Protein AF-V8PHY8-F1 (afdb_monomer_lite)

Secondary structure (DSSP, 8-state):
-HHHHHHHHHHHHHHHHHHHHHHHHHH-S-SEEEEE--TT-S--EEEEE-SSEEEEEETTEEEEEEE-S-TTSS-HHHHHHHHHHHHHHHHHHHHHHHHHHH-TT--SS-S-HHHHHHHHHHHHHHHHHHHHHHHHHHHHHHHHHHHHHT-TTS-GGG-EEE-HHHHHHHHHHHHHHHHHHHHHHHHHHHHHHHTT----PPPP---SSHHHHHHHHHHHHHHHHHHHHHHHHHHHHHHHHHH-S-SEEEEE--TT----EEEEE-SSEEEEEETTEEEEEE-S-GGGS-HHHHHHHHHHHHHHHHHHHHHHHHHHH-TTS--SS--HHHHHHHHHHHHHHHHHHHHHHHHHHHHHHHHHHHHHH-TTS-GGG-EEE-HHHHHHHHHHHHHHHHHHHHHHHHHSPPPP------------PPPPPPP-

Foldseek 3Di:
DVVLLVLLVLLLVLLVLLLVLLVVLLPDQFAKWAWFDDPPDPWIKIWGGHLQWIWIDIPPDFIWIFGDPDLPPDDPLSSVVNVLSVVLNVLSVVLSLLLLCLRQQFCLPDPDPVVSLVSLLVSLVSLLVSLVSLCVSLVSSVVVLVVQQPDPVDDPRGRMDGTPSSVSSNSSSVSSNSSSVSSNVSSVVVVVVCVPDDDDDDDDDDDDPVVVVVVVVSVLLVLLVVLLVLLVLLLVLLVCLQPDQAAKWAWADDPPDPWTWIWGHHLQWIWIDTPRMIRIHGDPDPVPDDPLSNLLNVLSVLLNVLSVVLSVLSSCQRPSGDDDPPDPVVSLVSLLSSLVSLLSSLVSLLVSLVVSVVVLVCQQPDPVDDSRGRMDGTPSSVSSNSSSVSSNSSSCSSNVVVVDDDPDPPPPPDDDPDDDDDDDDDDD

Sequence (428 aa):
MAAATALQIVGLILGGIGTVGTFAITGMPQWRVTAFIENNVVVFETFWEGLWMNCIRQESIRMQCKVYDSLLALPPDLQASRGLMCAASALAFLAFAVAVLGMKCTQCTGNDDRIKGYILLAGGISFILTGIVVLIPVCFVAHNIIRDFYNPVITVAQKRELGEALYIGWASAFCLVAGGAILCCFCRCDEKTRSYRYSLPSQPTTYRSHNIQRRAESAYSKIQAMAWLLGIVGMFGTVIVTLMPQWKVSAFTGNNIIVFETIWEGLWMVCVSHIKNYQCEFYKSILALPPLLDAARALMCTACALSVLACLIALAGMKCVRSPGNNEKVKRNFLFTAGVSFFLAGVLVLIPVSCIANDIIEDFYNPEIQAARKRELGAALYLGWVSGAFLICGGGMFCGFCCCPEEPEIYQHSAPCSEIKPMAMRSY

Organism: Ophiophagus hannah (NCBI:txid8665)

InterPro domains:
  IPR004031 PMP-22/EMP/MP20/Claudin [PF00822] (6-182)
  IPR004031 PMP-22/EMP/MP20/Claudin [PF00822] (227-398)
  IPR006187 Claudin [PTHR12002] (6-199)
  IPR017974 Claudin, conserved site [PS01346] (50-65)
  IPR017974 Claudin, conserved site [PS01346] (266-280)

pLDDT: mean 74.77, std 18.69, range [27.59, 96.75]

Structure (mmCIF, N/CA/C/O backbone):
data_AF-V8PHY8-F1
#
_entry.id   AF-V8PHY8-F1
#
loop_
_atom_site.group_PDB
_atom_site.id
_atom_site.type_symbol
_atom_site.label_atom_id
_atom_site.label_alt_id
_atom_site.label_comp_id
_atom_site.label_asym_id
_atom_site.label_entity_id
_atom_site.label_seq_id
_atom_site.pdbx_PDB_ins_code
_atom_site.Cartn_x
_atom_site.Cartn_y
_atom_site.Cartn_z
_atom_site.occupancy
_atom_site.B_iso_or_equiv
_atom_site.auth_seq_id
_atom_site.auth_comp_id
_atom_site.auth_asym_id
_atom_site.auth_atom_id
_atom_site.pdbx_PDB_model_num
ATOM 1 N N . MET A 1 1 ? -26.226 12.198 14.798 1.00 49.81 1 MET A N 1
ATOM 2 C CA . MET A 1 1 ? -24.989 11.510 15.243 1.00 49.81 1 MET A CA 1
ATOM 3 C C . MET A 1 1 ? -24.588 10.379 14.297 1.00 49.81 1 MET A C 1
ATOM 5 O O . MET A 1 1 ? -23.477 10.453 13.799 1.00 49.81 1 MET A O 1
ATOM 9 N N . ALA A 1 2 ? -25.471 9.424 13.961 1.00 54.56 2 ALA A N 1
ATOM 10 C CA . ALA A 1 2 ? -25.150 8.296 13.065 1.00 54.56 2 ALA A CA 1
ATOM 11 C C . ALA A 1 2 ? -24.655 8.696 11.654 1.00 54.56 2 ALA A C 1
ATOM 13 O O . ALA A 1 2 ? -23.668 8.153 11.170 1.00 54.56 2 ALA A O 1
ATOM 14 N N . ALA A 1 3 ? -25.278 9.698 11.020 1.00 60.62 3 ALA A N 1
ATOM 15 C CA . ALA A 1 3 ? -24.827 10.198 9.714 1.00 60.62 3 ALA A CA 1
ATOM 16 C C . ALA A 1 3 ? -23.420 10.827 9.768 1.00 60.62 3 ALA A C 1
ATOM 18 O O . ALA A 1 3 ? -22.632 10.706 8.837 1.00 60.62 3 ALA A O 1
ATOM 19 N N . ALA A 1 4 ? -23.080 11.463 10.891 1.00 66.00 4 ALA A N 1
ATOM 20 C CA . ALA A 1 4 ? -21.812 12.159 11.065 1.00 66.00 4 ALA A CA 1
ATOM 21 C C . ALA A 1 4 ? -20.655 11.173 11.323 1.00 66.00 4 ALA A C 1
ATOM 23 O O . ALA A 1 4 ? -19.550 11.376 10.832 1.00 66.00 4 ALA A O 1
ATOM 24 N N . THR A 1 5 ? -20.912 10.076 12.043 1.00 69.31 5 THR A N 1
ATOM 25 C CA . THR A 1 5 ? -19.950 8.976 12.223 1.00 69.31 5 THR A CA 1
ATOM 26 C C . THR A 1 5 ? -19.764 8.162 10.945 1.00 69.31 5 THR A C 1
ATOM 28 O O . THR A 1 5 ? -18.638 7.803 10.621 1.00 69.31 5 THR A O 1
ATOM 31 N N . ALA A 1 6 ? -20.836 7.928 10.178 1.00 72.50 6 ALA A N 1
ATOM 32 C CA . ALA A 1 6 ? -20.743 7.271 8.875 1.00 72.50 6 ALA A CA 1
ATOM 33 C C . ALA A 1 6 ? -19.847 8.065 7.912 1.00 72.50 6 ALA A C 1
ATOM 35 O O . ALA A 1 6 ? -18.976 7.492 7.265 1.00 72.50 6 ALA A O 1
ATOM 36 N N . LEU A 1 7 ? -19.989 9.393 7.891 1.00 79.44 7 LEU A N 1
ATOM 37 C CA . LEU A 1 7 ? -19.178 10.270 7.052 1.00 79.44 7 LEU A CA 1
ATOM 38 C C . LEU A 1 7 ? -17.680 10.239 7.425 1.00 79.44 7 LEU A C 1
ATOM 40 O O . LEU A 1 7 ? -16.833 10.220 6.537 1.00 79.44 7 LEU A O 1
ATOM 44 N N . GLN A 1 8 ? -17.343 10.163 8.720 1.00 83.00 8 GLN A N 1
ATOM 45 C CA . GLN A 1 8 ? -15.952 9.990 9.172 1.00 83.00 8 GLN A CA 1
ATOM 46 C C . GLN A 1 8 ? -15.348 8.664 8.696 1.00 83.00 8 GLN A C 1
ATOM 48 O O . GLN A 1 8 ? -14.213 8.642 8.226 1.00 83.00 8 GLN A O 1
ATOM 53 N N . ILE A 1 9 ? -16.109 7.571 8.796 1.00 82.25 9 ILE A N 1
ATOM 54 C CA . ILE A 1 9 ? -15.664 6.238 8.370 1.00 82.25 9 ILE A CA 1
ATOM 55 C C . ILE A 1 9 ? -15.453 6.209 6.853 1.00 82.25 9 ILE A C 1
ATOM 57 O O . ILE A 1 9 ? -14.427 5.719 6.392 1.00 82.25 9 ILE A O 1
ATOM 61 N N . VAL A 1 10 ? -16.375 6.788 6.079 1.00 86.06 10 VAL A N 1
ATOM 62 C CA . VAL A 1 10 ? -16.231 6.911 4.619 1.00 86.06 10 VAL A CA 1
ATOM 63 C C . VAL A 1 10 ? -14.983 7.721 4.260 1.00 86.06 10 VAL A C 1
ATOM 65 O O . VAL A 1 10 ? -14.205 7.290 3.410 1.00 86.06 10 VAL A O 1
ATOM 68 N N . GLY A 1 11 ? -14.748 8.849 4.939 1.00 89.06 11 GLY A N 1
ATOM 69 C CA . GLY A 1 11 ? -13.541 9.657 4.747 1.00 89.06 11 GLY A CA 1
ATOM 70 C C . GLY A 1 11 ? -12.252 8.885 5.047 1.00 89.06 11 GLY A C 1
ATOM 71 O O . GLY A 1 11 ? -11.296 8.968 4.277 1.00 89.06 11 GLY A O 1
ATOM 72 N N . LEU A 1 12 ? -12.243 8.075 6.112 1.00 88.12 12 LEU A N 1
ATOM 73 C CA . LEU A 1 12 ? -11.106 7.223 6.461 1.00 88.12 12 LEU A CA 1
ATOM 74 C C . LEU A 1 12 ? -10.862 6.117 5.423 1.00 88.12 12 LEU A C 1
ATOM 76 O O . LEU A 1 12 ? -9.714 5.876 5.061 1.00 88.12 12 LEU A O 1
ATOM 80 N N . ILE A 1 13 ? -11.917 5.454 4.940 1.00 88.50 13 ILE A N 1
ATOM 81 C CA . ILE A 1 13 ? -11.804 4.391 3.929 1.00 88.50 13 ILE A CA 1
ATOM 82 C C . ILE A 1 13 ? -11.237 4.962 2.625 1.00 88.50 13 ILE A C 1
ATOM 84 O O . ILE A 1 13 ? -10.292 4.401 2.075 1.00 88.50 13 ILE A O 1
ATOM 88 N N . LEU A 1 14 ? -11.760 6.101 2.162 1.00 91.25 14 LEU A N 1
ATOM 89 C CA . LEU A 1 14 ? -11.254 6.785 0.967 1.00 91.25 14 LEU A CA 1
ATOM 90 C C . LEU A 1 14 ? -9.791 7.216 1.131 1.00 91.25 14 LEU A C 1
ATOM 92 O O . LEU A 1 14 ? -8.982 6.974 0.236 1.00 91.25 14 LEU A O 1
ATOM 96 N N . GLY A 1 15 ? -9.434 7.783 2.289 1.00 92.50 15 GLY A N 1
ATOM 97 C CA . GLY A 1 15 ? -8.049 8.120 2.618 1.00 92.50 15 GLY A CA 1
ATOM 98 C C . GLY A 1 15 ? -7.135 6.890 2.625 1.00 92.50 15 GLY A C 1
ATOM 99 O O . GLY A 1 15 ? -6.048 6.937 2.063 1.00 92.50 15 GLY A O 1
ATOM 100 N N . GLY A 1 16 ? -7.595 5.763 3.177 1.00 87.69 16 GLY A N 1
ATOM 101 C CA . GLY A 1 16 ? -6.857 4.498 3.192 1.00 87.69 16 GLY A CA 1
ATOM 102 C C . GLY A 1 16 ? -6.603 3.924 1.795 1.00 87.69 16 GLY A C 1
ATOM 103 O O . GLY A 1 16 ? -5.472 3.545 1.493 1.00 87.69 16 GLY A O 1
ATOM 104 N N . ILE A 1 17 ? -7.620 3.916 0.923 1.00 88.75 17 ILE A N 1
ATOM 105 C CA . ILE A 1 17 ? -7.477 3.501 -0.485 1.00 88.75 17 ILE A CA 1
ATOM 106 C C . ILE A 1 17 ? -6.442 4.382 -1.192 1.00 88.75 17 ILE A C 1
ATOM 108 O O . ILE A 1 17 ? -5.558 3.870 -1.876 1.00 88.75 17 ILE A O 1
ATOM 112 N N . GLY A 1 18 ? -6.507 5.698 -0.981 1.00 93.00 18 GLY A N 1
ATOM 113 C CA . GLY A 1 18 ? -5.539 6.647 -1.524 1.00 93.00 18 GLY A CA 1
ATOM 114 C C . GLY A 1 18 ? -4.114 6.461 -0.980 1.00 93.00 18 GLY A C 1
ATOM 115 O O . GLY A 1 18 ? -3.136 6.561 -1.720 1.00 93.00 18 GLY A O 1
ATOM 116 N N . THR A 1 19 ? -3.957 6.111 0.297 1.00 91.06 19 THR A N 1
ATOM 117 C CA . THR A 1 19 ? -2.642 5.784 0.867 1.00 91.06 19 THR A CA 1
ATOM 118 C C . THR A 1 19 ? -2.049 4.547 0.192 1.00 91.06 19 THR A C 1
ATOM 120 O O . THR A 1 19 ? -0.906 4.591 -0.260 1.00 91.06 19 THR A O 1
ATOM 123 N N . VAL A 1 20 ? -2.826 3.467 0.049 1.00 88.56 20 VAL A N 1
ATOM 124 C CA . VAL A 1 20 ? -2.381 2.236 -0.634 1.00 88.56 20 VAL A CA 1
ATOM 125 C C . VAL A 1 20 ? -2.059 2.501 -2.107 1.00 88.56 20 VAL A C 1
ATOM 127 O O . VAL A 1 20 ? -1.012 2.070 -2.590 1.00 88.56 20 VAL A O 1
ATOM 130 N N . GLY A 1 21 ? -2.910 3.259 -2.804 1.00 89.75 21 GLY A N 1
ATOM 131 C CA . GLY A 1 21 ? -2.671 3.666 -4.187 1.00 89.75 21 GLY A CA 1
ATOM 132 C C . GLY A 1 21 ? -1.345 4.409 -4.340 1.00 89.75 21 GLY A C 1
ATOM 133 O O . GLY A 1 21 ? -0.554 4.075 -5.216 1.00 89.75 21 GLY A O 1
ATOM 134 N N . THR A 1 22 ? -1.048 5.349 -3.437 1.00 91.44 22 THR A N 1
ATOM 135 C CA . THR A 1 22 ? 0.201 6.135 -3.441 1.00 91.44 22 THR A CA 1
ATOM 136 C C . THR A 1 22 ? 1.450 5.253 -3.341 1.00 91.44 22 THR A C 1
ATOM 138 O O . THR A 1 22 ? 2.404 5.453 -4.100 1.00 91.44 22 THR A O 1
ATOM 141 N N . PHE A 1 23 ? 1.436 4.228 -2.482 1.00 88.50 23 PHE A N 1
ATOM 142 C CA . PHE A 1 23 ? 2.522 3.243 -2.420 1.00 88.50 23 PHE A CA 1
ATOM 143 C C . PHE A 1 23 ? 2.646 2.439 -3.721 1.00 88.50 23 PHE A C 1
ATOM 145 O O . PHE A 1 23 ? 3.755 2.270 -4.231 1.00 88.50 23 PHE A O 1
ATOM 152 N N . ALA A 1 24 ? 1.522 1.993 -4.290 1.00 87.31 24 ALA A N 1
ATOM 153 C CA . ALA A 1 24 ? 1.513 1.213 -5.526 1.00 87.31 24 ALA A CA 1
ATOM 154 C C . ALA A 1 24 ? 2.104 1.995 -6.714 1.00 87.31 24 ALA A C 1
ATOM 156 O O . ALA A 1 24 ? 2.989 1.492 -7.405 1.00 87.31 24 ALA A O 1
ATOM 157 N N . ILE A 1 25 ? 1.687 3.249 -6.912 1.00 90.81 25 ILE A N 1
ATOM 158 C CA . ILE A 1 25 ? 2.176 4.112 -8.003 1.00 90.81 25 ILE A CA 1
ATOM 159 C C . ILE A 1 25 ? 3.677 4.389 -7.857 1.00 90.81 25 ILE A C 1
ATOM 161 O O . ILE A 1 25 ? 4.409 4.403 -8.847 1.00 90.81 25 ILE A O 1
ATOM 165 N N . THR A 1 26 ? 4.152 4.585 -6.622 1.00 87.88 26 THR A N 1
ATOM 166 C CA . THR A 1 26 ? 5.576 4.827 -6.344 1.00 87.88 26 THR A CA 1
ATOM 167 C C . THR A 1 26 ? 6.440 3.636 -6.759 1.00 87.88 26 THR A C 1
ATOM 169 O O . THR A 1 26 ? 7.559 3.844 -7.220 1.00 87.88 26 THR A O 1
ATOM 172 N N . GLY A 1 27 ? 5.939 2.405 -6.624 1.00 81.38 27 GLY A N 1
ATOM 173 C CA . GLY A 1 27 ? 6.659 1.186 -7.006 1.00 81.38 27 GLY A CA 1
ATOM 174 C C . GLY A 1 27 ? 6.491 0.761 -8.470 1.00 81.38 27 GLY A C 1
ATOM 175 O O . GLY A 1 27 ? 7.333 0.033 -8.990 1.00 81.38 27 GLY A O 1
ATOM 176 N N . MET A 1 28 ? 5.424 1.197 -9.144 1.00 82.62 28 MET A N 1
ATOM 177 C CA . MET A 1 28 ? 5.073 0.722 -10.485 1.00 82.62 28 MET A CA 1
ATOM 178 C C . MET A 1 28 ? 6.014 1.281 -11.574 1.00 82.62 28 MET A C 1
ATOM 180 O O . MET A 1 28 ? 6.304 2.481 -11.579 1.00 82.62 28 MET A O 1
ATOM 184 N N . PRO A 1 29 ? 6.459 0.460 -12.551 1.00 83.88 29 PRO A N 1
ATOM 185 C CA . PRO A 1 29 ? 7.340 0.917 -13.625 1.00 83.88 29 PRO A CA 1
ATOM 186 C C . PRO A 1 29 ? 6.609 1.580 -14.809 1.00 83.88 29 PRO A C 1
ATOM 188 O O . PRO A 1 29 ? 7.239 1.989 -15.775 1.00 83.88 29 PRO A O 1
ATOM 191 N N . GLN A 1 30 ? 5.281 1.682 -14.764 1.00 85.50 30 GLN A N 1
ATOM 192 C CA . GLN A 1 30 ? 4.438 2.064 -15.902 1.00 85.50 30 GLN A CA 1
ATOM 193 C C . GLN A 1 30 ? 4.036 3.547 -15.852 1.00 85.50 30 GLN A C 1
ATOM 195 O O . GLN A 1 30 ? 2.851 3.869 -15.913 1.00 85.50 30 GLN A O 1
ATOM 200 N N . TRP A 1 31 ? 4.998 4.461 -15.693 1.00 89.25 31 TRP A N 1
ATOM 201 C CA . TRP A 1 31 ? 4.711 5.905 -15.662 1.00 89.25 31 TRP A CA 1
ATOM 202 C C . TRP A 1 31 ? 4.647 6.516 -17.062 1.00 89.25 31 TRP A C 1
ATOM 204 O O . TRP A 1 31 ? 3.795 7.362 -17.328 1.00 89.25 31 TRP A O 1
ATOM 214 N N . ARG A 1 32 ? 5.537 6.096 -17.964 1.00 86.31 32 ARG A N 1
ATOM 215 C CA . ARG A 1 32 ? 5.588 6.565 -19.356 1.00 86.31 32 ARG A CA 1
ATOM 216 C C . ARG A 1 32 ? 5.744 5.364 -20.271 1.00 86.31 32 ARG A C 1
ATOM 218 O O . ARG A 1 32 ? 6.536 4.480 -19.961 1.00 86.31 32 ARG A O 1
ATOM 225 N N . VAL A 1 33 ? 5.015 5.340 -21.379 1.00 85.44 33 VAL A N 1
ATOM 226 C CA . VAL A 1 33 ? 5.091 4.251 -22.362 1.00 85.44 33 VAL A CA 1
ATOM 227 C C . VAL A 1 33 ? 5.542 4.827 -23.696 1.00 85.44 33 VAL A C 1
ATOM 229 O O . VAL A 1 33 ? 5.108 5.909 -24.071 1.00 85.44 33 VAL A O 1
ATOM 232 N N . THR A 1 34 ? 6.438 4.160 -24.410 1.00 79.62 34 THR A N 1
ATOM 233 C CA . THR A 1 34 ? 6.796 4.520 -25.791 1.00 79.62 34 THR A CA 1
ATOM 234 C C . THR A 1 34 ? 6.795 3.264 -26.643 1.00 79.62 34 THR A C 1
ATOM 236 O O . THR A 1 34 ? 7.480 2.297 -26.304 1.00 79.62 34 THR A O 1
ATOM 239 N N . ALA A 1 35 ? 6.049 3.279 -27.744 1.00 69.19 35 ALA A N 1
ATOM 240 C CA . ALA A 1 35 ? 6.058 2.221 -28.745 1.00 69.19 35 ALA A CA 1
ATOM 241 C C . ALA A 1 35 ? 6.843 2.709 -29.968 1.0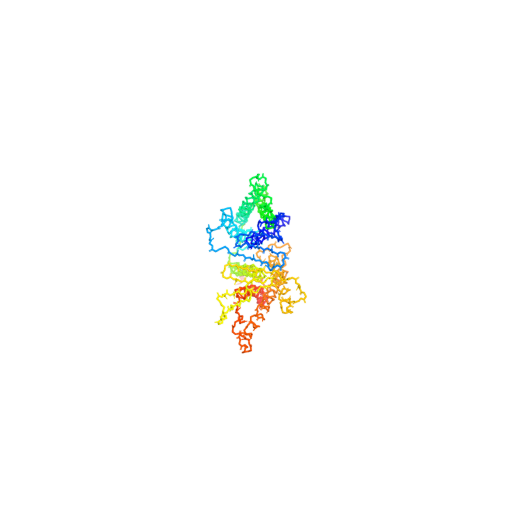0 69.19 35 ALA A C 1
ATOM 243 O O . ALA A 1 35 ? 6.408 3.631 -30.657 1.00 69.19 35 ALA A O 1
ATOM 244 N N . PHE A 1 36 ? 8.011 2.118 -30.225 1.00 65.81 36 PHE A N 1
ATOM 245 C CA . PHE A 1 36 ? 8.776 2.429 -31.431 1.00 65.81 36 PHE A CA 1
ATOM 246 C C . PHE A 1 36 ? 8.177 1.658 -32.608 1.00 65.81 36 PHE A C 1
ATOM 248 O O . PHE A 1 36 ? 8.208 0.429 -32.635 1.00 65.81 36 PHE A O 1
ATOM 255 N N . ILE A 1 37 ? 7.616 2.391 -33.570 1.00 57.66 37 ILE A N 1
ATOM 256 C CA . ILE A 1 37 ? 7.100 1.856 -34.833 1.00 57.66 37 ILE A CA 1
ATOM 257 C C . ILE A 1 37 ? 7.809 2.636 -35.940 1.00 57.66 37 ILE A C 1
ATOM 259 O O . ILE A 1 37 ? 7.370 3.716 -36.334 1.00 57.66 37 ILE A O 1
ATOM 263 N N . GLU A 1 38 ? 8.963 2.148 -36.386 1.00 54.53 38 GLU A N 1
ATOM 264 C CA . GLU A 1 38 ? 9.664 2.727 -37.531 1.00 54.53 38 GLU A CA 1
ATOM 265 C C . GLU A 1 38 ? 9.460 1.834 -38.757 1.00 54.53 38 GLU A C 1
ATOM 267 O O . GLU A 1 38 ? 9.640 0.621 -38.683 1.00 54.53 38 GLU A O 1
ATOM 272 N N . ASN A 1 39 ? 9.127 2.433 -39.907 1.00 52.28 39 ASN A N 1
ATOM 273 C CA . ASN A 1 39 ? 8.849 1.731 -41.171 1.00 52.28 39 ASN A CA 1
ATOM 274 C C . ASN A 1 39 ? 10.047 0.928 -41.740 1.00 52.28 39 ASN A C 1
ATOM 276 O O . ASN A 1 39 ? 9.913 0.336 -42.806 1.00 52.28 39 ASN A O 1
ATOM 280 N N . ASN A 1 40 ? 11.202 0.907 -41.062 1.00 50.22 40 ASN A N 1
ATOM 281 C CA . ASN A 1 40 ? 12.434 0.244 -41.501 1.00 50.22 40 ASN A CA 1
ATOM 282 C C . ASN A 1 40 ? 13.108 -0.637 -40.427 1.00 50.22 40 ASN A C 1
ATOM 284 O O . ASN A 1 40 ? 14.210 -1.132 -40.662 1.00 50.22 40 ASN A O 1
ATOM 288 N N . VAL A 1 41 ? 12.475 -0.868 -39.268 1.00 48.38 41 VAL A N 1
ATOM 289 C CA . VAL A 1 41 ? 13.012 -1.750 -38.215 1.00 48.38 41 VAL A CA 1
ATOM 290 C C . VAL A 1 41 ? 12.042 -2.906 -37.973 1.00 48.38 41 VAL A C 1
ATOM 292 O O . VAL A 1 41 ? 10.888 -2.706 -37.618 1.00 48.38 41 VAL A O 1
ATOM 295 N N . VAL A 1 42 ? 12.525 -4.136 -38.168 1.00 51.38 42 VAL A N 1
ATOM 296 C CA . VAL A 1 42 ? 11.774 -5.414 -38.139 1.00 51.38 42 VAL A CA 1
ATOM 297 C C . VAL A 1 42 ? 11.332 -5.829 -36.716 1.00 51.38 42 VAL A C 1
ATOM 299 O O . VAL A 1 42 ? 10.972 -6.976 -36.482 1.00 51.38 42 VAL A O 1
ATOM 302 N N . VAL A 1 43 ? 11.371 -4.927 -35.730 1.00 54.44 43 VAL A N 1
ATOM 303 C CA . VAL A 1 43 ? 11.140 -5.264 -34.318 1.00 54.44 43 VAL A CA 1
ATOM 304 C C . VAL A 1 43 ? 10.305 -4.183 -33.638 1.00 54.44 43 VAL A C 1
ATOM 306 O O . VAL A 1 43 ? 10.762 -3.053 -33.482 1.00 54.44 43 VAL A O 1
ATOM 309 N N . PHE A 1 44 ? 9.095 -4.533 -33.199 1.00 57.09 44 PHE A N 1
ATOM 310 C CA . PHE A 1 44 ? 8.300 -3.652 -32.347 1.00 57.09 44 PHE A CA 1
ATOM 311 C C . PHE A 1 44 ? 8.830 -3.737 -30.908 1.00 57.09 44 PHE A C 1
ATOM 313 O O . PHE A 1 44 ? 8.859 -4.804 -30.286 1.00 57.09 44 PHE A O 1
ATOM 320 N N . GLU A 1 45 ? 9.262 -2.602 -30.367 1.00 67.62 45 GLU A N 1
ATOM 321 C CA . GLU A 1 45 ? 9.753 -2.499 -28.993 1.00 67.62 45 GLU A CA 1
ATOM 322 C C . GLU A 1 45 ? 8.875 -1.537 -28.188 1.00 67.62 45 GLU A C 1
ATOM 324 O O . GLU A 1 45 ? 8.703 -0.371 -28.556 1.00 67.62 45 GLU A O 1
ATOM 329 N N . THR A 1 46 ? 8.305 -2.023 -27.078 1.00 74.44 46 THR A N 1
ATOM 330 C CA . THR A 1 46 ? 7.567 -1.172 -26.127 1.00 74.44 46 THR A CA 1
ATOM 331 C C . THR A 1 46 ? 8.424 -0.910 -24.900 1.00 74.44 46 THR A C 1
ATOM 333 O O . THR A 1 46 ? 8.827 -1.837 -24.196 1.00 74.44 46 THR A O 1
ATOM 336 N N . PHE A 1 47 ? 8.707 0.360 -24.633 1.00 79.44 47 PHE A N 1
ATOM 337 C CA . PHE A 1 47 ? 9.461 0.792 -23.465 1.00 79.44 47 PHE A CA 1
ATOM 338 C C . PHE A 1 47 ? 8.504 1.371 -22.428 1.00 79.44 47 PHE A C 1
ATOM 340 O O . PHE A 1 47 ? 7.584 2.119 -22.748 1.00 79.44 47 PHE A O 1
ATOM 347 N N . TRP A 1 48 ? 8.755 1.034 -21.175 1.00 83.88 48 TRP A N 1
ATOM 348 C CA . TRP A 1 48 ? 8.027 1.451 -19.992 1.00 83.88 48 TRP A CA 1
ATOM 349 C C . TRP A 1 48 ? 9.026 2.147 -19.082 1.00 83.88 48 TRP A C 1
ATOM 351 O O . TRP A 1 48 ? 9.930 1.514 -18.549 1.00 83.88 48 TRP A O 1
ATOM 361 N N . GLU A 1 49 ? 8.916 3.452 -18.905 1.00 83.88 49 GLU A N 1
ATOM 362 C CA . GLU A 1 49 ? 9.768 4.172 -17.968 1.00 83.88 49 GLU A CA 1
ATOM 363 C C . GLU A 1 49 ? 9.019 4.354 -16.658 1.00 83.88 49 GLU A C 1
ATOM 365 O O . GLU A 1 49 ? 7.944 4.956 -16.608 1.00 83.88 49 GLU A O 1
ATOM 370 N N . GLY A 1 50 ? 9.611 3.831 -15.593 1.00 85.75 50 GLY A N 1
ATOM 371 C CA . GLY A 1 50 ? 9.128 3.958 -14.237 1.00 85.75 50 GLY A CA 1
ATOM 372 C C . GLY A 1 50 ? 9.947 4.927 -13.417 1.00 85.75 50 GLY A C 1
ATOM 373 O O . GLY A 1 50 ? 10.994 5.428 -13.837 1.00 85.75 50 GLY A O 1
ATOM 374 N N . LEU A 1 51 ? 9.493 5.120 -12.181 1.00 82.00 51 LEU A N 1
ATOM 375 C CA . LEU A 1 51 ? 10.217 5.933 -11.224 1.00 82.00 51 LEU A CA 1
ATOM 376 C C . LEU A 1 51 ? 11.551 5.278 -10.863 1.00 82.00 51 LEU A C 1
ATOM 378 O O . LEU A 1 51 ? 12.560 5.955 -10.932 1.00 82.00 51 LEU A O 1
ATOM 382 N N . TRP A 1 52 ? 11.607 3.980 -10.557 1.00 81.00 52 TRP A N 1
ATOM 383 C CA . TRP A 1 52 ? 12.827 3.308 -10.058 1.00 81.00 52 TRP A CA 1
ATOM 384 C C . TRP A 1 52 ? 13.543 2.430 -11.083 1.00 81.00 52 TRP A C 1
ATOM 386 O O . TRP A 1 52 ? 14.735 2.165 -10.943 1.00 81.00 52 TRP A O 1
ATOM 396 N N . MET A 1 53 ? 12.831 2.008 -12.120 1.00 76.44 53 MET A N 1
ATOM 397 C CA . MET A 1 53 ? 13.337 1.146 -13.183 1.00 76.44 53 MET A CA 1
ATOM 398 C C . MET A 1 53 ? 12.668 1.520 -14.504 1.00 76.44 53 MET A C 1
ATOM 400 O O . MET A 1 53 ? 11.552 2.037 -14.494 1.00 76.44 53 MET A O 1
ATOM 404 N N . ASN A 1 54 ? 13.324 1.261 -15.626 1.00 79.25 54 ASN A N 1
ATOM 405 C CA . ASN A 1 54 ? 12.689 1.218 -16.941 1.00 79.25 54 ASN A CA 1
ATOM 406 C C . ASN A 1 54 ? 12.570 -0.238 -17.399 1.00 79.25 54 ASN A C 1
ATOM 408 O O . ASN A 1 54 ? 13.307 -1.079 -16.912 1.00 79.25 54 ASN A O 1
ATOM 412 N N . CYS A 1 55 ? 11.638 -0.555 -18.289 1.00 79.88 55 CYS A N 1
ATOM 413 C CA . CYS A 1 55 ? 11.420 -1.886 -18.835 1.00 79.88 55 CYS A CA 1
ATOM 414 C C . CYS A 1 55 ? 11.214 -1.838 -20.344 1.00 79.88 55 CYS A C 1
ATOM 416 O O . CYS A 1 55 ? 10.648 -0.885 -20.857 1.00 79.88 55 CYS A O 1
ATOM 418 N N . ILE A 1 56 ? 11.654 -2.866 -21.056 1.00 77.31 56 ILE A N 1
ATOM 419 C CA . ILE A 1 56 ? 11.597 -2.957 -22.515 1.00 77.31 56 ILE A CA 1
ATOM 420 C C . ILE A 1 56 ? 11.013 -4.318 -22.879 1.00 77.31 56 ILE A C 1
ATOM 422 O O . ILE A 1 56 ? 11.455 -5.343 -22.358 1.00 77.31 56 ILE A O 1
ATOM 426 N N . ARG A 1 57 ? 10.019 -4.344 -23.765 1.00 71.56 57 ARG A N 1
ATOM 427 C CA . ARG A 1 57 ? 9.459 -5.565 -24.355 1.00 71.56 57 ARG A CA 1
ATOM 428 C C . ARG A 1 57 ? 9.832 -5.625 -25.829 1.00 71.56 57 ARG A C 1
ATOM 430 O O . ARG A 1 57 ? 9.484 -4.702 -26.556 1.00 71.56 57 ARG A O 1
ATOM 437 N N . GLN A 1 58 ? 10.446 -6.722 -26.257 1.00 73.81 58 GLN A N 1
ATOM 438 C CA . GLN A 1 58 ? 10.786 -7.005 -27.655 1.00 73.81 58 GLN A CA 1
ATOM 439 C C . GLN A 1 58 ? 9.930 -8.192 -28.139 1.00 73.81 58 GLN A C 1
ATOM 441 O O . GLN A 1 58 ? 9.692 -9.107 -27.348 1.00 73.81 58 GLN A O 1
ATOM 446 N N . GLU A 1 59 ? 9.436 -8.190 -29.388 1.00 58.59 59 GLU A N 1
ATOM 447 C CA . GLU A 1 59 ? 8.343 -9.079 -29.864 1.00 58.59 59 GLU A CA 1
ATOM 448 C C . GLU A 1 59 ? 8.534 -10.596 -29.670 1.00 58.59 59 GLU A C 1
ATOM 450 O O . GLU A 1 59 ? 7.562 -11.349 -29.690 1.00 58.59 59 GLU A O 1
ATOM 455 N N . SER A 1 60 ? 9.750 -11.068 -29.407 1.00 53.31 60 SER A N 1
ATOM 456 C CA . SER A 1 60 ? 10.059 -12.487 -29.189 1.00 53.31 60 SER A CA 1
ATOM 457 C C . SER A 1 60 ? 10.934 -12.757 -27.954 1.00 53.31 60 SER A C 1
ATOM 459 O O . SER A 1 60 ? 11.302 -13.906 -27.707 1.00 53.31 60 SER A O 1
ATOM 461 N N . ILE A 1 61 ? 11.234 -11.740 -27.130 1.00 54.34 61 ILE A N 1
ATOM 462 C CA . ILE A 1 61 ? 12.164 -11.844 -25.991 1.00 54.34 61 ILE A CA 1
ATOM 463 C C . ILE A 1 61 ? 11.515 -11.363 -24.680 1.00 54.34 61 ILE A C 1
ATOM 465 O O . ILE A 1 61 ? 10.654 -10.486 -24.633 1.00 54.34 61 ILE A O 1
ATOM 469 N N . ARG A 1 62 ? 11.961 -11.991 -23.591 1.00 57.00 62 ARG A N 1
ATOM 470 C CA . ARG A 1 62 ? 11.760 -11.651 -22.176 1.00 57.00 62 ARG A CA 1
ATOM 471 C C . ARG A 1 62 ? 11.814 -10.140 -21.913 1.00 57.00 62 ARG A C 1
ATOM 473 O O . ARG A 1 62 ? 12.756 -9.477 -22.339 1.00 57.00 62 ARG A O 1
ATOM 480 N N . MET A 1 63 ? 10.832 -9.622 -21.171 1.00 66.81 63 MET A N 1
ATOM 481 C CA . MET A 1 63 ? 10.792 -8.233 -20.684 1.00 66.81 63 MET A CA 1
ATOM 482 C C . MET A 1 63 ? 12.109 -7.877 -19.974 1.00 66.81 63 MET A C 1
ATOM 484 O O . MET A 1 63 ? 12.482 -8.541 -19.010 1.00 66.81 63 MET A O 1
ATOM 488 N N . GLN A 1 64 ? 12.812 -6.845 -20.441 1.00 66.88 64 GLN A N 1
ATOM 489 C CA . GLN A 1 64 ? 14.083 -6.367 -19.891 1.00 66.88 64 GLN A CA 1
ATOM 490 C C . GLN A 1 64 ? 13.860 -5.131 -19.017 1.00 66.88 64 GLN A C 1
ATOM 492 O O . GLN A 1 64 ? 13.633 -4.065 -19.568 1.00 66.88 64 GLN A O 1
ATOM 497 N N . CYS A 1 65 ? 13.898 -5.238 -17.686 1.00 76.25 65 CYS A N 1
ATOM 498 C CA . CYS A 1 65 ? 13.808 -4.092 -16.778 1.00 76.25 65 CYS A CA 1
ATOM 499 C C . CYS A 1 65 ? 15.174 -3.625 -16.268 1.00 76.25 65 CYS A C 1
ATOM 501 O O . CYS A 1 65 ? 15.841 -4.370 -15.586 1.00 76.25 65 CYS A O 1
ATOM 503 N N . LYS A 1 66 ? 15.613 -2.390 -16.478 1.00 70.88 66 LYS A N 1
ATOM 504 C CA . LYS A 1 66 ? 16.851 -1.876 -15.890 1.00 70.88 66 LYS A CA 1
ATOM 505 C C . LYS A 1 66 ? 16.574 -0.911 -14.726 1.00 70.88 66 LYS A C 1
ATOM 507 O O . LYS A 1 66 ? 15.847 0.067 -14.872 1.00 70.88 66 LYS A O 1
ATOM 512 N N . VAL A 1 67 ? 17.157 -1.168 -13.548 1.00 72.44 67 VAL A N 1
ATOM 513 C CA . VAL A 1 67 ? 17.200 -0.180 -12.451 1.00 72.44 67 VAL A CA 1
ATOM 514 C C . VAL A 1 67 ? 18.214 0.898 -12.824 1.00 72.44 67 VAL A C 1
ATOM 516 O O . VAL A 1 67 ? 19.263 0.610 -13.397 1.00 72.44 67 VAL A O 1
ATOM 519 N N . TYR A 1 68 ? 17.904 2.157 -12.534 1.00 71.38 68 TYR A N 1
ATOM 520 C CA . TYR A 1 68 ? 18.795 3.258 -12.893 1.00 71.38 68 TYR A CA 1
ATOM 521 C C . TYR A 1 68 ? 20.078 3.240 -12.039 1.00 71.38 68 TYR A C 1
ATOM 523 O O . TYR A 1 68 ? 20.014 3.434 -10.828 1.00 71.38 68 TYR A O 1
ATOM 531 N N . ASP A 1 69 ? 21.236 3.073 -12.691 1.00 58.12 69 ASP A N 1
ATOM 532 C CA . ASP A 1 69 ? 22.573 2.930 -12.075 1.00 58.12 69 ASP A CA 1
ATOM 533 C C . ASP A 1 69 ? 23.034 4.162 -11.264 1.00 58.12 69 ASP A C 1
ATOM 535 O O . ASP A 1 69 ? 23.966 4.094 -10.464 1.00 58.12 69 ASP A O 1
ATOM 539 N N . SER A 1 70 ? 22.442 5.335 -11.494 1.00 57.69 70 SER A N 1
ATOM 540 C CA . SER A 1 70 ? 22.805 6.580 -10.811 1.00 57.69 70 SER A CA 1
ATOM 541 C C . SER A 1 70 ? 21.586 7.475 -10.641 1.00 57.69 70 SER A C 1
ATOM 543 O O . SER A 1 70 ? 20.827 7.694 -11.585 1.00 57.69 70 SER A O 1
ATOM 545 N N . LEU A 1 71 ? 21.422 8.047 -9.442 1.00 54.03 71 LEU A N 1
ATOM 546 C CA . LEU A 1 71 ? 20.332 8.980 -9.122 1.00 54.03 71 LEU A CA 1
ATOM 547 C C . LEU A 1 71 ? 20.321 10.227 -10.029 1.00 54.03 71 LEU A C 1
ATOM 549 O O . LEU A 1 71 ? 19.270 10.839 -10.181 1.00 54.03 71 LEU A O 1
ATOM 553 N N . LEU A 1 72 ? 21.469 10.560 -10.638 1.00 55.09 72 LEU A N 1
ATOM 554 C CA . LEU A 1 72 ? 21.688 11.723 -11.506 1.00 55.09 72 LEU A CA 1
ATOM 555 C C . LEU A 1 72 ? 21.530 11.445 -13.015 1.00 55.09 72 LEU A C 1
ATOM 557 O O . LEU A 1 72 ? 21.582 12.380 -13.803 1.00 55.09 72 LEU A O 1
ATOM 561 N N . ALA A 1 73 ? 21.369 10.183 -13.431 1.00 49.12 73 ALA A N 1
ATOM 562 C CA . ALA A 1 73 ? 21.298 9.796 -14.849 1.00 49.12 73 ALA A CA 1
ATOM 563 C C . ALA A 1 73 ? 19.854 9.695 -15.384 1.00 49.12 73 ALA A C 1
ATOM 565 O O . ALA A 1 73 ? 19.612 9.108 -16.437 1.00 49.12 73 ALA A O 1
ATOM 566 N N . LEU A 1 74 ? 18.884 10.224 -14.636 1.00 64.19 74 LEU A N 1
ATOM 567 C CA . LEU A 1 74 ? 17.458 10.168 -14.950 1.00 64.19 74 LEU A CA 1
ATOM 568 C C . LEU A 1 74 ? 16.986 11.508 -15.537 1.00 64.19 74 LEU A C 1
ATOM 570 O O . LEU A 1 74 ? 17.517 12.543 -15.131 1.00 64.19 74 LEU A O 1
ATOM 574 N N . PRO A 1 75 ? 15.971 11.537 -16.427 1.00 71.38 75 PRO A N 1
ATOM 575 C CA . PRO A 1 75 ? 15.368 12.797 -16.842 1.00 71.38 75 PRO A CA 1
ATOM 576 C C . PRO A 1 75 ? 14.950 13.630 -15.618 1.00 71.38 75 PRO A C 1
ATOM 578 O O . PRO A 1 75 ? 14.378 13.068 -14.673 1.00 71.38 75 PRO A O 1
ATOM 581 N N . PRO A 1 76 ? 15.198 14.952 -15.625 1.00 75.25 76 PRO A N 1
ATOM 582 C CA . PRO A 1 76 ? 14.988 15.815 -14.458 1.00 75.25 76 PRO A CA 1
ATOM 583 C C . PRO A 1 76 ? 13.550 15.737 -13.920 1.00 75.25 76 PRO A C 1
ATOM 585 O O . PRO A 1 76 ? 13.334 15.739 -12.707 1.00 75.25 76 PRO A O 1
ATOM 588 N N . ASP A 1 77 ? 12.575 15.553 -14.812 1.00 76.94 77 ASP A N 1
ATOM 589 C CA . ASP A 1 77 ? 11.154 15.426 -14.480 1.00 76.94 77 ASP A CA 1
ATOM 590 C C . ASP A 1 77 ? 10.844 14.205 -13.599 1.00 76.94 77 ASP A C 1
ATOM 592 O O . ASP A 1 77 ? 10.083 14.283 -12.629 1.00 76.94 77 ASP A O 1
ATOM 596 N N . LEU A 1 78 ? 11.464 13.061 -13.905 1.00 78.06 78 LEU A N 1
ATOM 597 C CA . LEU A 1 78 ? 11.300 11.827 -13.137 1.00 78.06 78 LEU A CA 1
ATOM 598 C C . LEU A 1 78 ? 12.068 11.900 -11.809 1.00 78.06 78 LEU A C 1
ATOM 600 O O . LEU A 1 78 ? 11.628 11.324 -10.814 1.00 78.06 78 LEU A O 1
ATOM 604 N N . GLN A 1 79 ? 13.190 12.627 -11.760 1.00 81.06 79 GLN A N 1
ATOM 605 C CA . GLN A 1 79 ? 13.987 12.770 -10.539 1.00 81.06 79 GLN A CA 1
ATOM 606 C C . GLN A 1 79 ? 13.248 13.612 -9.492 1.00 81.06 79 GLN A C 1
ATOM 608 O O . GLN A 1 79 ? 13.177 13.216 -8.327 1.00 81.06 79 GLN A O 1
ATOM 613 N N . ALA A 1 80 ? 12.636 14.724 -9.909 1.00 84.44 80 ALA A N 1
ATOM 614 C CA . ALA A 1 80 ? 11.761 15.512 -9.043 1.00 84.44 80 ALA A CA 1
ATOM 615 C C . ALA A 1 80 ? 10.557 14.682 -8.561 1.00 84.44 80 ALA A C 1
ATOM 617 O O . ALA A 1 80 ? 10.203 14.706 -7.379 1.00 84.44 80 ALA A O 1
ATOM 618 N N . SER A 1 81 ? 9.986 13.870 -9.456 1.00 87.50 81 SER A N 1
ATOM 619 C CA . SER A 1 81 ? 8.850 13.001 -9.144 1.00 87.50 81 SER A CA 1
ATOM 620 C C . SER A 1 81 ? 9.183 11.922 -8.103 1.00 87.50 81 SER A C 1
ATOM 622 O O . SER A 1 81 ? 8.359 11.667 -7.228 1.00 87.50 81 SER A O 1
ATOM 624 N N . ARG A 1 82 ? 10.400 11.348 -8.105 1.00 84.62 82 ARG A N 1
ATOM 625 C CA . ARG A 1 82 ? 10.873 10.423 -7.047 1.00 84.62 82 ARG A CA 1
ATOM 626 C C . ARG A 1 82 ? 10.772 11.033 -5.657 1.00 84.62 82 ARG A C 1
ATOM 628 O O . ARG A 1 82 ? 10.178 10.435 -4.763 1.00 84.62 82 ARG A O 1
ATOM 635 N N . GLY A 1 83 ? 11.359 12.217 -5.482 1.00 83.88 83 GLY A N 1
ATOM 636 C CA . GLY A 1 83 ? 11.384 12.897 -4.189 1.00 83.88 83 GLY A CA 1
ATOM 637 C C . GLY A 1 83 ? 9.976 13.207 -3.685 1.00 83.88 83 GLY A C 1
ATOM 638 O O . GLY A 1 83 ? 9.653 12.911 -2.534 1.00 83.88 83 GLY A O 1
ATOM 639 N N . LEU A 1 84 ? 9.119 13.728 -4.570 1.00 87.81 84 LEU A N 1
ATOM 640 C CA . LEU A 1 84 ? 7.730 14.059 -4.247 1.00 87.81 84 LEU A CA 1
ATOM 641 C C . LEU A 1 84 ? 6.901 12.821 -3.888 1.00 87.81 84 LEU A C 1
ATOM 643 O O . LEU A 1 84 ? 6.183 12.854 -2.893 1.00 87.81 84 LEU A O 1
ATOM 647 N N . MET A 1 85 ? 7.034 11.716 -4.625 1.00 91.06 85 MET A N 1
ATOM 648 C CA . MET A 1 85 ? 6.294 10.479 -4.342 1.00 91.06 85 MET A CA 1
ATOM 649 C C . MET A 1 85 ? 6.752 9.797 -3.044 1.00 91.06 85 MET A C 1
ATOM 651 O O . MET A 1 85 ? 5.918 9.298 -2.284 1.00 91.06 85 MET A O 1
ATOM 655 N N . CYS A 1 86 ? 8.051 9.825 -2.725 1.00 85.88 86 CYS A N 1
ATOM 656 C CA . CYS A 1 86 ? 8.558 9.346 -1.434 1.00 85.88 86 CYS A CA 1
ATOM 657 C C . CYS A 1 86 ? 8.025 10.185 -0.265 1.00 85.88 86 CYS A C 1
ATOM 659 O O . CYS A 1 86 ? 7.535 9.636 0.723 1.00 85.88 86 CYS A O 1
ATOM 661 N N . ALA A 1 87 ? 8.082 11.516 -0.390 1.00 86.69 87 ALA A N 1
ATOM 662 C CA . ALA A 1 87 ? 7.542 12.426 0.615 1.00 86.69 87 ALA A CA 1
ATOM 663 C C . ALA A 1 87 ? 6.025 12.242 0.781 1.00 86.69 87 ALA A C 1
ATOM 665 O O . ALA A 1 87 ? 5.537 12.155 1.908 1.00 86.69 87 ALA A O 1
ATOM 666 N N . ALA A 1 88 ? 5.287 12.105 -0.326 1.00 92.56 88 ALA A N 1
ATOM 667 C CA . ALA A 1 88 ? 3.859 11.812 -0.315 1.00 92.56 88 ALA A CA 1
ATOM 668 C C . ALA A 1 88 ? 3.548 10.489 0.387 1.00 92.56 88 ALA A C 1
ATOM 670 O O . ALA A 1 88 ? 2.635 10.441 1.199 1.00 92.56 88 ALA A O 1
ATOM 671 N N . SER A 1 89 ? 4.318 9.430 0.137 1.00 89.81 89 SER A N 1
ATOM 672 C CA . SER A 1 89 ? 4.104 8.127 0.780 1.00 89.81 89 SER A CA 1
ATOM 673 C C . SER A 1 89 ? 4.270 8.206 2.304 1.00 89.81 89 SER A C 1
ATOM 675 O O . SER A 1 89 ? 3.440 7.685 3.052 1.00 89.81 89 SER A O 1
ATOM 677 N N . ALA A 1 90 ? 5.295 8.921 2.782 1.00 85.00 90 ALA A N 1
ATOM 678 C CA . ALA A 1 90 ? 5.501 9.152 4.212 1.00 85.00 90 ALA A CA 1
ATOM 679 C C . ALA A 1 90 ? 4.370 9.995 4.830 1.00 85.00 90 ALA A C 1
ATOM 681 O O . ALA A 1 90 ? 3.837 9.650 5.888 1.00 85.00 90 ALA A O 1
ATOM 682 N N . LEU A 1 91 ? 3.961 11.071 4.150 1.00 87.62 91 LEU A N 1
ATOM 683 C CA . LEU A 1 91 ? 2.851 11.921 4.582 1.00 87.62 91 LEU A CA 1
ATOM 684 C C . LEU A 1 91 ? 1.513 11.170 4.584 1.00 87.62 91 LEU A C 1
ATOM 686 O O . LEU A 1 91 ? 0.750 11.333 5.529 1.00 87.62 91 LEU A O 1
ATOM 690 N N . ALA A 1 92 ? 1.252 10.303 3.602 1.00 91.94 92 ALA A N 1
ATOM 691 C CA . ALA A 1 92 ? 0.039 9.491 3.511 1.00 91.94 92 ALA A CA 1
ATOM 692 C C . ALA A 1 92 ? -0.099 8.537 4.703 1.00 91.94 92 ALA A C 1
ATOM 694 O O . ALA A 1 92 ? -1.185 8.378 5.265 1.00 91.94 92 ALA A O 1
ATOM 695 N N . PHE A 1 93 ? 1.013 7.917 5.105 1.00 85.62 93 PHE A N 1
ATOM 696 C CA . PHE A 1 93 ? 1.056 7.040 6.269 1.00 85.62 93 PHE A CA 1
ATOM 697 C C . PHE A 1 93 ? 0.803 7.815 7.570 1.00 85.62 93 PHE A C 1
ATOM 699 O O . PHE A 1 93 ? -0.036 7.415 8.381 1.00 85.62 93 PHE A O 1
ATOM 706 N N . LEU A 1 94 ? 1.471 8.961 7.747 1.00 85.12 94 LEU A N 1
ATOM 707 C CA . LEU A 1 94 ? 1.276 9.822 8.917 1.00 85.12 94 LEU A CA 1
ATOM 708 C C . LEU A 1 94 ? -0.149 10.390 8.982 1.00 85.12 94 LEU A C 1
ATOM 710 O O . LEU A 1 94 ? -0.768 10.359 10.045 1.00 85.12 94 LEU A O 1
ATOM 714 N N . ALA A 1 95 ? -0.696 10.854 7.857 1.00 90.81 95 ALA A N 1
ATOM 715 C CA . ALA A 1 95 ? -2.058 11.371 7.754 1.00 90.81 95 ALA A CA 1
ATOM 716 C C . ALA A 1 95 ? -3.091 10.303 8.134 1.00 90.81 95 ALA A C 1
ATOM 718 O O . ALA A 1 95 ? -3.997 10.576 8.923 1.00 90.81 95 ALA A O 1
ATOM 719 N N . PHE A 1 96 ? -2.910 9.068 7.654 1.00 88.50 96 PHE A N 1
ATOM 720 C CA . PHE A 1 96 ? -3.772 7.946 8.014 1.00 88.50 96 PHE A CA 1
ATOM 721 C C . PHE A 1 96 ? -3.715 7.637 9.515 1.00 88.50 96 PHE A C 1
ATOM 723 O O . PHE A 1 96 ? -4.761 7.531 10.155 1.00 88.50 96 PHE A O 1
ATOM 730 N N . ALA A 1 97 ? -2.519 7.580 10.109 1.00 82.38 97 ALA A N 1
ATOM 731 C CA . ALA A 1 97 ? -2.367 7.359 11.547 1.00 82.38 97 ALA A CA 1
ATOM 732 C C . ALA A 1 97 ? -3.044 8.464 12.383 1.00 82.38 97 ALA A C 1
ATOM 734 O O . ALA A 1 97 ? -3.796 8.174 13.317 1.00 82.38 97 ALA A O 1
ATOM 735 N N . VAL A 1 98 ? -2.835 9.735 12.023 1.00 85.25 98 VAL A N 1
ATOM 736 C CA . VAL A 1 98 ? -3.434 10.893 12.708 1.00 85.25 98 VAL A CA 1
ATOM 737 C C . VAL A 1 98 ? -4.958 10.906 12.560 1.00 85.25 98 VAL A C 1
ATOM 739 O O . VAL A 1 98 ? -5.667 11.124 13.546 1.00 85.25 98 VAL A O 1
ATOM 742 N N . ALA A 1 99 ? -5.484 10.625 11.365 1.00 87.19 99 ALA A N 1
ATOM 743 C CA . ALA A 1 99 ? -6.923 10.582 11.115 1.00 87.19 99 ALA A CA 1
ATOM 744 C C . ALA A 1 99 ? -7.626 9.531 11.984 1.00 87.19 99 ALA A C 1
ATOM 746 O O . ALA A 1 99 ? -8.708 9.795 12.511 1.00 87.19 99 ALA A O 1
ATOM 747 N N . VAL A 1 100 ? -6.994 8.374 12.206 1.00 82.69 100 VAL A N 1
ATOM 748 C CA . VAL A 1 100 ? -7.563 7.314 13.050 1.00 82.69 100 VAL A CA 1
ATOM 749 C C . VAL A 1 100 ? -7.630 7.741 14.516 1.00 82.69 100 VAL A C 1
ATOM 751 O O . VAL A 1 100 ? -8.650 7.527 15.182 1.00 82.69 100 VAL A O 1
ATOM 754 N N . LEU A 1 101 ? -6.574 8.392 15.012 1.00 79.69 101 LEU A N 1
ATOM 755 C CA . LEU A 1 101 ? -6.527 8.924 16.376 1.00 79.69 101 LEU A CA 1
ATOM 756 C C . LEU A 1 101 ? -7.553 10.047 16.609 1.00 79.69 101 LEU A C 1
ATOM 758 O O . LEU A 1 101 ? -8.010 10.224 17.738 1.00 79.69 101 LEU A O 1
ATOM 762 N N . GLY A 1 102 ? -7.918 10.794 15.562 1.00 74.75 102 GLY A N 1
ATOM 763 C CA . GLY A 1 102 ? -8.862 11.914 15.627 1.00 74.75 102 GLY A CA 1
ATOM 764 C C . GLY A 1 102 ? -10.344 11.536 15.537 1.00 74.75 102 GLY A C 1
ATOM 765 O O . GLY A 1 102 ? -11.203 12.379 15.800 1.00 74.75 102 GLY A O 1
ATOM 766 N N . MET A 1 103 ? -10.689 10.301 15.157 1.00 78.06 103 MET A N 1
ATOM 767 C CA . MET A 1 103 ? -12.097 9.924 14.987 1.00 78.06 103 MET A CA 1
ATOM 768 C C . MET A 1 103 ? -12.883 10.076 16.297 1.00 78.06 103 MET A C 1
ATOM 770 O O . MET A 1 103 ? -12.398 9.754 17.381 1.00 78.06 103 MET A O 1
ATOM 774 N N . LYS A 1 104 ? -14.152 10.510 16.217 1.00 65.75 104 LYS A N 1
ATOM 775 C CA . LYS A 1 104 ? -15.023 10.590 17.414 1.00 65.75 104 LYS A CA 1
ATOM 776 C C . LYS A 1 104 ? -15.308 9.220 18.004 1.00 65.75 104 LYS A C 1
ATOM 778 O O . LYS A 1 104 ? -15.511 9.077 19.207 1.00 65.75 104 LYS A O 1
ATOM 783 N N . CYS A 1 105 ? -15.266 8.216 17.142 1.00 62.06 105 CYS A N 1
ATOM 784 C CA . CYS A 1 105 ? -15.284 6.823 17.517 1.00 62.06 105 CYS A CA 1
ATOM 785 C C . CYS A 1 105 ? -13.892 6.342 17.971 1.00 62.06 105 CYS A C 1
ATOM 787 O O . CYS A 1 105 ? -13.643 5.160 17.921 1.00 62.06 105 CYS A O 1
ATOM 789 N N . THR A 1 106 ? -12.958 7.197 18.386 1.00 66.62 106 THR A N 1
ATOM 790 C CA . THR A 1 106 ? -11.682 6.767 18.970 1.00 66.62 106 THR A CA 1
ATOM 791 C C . THR A 1 106 ? -11.424 7.574 20.246 1.00 66.62 106 THR A C 1
ATOM 793 O O . THR A 1 106 ? -11.094 8.755 20.230 1.00 66.62 106 THR A O 1
ATOM 796 N N . GLN A 1 107 ? -11.615 6.949 21.406 1.00 63.19 107 GLN A N 1
ATOM 797 C CA . GLN A 1 107 ? -11.455 7.536 22.741 1.00 63.19 107 GLN A CA 1
ATOM 798 C C . GLN A 1 107 ? -10.086 7.282 23.377 1.00 63.19 107 GLN A C 1
ATOM 800 O O . GLN A 1 107 ? -9.915 7.474 24.576 1.00 63.19 107 GLN A O 1
ATOM 805 N N . CYS A 1 108 ? -9.098 6.893 22.572 1.00 57.00 108 CYS A N 1
ATOM 806 C CA . CYS A 1 108 ? -7.748 6.631 23.057 1.00 57.00 108 CYS A CA 1
ATOM 807 C C . CYS A 1 108 ? -7.027 7.934 23.495 1.00 57.00 108 CYS A C 1
ATOM 809 O O . CYS A 1 108 ? -6.133 7.896 24.339 1.00 57.00 108 CYS A O 1
ATOM 811 N N . THR A 1 109 ? -7.478 9.094 22.996 1.00 55.69 109 THR A N 1
ATOM 812 C CA . THR A 1 109 ? -6.937 10.433 23.295 1.00 55.69 109 THR A CA 1
ATOM 813 C C . THR A 1 109 ? -7.931 11.250 24.127 1.00 55.69 109 THR A C 1
ATOM 815 O O . THR A 1 109 ? -8.534 12.202 23.641 1.00 55.69 109 THR A O 1
ATOM 818 N N . GLY A 1 110 ? -8.159 10.849 25.381 1.00 57.97 110 GLY A N 1
ATOM 819 C CA . GLY A 1 110 ? -8.981 11.598 26.342 1.00 57.97 110 GLY A CA 1
ATOM 820 C C . GLY A 1 110 ? -10.458 11.808 25.950 1.00 57.97 110 GLY A C 1
ATOM 821 O O . GLY A 1 110 ? -10.938 11.397 24.891 1.00 57.97 110 GLY A O 1
ATOM 822 N N . ASN A 1 111 ? -11.212 12.452 26.845 1.00 60.62 111 ASN A N 1
ATOM 823 C CA . ASN A 1 111 ? -12.640 12.746 26.650 1.00 60.62 111 ASN A CA 1
ATOM 824 C C . ASN A 1 111 ? -12.898 14.120 26.017 1.00 60.62 111 ASN A C 1
ATOM 826 O O . ASN A 1 111 ? -14.053 14.526 25.921 1.00 60.62 111 ASN A O 1
ATOM 830 N N . ASP A 1 112 ? -11.856 14.846 25.608 1.00 68.75 112 ASP A N 1
ATOM 831 C CA . ASP A 1 112 ? -12.039 16.195 25.083 1.00 68.75 112 ASP A CA 1
ATOM 832 C C . ASP A 1 112 ? -12.334 16.169 23.578 1.00 68.75 112 ASP A C 1
ATOM 834 O O . ASP A 1 112 ? -11.447 16.011 22.733 1.00 68.75 112 ASP A O 1
ATOM 838 N N . ASP A 1 113 ? -13.614 16.333 23.242 1.00 70.62 113 ASP A N 1
ATOM 839 C CA . ASP A 1 113 ? -14.096 16.399 21.861 1.00 70.62 113 ASP A CA 1
ATOM 840 C C . ASP A 1 113 ? -13.430 17.523 21.054 1.00 70.62 113 ASP A C 1
ATOM 842 O O . ASP A 1 113 ? -13.353 17.426 19.828 1.00 70.62 113 ASP A O 1
ATOM 846 N N . ARG A 1 114 ? -12.937 18.584 21.715 1.00 71.00 114 ARG A N 1
ATOM 847 C CA . ARG A 1 114 ? -12.240 19.690 21.039 1.00 71.00 114 ARG A CA 1
ATOM 848 C C . ARG A 1 114 ? -10.898 19.238 20.484 1.00 71.00 114 ARG A C 1
ATOM 850 O O . ARG A 1 114 ? -10.609 19.473 19.315 1.00 71.00 114 ARG A O 1
ATOM 857 N N . ILE A 1 115 ? -10.106 18.553 21.305 1.00 75.88 115 ILE A N 1
ATOM 858 C CA . ILE A 1 115 ? -8.780 18.059 20.918 1.00 75.88 115 ILE A CA 1
ATOM 859 C C . ILE A 1 115 ? -8.915 17.038 19.784 1.00 75.88 115 ILE A C 1
ATOM 861 O O . ILE A 1 115 ? -8.190 17.120 18.797 1.00 75.88 115 ILE A O 1
ATOM 865 N N . LYS A 1 116 ? -9.902 16.135 19.860 1.00 74.38 116 LYS A N 1
ATOM 866 C CA . LYS A 1 116 ? -10.187 15.182 18.774 1.00 74.38 116 LYS A CA 1
ATOM 867 C C . LYS A 1 116 ? -10.604 15.870 17.480 1.00 74.38 116 LYS A C 1
ATOM 869 O O . LYS A 1 116 ? -10.144 15.470 16.418 1.00 74.38 116 LYS A O 1
ATOM 874 N N . GLY A 1 117 ? -11.420 16.923 17.568 1.00 77.62 117 GLY A N 1
ATOM 875 C CA . GLY A 1 117 ? -11.779 17.754 16.418 1.00 77.62 117 GLY A CA 1
ATOM 876 C C . GLY A 1 117 ? -10.552 18.349 15.721 1.00 77.62 117 GLY A C 1
ATOM 877 O O . GLY A 1 117 ? -10.434 18.228 14.505 1.00 77.62 117 GLY A O 1
ATOM 878 N N . TYR A 1 118 ? -9.602 18.905 16.484 1.00 81.88 118 TYR A N 1
ATOM 879 C CA . TYR A 1 118 ? -8.348 19.437 15.936 1.00 81.88 118 TYR A CA 1
ATOM 880 C C . TYR A 1 118 ? -7.440 18.356 15.343 1.00 81.88 118 TYR A C 1
ATOM 882 O O . TYR A 1 118 ? -6.887 18.562 14.266 1.00 81.88 118 TYR A O 1
ATOM 890 N N . ILE A 1 119 ? -7.308 17.198 15.999 1.00 85.12 119 ILE A N 1
ATOM 891 C CA . ILE A 1 119 ? -6.521 16.066 15.479 1.00 85.12 119 ILE A CA 1
ATOM 892 C C . ILE A 1 119 ? -7.132 15.551 14.171 1.00 85.12 119 ILE A C 1
ATOM 894 O O . ILE A 1 119 ? -6.412 15.324 13.202 1.00 85.12 119 ILE A O 1
ATOM 898 N N . LEU A 1 120 ? -8.459 15.416 14.110 1.00 86.12 120 LEU A N 1
ATOM 899 C CA . LEU A 1 120 ? -9.159 14.984 12.903 1.00 86.12 120 LEU A CA 1
ATOM 900 C C . LEU A 1 120 ? -9.032 16.005 11.770 1.00 86.12 120 LEU A C 1
ATOM 902 O O . LEU A 1 120 ? -8.838 15.619 10.621 1.00 86.12 120 LEU A O 1
ATOM 906 N N . LEU A 1 121 ? -9.107 17.299 12.091 1.00 87.50 121 LEU A N 1
ATOM 907 C CA . LEU A 1 121 ? -8.886 18.381 11.135 1.00 87.50 121 LEU A CA 1
ATOM 908 C C . LEU A 1 121 ? -7.447 18.363 10.606 1.00 87.50 121 LEU A C 1
ATOM 910 O O . LEU A 1 121 ? -7.245 18.464 9.400 1.00 87.50 121 LEU A O 1
ATOM 914 N N . ALA A 1 122 ? -6.454 18.178 11.479 1.00 89.44 122 ALA A N 1
ATOM 915 C CA . ALA A 1 122 ? -5.058 18.030 11.078 1.00 89.44 122 ALA A CA 1
ATOM 916 C C . ALA A 1 122 ? -4.853 16.794 10.179 1.00 89.44 122 ALA A C 1
ATOM 918 O O . ALA A 1 122 ? -4.167 16.879 9.160 1.00 89.44 122 ALA A O 1
ATOM 919 N N . GLY A 1 123 ? -5.501 15.668 10.500 1.00 89.50 123 GLY A N 1
ATOM 920 C CA . GLY A 1 123 ? -5.559 14.466 9.658 1.00 89.50 123 GLY A CA 1
ATOM 921 C C . GLY A 1 123 ? -6.191 14.718 8.282 1.00 89.50 123 GLY A C 1
ATOM 922 O O . GLY A 1 123 ? -5.642 14.328 7.258 1.00 89.50 123 GLY A O 1
ATOM 923 N N . GLY A 1 124 ? -7.313 15.439 8.229 1.00 91.94 124 GLY A N 1
ATOM 924 C CA . GLY A 1 124 ? -7.959 15.816 6.969 1.00 91.94 124 GLY A CA 1
ATOM 925 C C . GLY A 1 124 ? -7.102 16.753 6.110 1.00 91.94 124 GLY A C 1
ATOM 926 O O . GLY A 1 124 ? -6.952 16.524 4.911 1.00 91.94 124 GLY A O 1
ATOM 927 N N . ILE A 1 125 ? -6.486 17.775 6.715 1.00 94.19 125 ILE A N 1
ATOM 928 C CA . ILE A 1 125 ? -5.598 18.720 6.016 1.00 94.19 125 ILE A CA 1
ATOM 929 C C . ILE A 1 125 ? -4.361 17.996 5.481 1.00 94.19 125 ILE A C 1
ATOM 931 O O . ILE A 1 125 ? -3.984 18.205 4.331 1.00 94.19 125 ILE A O 1
ATOM 935 N N . SER A 1 126 ? -3.747 17.126 6.285 1.00 93.19 126 SER A N 1
ATOM 936 C CA . SER A 1 126 ? -2.597 16.326 5.851 1.00 93.19 126 SER A CA 1
ATOM 937 C C . SER A 1 126 ? -2.952 15.355 4.723 1.00 93.19 126 SER A C 1
ATOM 939 O O . SER A 1 126 ? -2.153 15.216 3.799 1.00 93.19 126 SER A O 1
ATOM 941 N N . PHE A 1 127 ? -4.151 14.762 4.706 1.00 95.56 127 PHE A N 1
ATOM 942 C CA . PHE A 1 127 ? -4.620 13.972 3.561 1.00 95.56 127 PHE A CA 1
ATOM 943 C C . PHE A 1 127 ? -4.781 14.804 2.287 1.00 95.56 127 PHE A C 1
ATOM 945 O O . PHE A 1 127 ? -4.333 14.376 1.224 1.00 95.56 127 PHE A O 1
ATOM 952 N N . ILE A 1 128 ? -5.366 16.002 2.385 1.00 96.44 128 ILE A N 1
ATOM 953 C CA . ILE A 1 128 ? -5.491 16.915 1.239 1.00 96.44 128 ILE A CA 1
ATOM 954 C C . ILE A 1 128 ? -4.103 17.311 0.730 1.00 96.44 128 ILE A C 1
ATOM 956 O O . ILE A 1 128 ? -3.846 17.226 -0.469 1.00 96.44 128 ILE A O 1
ATOM 960 N N . LEU A 1 129 ? -3.195 17.693 1.634 1.00 96.00 129 LEU A N 1
ATOM 961 C CA . LEU A 1 129 ? -1.821 18.051 1.287 1.00 96.00 129 LEU A CA 1
ATOM 962 C C . LEU A 1 129 ? -1.114 16.886 0.592 1.00 96.00 129 LEU A C 1
ATOM 964 O O . LEU A 1 129 ? -0.511 17.078 -0.456 1.00 96.00 129 LEU A O 1
ATOM 968 N N . THR A 1 130 ? -1.250 15.674 1.127 1.00 95.75 130 THR A N 1
ATOM 969 C CA . THR A 1 130 ? -0.702 14.458 0.518 1.00 95.75 130 THR A CA 1
ATOM 970 C C . THR A 1 130 ? -1.256 14.247 -0.890 1.00 95.75 130 THR A C 1
ATOM 972 O O . THR A 1 130 ? -0.482 14.054 -1.820 1.00 95.75 130 THR A O 1
ATOM 975 N N . GLY A 1 131 ? -2.576 14.341 -1.079 1.00 96.06 131 GLY A N 1
ATOM 976 C CA . GLY A 1 131 ? -3.202 14.201 -2.395 1.00 96.06 131 GLY A CA 1
ATOM 977 C C . GLY A 1 131 ? -2.704 15.238 -3.407 1.00 96.06 131 GLY A C 1
ATOM 978 O O . GLY A 1 131 ? -2.452 14.898 -4.560 1.00 96.06 131 GLY A O 1
ATOM 979 N N . ILE A 1 132 ? -2.470 16.481 -2.973 1.00 96.38 132 ILE A N 1
ATOM 980 C CA . ILE A 1 132 ? -1.862 17.525 -3.812 1.00 96.38 132 ILE A CA 1
ATOM 981 C C . ILE A 1 132 ? -0.415 17.160 -4.171 1.00 96.38 132 ILE A C 1
ATOM 983 O O . ILE A 1 132 ? -0.041 17.245 -5.338 1.00 96.38 132 ILE A O 1
ATOM 987 N N . VAL A 1 133 ? 0.388 16.710 -3.201 1.00 94.75 133 VAL A N 1
ATOM 988 C CA . VAL A 1 133 ? 1.783 16.296 -3.439 1.00 94.75 133 VAL A CA 1
ATOM 989 C C . VAL A 1 133 ? 1.863 15.087 -4.380 1.00 94.75 133 VAL A C 1
ATOM 991 O O . VAL A 1 133 ? 2.822 15.008 -5.135 1.00 94.75 133 VAL A O 1
ATOM 994 N N . VAL A 1 134 ? 0.861 14.196 -4.403 1.00 95.44 134 VAL A N 1
ATOM 995 C CA . VAL A 1 134 ? 0.743 13.110 -5.401 1.00 95.44 134 VAL A CA 1
ATOM 996 C C . VAL A 1 134 ? 0.305 13.639 -6.771 1.00 95.44 134 VAL A C 1
ATOM 998 O O . VAL A 1 134 ? 0.836 13.203 -7.790 1.00 95.44 134 VAL A O 1
ATOM 1001 N N . LEU A 1 135 ? -0.629 14.596 -6.832 1.00 95.62 135 LEU A N 1
ATOM 1002 C CA . LEU A 1 135 ? -1.084 15.175 -8.105 1.00 95.62 135 LEU A CA 1
ATOM 1003 C C . LEU A 1 135 ? 0.020 15.924 -8.844 1.00 95.62 135 LEU A C 1
ATOM 1005 O O . LEU A 1 135 ? 0.083 15.823 -10.064 1.00 95.62 135 LEU A O 1
ATOM 1009 N N . ILE A 1 136 ? 0.878 16.663 -8.137 1.00 94.88 136 ILE A N 1
ATOM 1010 C CA . ILE A 1 136 ? 1.946 17.465 -8.753 1.00 94.88 136 ILE A CA 1
ATOM 1011 C C . ILE A 1 136 ? 2.826 16.629 -9.705 1.00 94.88 136 ILE A C 1
ATOM 1013 O O . ILE A 1 136 ? 2.855 16.962 -10.889 1.00 94.88 136 ILE A O 1
ATOM 1017 N N . PRO A 1 137 ? 3.509 15.548 -9.272 1.00 93.69 137 PRO A N 1
ATOM 1018 C CA . PRO A 1 137 ? 4.363 14.755 -10.152 1.00 93.69 137 PRO A CA 1
ATOM 1019 C C . PRO A 1 137 ? 3.566 14.013 -11.230 1.00 93.69 137 PRO A C 1
ATOM 1021 O O . PRO A 1 137 ? 4.007 13.960 -12.374 1.00 93.69 137 PRO A O 1
ATOM 1024 N N . VAL A 1 138 ? 2.375 13.491 -10.915 1.00 94.31 138 VAL A N 1
ATOM 1025 C CA . VAL A 1 138 ? 1.542 12.760 -11.887 1.00 94.31 138 VAL A CA 1
ATOM 1026 C C . VAL A 1 138 ? 1.079 13.685 -13.019 1.00 94.31 138 VAL A C 1
ATOM 1028 O O . VAL A 1 138 ? 1.235 13.362 -14.196 1.00 94.31 138 VAL A O 1
ATOM 1031 N N . CYS A 1 139 ? 0.555 14.865 -12.684 1.00 94.19 139 CYS A N 1
ATOM 1032 C CA . CYS A 1 139 ? 0.118 15.855 -13.666 1.00 94.19 139 CYS A CA 1
ATOM 1033 C C . CYS A 1 139 ? 1.294 16.476 -14.421 1.00 94.19 139 CYS A C 1
ATOM 1035 O O . CYS A 1 139 ? 1.169 16.736 -15.614 1.00 94.19 139 CYS A O 1
ATOM 1037 N N . PHE A 1 140 ? 2.430 16.700 -13.756 1.00 93.62 140 PHE A N 1
ATOM 1038 C CA . PHE A 1 140 ? 3.626 17.238 -14.399 1.00 93.62 140 PHE A CA 1
ATOM 1039 C C . PHE A 1 140 ? 4.173 16.278 -15.461 1.00 93.62 140 PHE A C 1
ATOM 1041 O O . PHE A 1 140 ? 4.385 16.678 -16.605 1.00 93.62 140 PHE A O 1
ATOM 1048 N N . VAL A 1 141 ? 4.305 14.990 -15.123 1.00 91.06 141 VAL A N 1
ATOM 1049 C CA . VAL A 1 141 ? 4.730 13.955 -16.075 1.00 91.06 141 VAL A CA 1
ATOM 1050 C C . VAL A 1 141 ? 3.732 13.831 -17.230 1.00 91.06 141 VAL A C 1
ATOM 1052 O O . VAL A 1 141 ? 4.146 13.823 -18.388 1.00 91.06 141 VAL A O 1
ATOM 1055 N N . ALA A 1 142 ? 2.425 13.812 -16.948 1.00 91.88 142 ALA A N 1
ATOM 1056 C CA . ALA A 1 142 ? 1.393 13.780 -17.986 1.00 91.88 142 ALA A CA 1
ATOM 1057 C C . ALA A 1 142 ? 1.453 15.006 -18.917 1.00 91.88 142 ALA A C 1
ATOM 1059 O O . ALA A 1 142 ? 1.364 14.861 -20.136 1.00 91.88 142 ALA A O 1
ATOM 1060 N N . HIS A 1 143 ? 1.648 16.208 -18.366 1.00 93.00 143 HIS A N 1
ATOM 1061 C CA . HIS A 1 143 ? 1.762 17.441 -19.144 1.00 93.00 143 HIS A CA 1
ATOM 1062 C C . HIS A 1 143 ? 2.954 17.401 -20.105 1.00 93.00 143 HIS A C 1
ATOM 1064 O O . HIS A 1 143 ? 2.800 17.751 -21.275 1.00 93.00 143 HIS A O 1
ATOM 1070 N N . ASN A 1 144 ? 4.114 16.925 -19.645 1.00 90.44 144 ASN A N 1
ATOM 1071 C CA . ASN A 1 144 ? 5.302 16.818 -20.491 1.00 90.44 144 ASN A CA 1
ATOM 1072 C C . ASN A 1 144 ? 5.107 15.791 -21.615 1.00 90.44 144 ASN A C 1
ATOM 1074 O O . ASN A 1 144 ? 5.455 16.080 -22.753 1.00 90.44 144 ASN A O 1
ATOM 1078 N N . ILE A 1 145 ? 4.458 14.650 -21.344 1.00 89.06 145 ILE A N 1
ATOM 1079 C CA . ILE A 1 145 ? 4.116 13.651 -22.376 1.00 89.06 145 ILE A CA 1
ATOM 1080 C C . ILE A 1 145 ? 3.208 14.256 -23.452 1.00 89.06 145 ILE A C 1
ATOM 1082 O O . ILE A 1 145 ? 3.463 14.098 -24.644 1.00 89.06 145 ILE A O 1
ATOM 1086 N N . ILE A 1 146 ? 2.159 14.973 -23.039 1.00 90.69 146 ILE A N 1
ATOM 1087 C CA . ILE A 1 146 ? 1.217 15.606 -23.969 1.00 90.69 146 ILE A CA 1
ATOM 1088 C C . ILE A 1 146 ? 1.931 16.683 -24.792 1.00 90.69 146 ILE A C 1
ATOM 1090 O O . ILE A 1 146 ? 1.748 16.756 -26.005 1.00 90.69 146 ILE A O 1
ATOM 1094 N N . ARG A 1 147 ? 2.773 17.504 -24.156 1.00 89.56 147 ARG A N 1
ATOM 1095 C CA . ARG A 1 147 ? 3.563 18.531 -24.842 1.00 89.56 147 ARG A CA 1
ATOM 1096 C C . ARG A 1 147 ? 4.513 17.918 -25.871 1.00 89.56 147 ARG A C 1
ATOM 1098 O O . ARG A 1 147 ? 4.595 18.431 -26.984 1.00 89.56 147 ARG A O 1
ATOM 1105 N N . ASP A 1 148 ? 5.184 16.826 -25.514 1.00 86.31 148 ASP A N 1
ATOM 1106 C CA . ASP A 1 148 ? 6.065 16.078 -26.411 1.00 86.31 148 ASP A CA 1
ATOM 1107 C C . ASP A 1 148 ? 5.278 15.514 -27.607 1.00 86.31 148 ASP A C 1
ATOM 1109 O O . ASP A 1 148 ? 5.730 15.599 -28.746 1.00 86.31 148 ASP A O 1
ATOM 1113 N N . PHE A 1 149 ? 4.055 15.021 -27.392 1.00 85.06 149 PHE A N 1
ATOM 1114 C CA . PHE A 1 149 ? 3.223 14.461 -28.460 1.00 85.06 149 PHE A CA 1
ATOM 1115 C C . PHE A 1 149 ? 2.864 15.470 -29.569 1.00 85.06 149 PHE A C 1
ATOM 1117 O O . PHE A 1 149 ? 2.759 15.085 -30.740 1.00 85.06 149 PHE A O 1
ATOM 1124 N N . TYR A 1 150 ? 2.674 16.747 -29.211 1.00 86.69 150 TYR A N 1
ATOM 1125 C CA . TYR A 1 150 ? 2.359 17.842 -30.140 1.00 86.69 150 TYR A CA 1
ATOM 1126 C C . TYR A 1 150 ? 3.595 18.588 -30.668 1.00 86.69 150 TYR A C 1
ATOM 1128 O O . TYR A 1 150 ? 3.454 19.491 -31.493 1.00 86.69 150 TYR A O 1
ATOM 1136 N N . ASN A 1 151 ? 4.800 18.248 -30.207 1.00 86.31 151 ASN A N 1
ATOM 1137 C CA . ASN A 1 151 ? 6.018 18.918 -30.639 1.00 86.31 151 ASN A CA 1
ATOM 1138 C C . ASN A 1 151 ? 6.448 18.410 -32.032 1.00 86.31 151 ASN A C 1
ATOM 1140 O O . ASN A 1 151 ? 6.774 17.230 -32.166 1.00 86.31 151 ASN A O 1
ATOM 1144 N N . PRO A 1 152 ? 6.514 19.275 -33.066 1.00 83.88 152 PRO A N 1
ATOM 1145 C CA . PRO A 1 152 ? 6.858 18.859 -34.429 1.00 83.88 152 PRO A CA 1
ATOM 1146 C C . PRO A 1 152 ? 8.316 18.399 -34.588 1.00 83.88 152 PRO A C 1
ATOM 1148 O O . PRO A 1 152 ? 8.665 17.833 -35.618 1.00 83.88 152 PRO A O 1
ATOM 1151 N N . VAL A 1 153 ? 9.171 18.649 -33.590 1.00 85.06 153 VAL A N 1
ATOM 1152 C CA . VAL A 1 153 ? 10.587 18.246 -33.593 1.00 85.06 153 VAL A CA 1
ATOM 1153 C C . VAL A 1 153 ? 10.756 16.758 -33.252 1.00 85.06 153 VAL A C 1
ATOM 1155 O O . VAL A 1 153 ? 11.793 16.173 -33.556 1.00 85.06 153 VAL A O 1
ATOM 1158 N N . ILE A 1 154 ? 9.751 16.128 -32.634 1.00 79.94 154 ILE A N 1
ATOM 1159 C CA . ILE A 1 154 ? 9.827 14.735 -32.185 1.00 79.94 154 ILE A CA 1
ATOM 1160 C C . ILE A 1 154 ? 9.328 13.809 -33.298 1.00 79.94 154 ILE A C 1
ATOM 1162 O O . ILE A 1 154 ? 8.230 13.980 -33.831 1.00 79.94 154 ILE A O 1
ATOM 1166 N N . THR A 1 155 ? 10.139 12.812 -33.656 1.00 75.25 155 THR A N 1
ATOM 1167 C CA . THR A 1 155 ? 9.780 11.822 -34.678 1.00 75.25 155 THR A CA 1
ATOM 1168 C C . THR A 1 155 ? 8.638 10.928 -34.192 1.00 75.25 155 THR A C 1
ATOM 1170 O O . THR A 1 155 ? 8.472 10.693 -32.995 1.00 75.25 155 THR A O 1
ATOM 1173 N N . VAL A 1 156 ? 7.837 10.396 -35.123 1.00 69.06 156 VAL A N 1
ATOM 1174 C CA . VAL A 1 156 ? 6.675 9.542 -34.794 1.00 69.06 156 VAL A CA 1
ATOM 1175 C C . VAL A 1 156 ? 7.081 8.334 -33.937 1.00 69.06 156 VAL A C 1
ATOM 1177 O O . VAL A 1 156 ? 6.333 7.950 -33.044 1.00 69.06 156 VAL A O 1
ATOM 1180 N N . ALA A 1 157 ? 8.296 7.813 -34.136 1.00 63.34 157 ALA A N 1
ATOM 1181 C CA . ALA A 1 157 ? 8.851 6.694 -33.379 1.00 63.34 157 ALA A CA 1
ATOM 1182 C C . ALA A 1 157 ? 9.181 7.023 -31.906 1.00 63.34 157 ALA A C 1
ATOM 1184 O O . ALA A 1 157 ? 9.266 6.114 -31.092 1.00 63.34 157 ALA A O 1
ATOM 1185 N N . GLN A 1 158 ? 9.347 8.300 -31.540 1.00 68.88 158 GLN A N 1
ATOM 1186 C CA . GLN A 1 158 ? 9.668 8.734 -30.170 1.00 68.88 158 GLN A CA 1
ATOM 1187 C C . GLN A 1 158 ? 8.457 9.272 -29.396 1.00 68.88 158 GLN A C 1
ATOM 1189 O O . GLN A 1 158 ? 8.611 9.832 -28.303 1.00 68.88 158 GLN A O 1
ATOM 1194 N N . LYS A 1 159 ? 7.245 9.125 -29.940 1.00 78.12 159 LYS A N 1
ATOM 1195 C CA . LYS A 1 159 ? 6.035 9.586 -29.262 1.00 78.12 159 LYS A CA 1
ATOM 1196 C C . LYS A 1 159 ? 5.800 8.795 -27.976 1.00 78.12 159 LYS A C 1
ATOM 1198 O O . LYS A 1 159 ? 5.854 7.568 -27.941 1.00 78.12 159 LYS A O 1
ATOM 1203 N N . ARG A 1 160 ? 5.555 9.546 -26.904 1.00 81.75 160 ARG A N 1
ATOM 1204 C CA . ARG A 1 160 ? 5.283 9.037 -25.559 1.00 81.75 160 ARG A CA 1
ATOM 1205 C C . ARG A 1 160 ? 3.779 8.970 -25.336 1.00 81.75 160 ARG A C 1
ATOM 1207 O O . ARG A 1 160 ? 3.054 9.899 -25.681 1.00 81.75 160 ARG A O 1
ATOM 1214 N N . GLU A 1 161 ? 3.344 7.892 -24.713 1.00 87.44 161 GLU A N 1
ATOM 1215 C CA . GLU A 1 161 ? 1.987 7.635 -24.258 1.00 87.44 161 GLU A CA 1
ATOM 1216 C C . GLU A 1 161 ? 1.919 7.680 -22.725 1.00 87.44 161 GLU A C 1
ATOM 1218 O O . GLU A 1 161 ? 2.922 7.533 -22.010 1.00 87.44 161 GLU A O 1
ATOM 1223 N N . LEU A 1 162 ? 0.710 7.916 -22.217 1.00 87.94 162 LEU A N 1
ATOM 1224 C CA . LEU A 1 162 ? 0.425 7.955 -20.787 1.00 87.94 162 LEU A CA 1
ATOM 1225 C C . LEU A 1 162 ? 0.482 6.534 -20.216 1.00 87.94 162 LEU A C 1
ATOM 1227 O O . LEU A 1 162 ? -0.223 5.646 -20.686 1.00 87.94 162 LEU A O 1
ATOM 1231 N N . GLY A 1 163 ? 1.303 6.320 -19.189 1.00 87.44 163 GLY A N 1
ATOM 1232 C CA . GLY A 1 163 ? 1.381 5.025 -18.523 1.00 87.44 163 GLY A CA 1
ATOM 1233 C C . GLY A 1 163 ? 0.225 4.763 -17.553 1.00 87.44 163 GLY A C 1
ATOM 1234 O O . GLY A 1 163 ? -0.373 5.689 -17.000 1.00 87.44 163 GLY A O 1
ATOM 1235 N N . GLU A 1 164 ? -0.053 3.482 -17.300 1.00 88.69 164 GLU A N 1
ATOM 1236 C CA . GLU A 1 164 ? -1.113 3.015 -16.390 1.00 88.69 164 GLU A CA 1
ATOM 1237 C C . GLU A 1 164 ? -0.987 3.601 -14.972 1.00 88.69 164 GLU A C 1
ATOM 1239 O O . GLU A 1 164 ? -1.991 3.947 -14.341 1.00 88.69 164 GLU A O 1
ATOM 1244 N N . ALA A 1 165 ? 0.246 3.808 -14.497 1.00 89.69 165 ALA A N 1
ATOM 1245 C CA . ALA A 1 165 ? 0.516 4.370 -13.178 1.00 89.69 165 ALA A CA 1
ATOM 1246 C C . ALA A 1 165 ? -0.033 5.799 -13.018 1.00 89.69 165 ALA A C 1
ATOM 1248 O O . ALA A 1 165 ? -0.407 6.185 -11.910 1.00 89.69 165 ALA A O 1
ATOM 1249 N N . LEU A 1 166 ? -0.128 6.581 -14.104 1.00 92.06 166 LEU A N 1
ATOM 1250 C CA . LEU A 1 166 ? -0.646 7.954 -14.056 1.00 92.06 166 LEU A CA 1
ATOM 1251 C C . LEU A 1 166 ? -2.153 7.983 -13.769 1.00 92.06 166 LEU A C 1
ATOM 1253 O O . LEU A 1 166 ? -2.613 8.798 -12.968 1.00 92.06 166 LEU A O 1
ATOM 1257 N N . TYR A 1 167 ? -2.917 7.058 -14.357 1.00 93.56 167 TYR A N 1
ATOM 1258 C CA . TYR A 1 167 ? -4.358 6.946 -14.115 1.00 93.56 167 TYR A CA 1
ATOM 1259 C C . TYR A 1 167 ? -4.654 6.530 -12.672 1.00 93.56 167 TYR A C 1
ATOM 1261 O O . TYR A 1 167 ? -5.511 7.125 -12.013 1.00 93.56 167 TYR A O 1
ATOM 1269 N N . ILE A 1 168 ? -3.896 5.558 -12.150 1.00 92.81 168 ILE A N 1
ATOM 1270 C CA . ILE A 1 168 ? -3.963 5.166 -10.735 1.00 92.81 168 ILE A CA 1
ATOM 1271 C C . ILE A 1 168 ? -3.550 6.350 -9.848 1.00 92.81 168 ILE A C 1
ATOM 1273 O O . ILE A 1 168 ? -4.178 6.589 -8.819 1.00 92.81 168 ILE A O 1
ATOM 1277 N N . GLY A 1 169 ? -2.558 7.137 -10.280 1.00 94.50 169 GLY A N 1
ATOM 1278 C CA . GLY A 1 169 ? -2.145 8.418 -9.699 1.00 94.50 169 GLY A CA 1
ATOM 1279 C C . GLY A 1 169 ? -3.291 9.381 -9.449 1.00 94.50 169 GLY A C 1
ATOM 1280 O O . GLY A 1 169 ? -3.513 9.811 -8.315 1.00 94.50 169 GLY A O 1
ATOM 1281 N N . TRP A 1 170 ? -4.048 9.689 -10.497 1.00 96.75 170 TRP A N 1
ATOM 1282 C CA . TRP A 1 170 ? -5.205 10.573 -10.401 1.00 96.75 170 TRP A CA 1
ATOM 1283 C C . TRP A 1 170 ? -6.309 10.003 -9.517 1.00 96.75 170 TRP A C 1
ATOM 1285 O O . TRP A 1 170 ? -6.841 10.728 -8.675 1.00 96.75 170 TRP A O 1
ATOM 1295 N N . ALA A 1 171 ? -6.622 8.712 -9.655 1.00 95.44 171 ALA A N 1
ATOM 1296 C CA . ALA A 1 171 ? -7.631 8.058 -8.826 1.00 95.44 171 ALA A CA 1
ATOM 1297 C C . ALA A 1 171 ? -7.247 8.096 -7.336 1.00 95.44 171 ALA A C 1
ATOM 1299 O O . ALA A 1 171 ? -8.042 8.512 -6.494 1.00 95.44 171 ALA A O 1
ATOM 1300 N N . SER A 1 172 ? -6.001 7.737 -7.019 1.00 94.50 172 SER A N 1
ATOM 1301 C CA . SER A 1 172 ? -5.444 7.747 -5.665 1.00 94.50 172 SER A CA 1
ATOM 1302 C C . SER A 1 172 ? -5.499 9.141 -5.043 1.00 94.50 172 SER A C 1
ATOM 1304 O O . SER A 1 172 ? -5.995 9.317 -3.927 1.00 94.50 172 SER A O 1
ATOM 1306 N N . ALA A 1 173 ? -5.056 10.158 -5.782 1.00 96.12 173 ALA A N 1
ATOM 1307 C CA . ALA A 1 173 ? -5.070 11.517 -5.278 1.00 96.12 173 ALA A CA 1
ATOM 1308 C C . ALA A 1 173 ? -6.487 12.076 -5.107 1.00 96.12 173 ALA A C 1
ATOM 1310 O O . ALA A 1 173 ? -6.750 12.762 -4.120 1.00 96.12 173 ALA A O 1
ATOM 1311 N N . PHE A 1 174 ? -7.420 11.745 -6.006 1.00 96.19 174 PHE A N 1
ATOM 1312 C CA . PHE A 1 174 ? -8.828 12.097 -5.835 1.00 96.19 174 PHE A CA 1
ATOM 1313 C C . PHE A 1 174 ? -9.407 11.461 -4.567 1.00 96.19 174 PHE A C 1
ATOM 1315 O O . PHE A 1 174 ? -10.055 12.151 -3.783 1.00 96.19 174 PHE A O 1
ATOM 1322 N N . CYS A 1 175 ? -9.118 10.182 -4.310 1.00 95.75 175 CYS A N 1
ATOM 1323 C CA . CYS A 1 175 ? -9.521 9.509 -3.077 1.00 95.75 175 CYS A CA 1
ATOM 1324 C C . CYS A 1 175 ? -8.928 10.175 -1.822 1.00 95.75 175 CYS A C 1
ATOM 1326 O O . CYS A 1 175 ? -9.664 10.392 -0.858 1.00 95.75 175 CYS A O 1
ATOM 1328 N N . LEU A 1 176 ? -7.645 10.563 -1.838 1.00 96.00 176 LEU A N 1
ATOM 1329 C CA . LEU A 1 176 ? -6.996 11.283 -0.730 1.00 96.00 176 LEU A CA 1
ATOM 1330 C C . LEU A 1 176 ? -7.634 12.654 -0.475 1.00 96.00 176 LEU A C 1
ATOM 1332 O O . LEU A 1 176 ? -7.956 12.985 0.667 1.00 96.00 176 LEU A O 1
ATOM 1336 N N . VAL A 1 177 ? -7.847 13.447 -1.529 1.00 96.31 177 VAL A N 1
ATOM 1337 C CA . VAL A 1 177 ? -8.440 14.788 -1.418 1.00 96.31 177 VAL A CA 1
ATOM 1338 C C . VAL A 1 177 ? -9.901 14.700 -0.988 1.00 96.31 177 VAL A C 1
ATOM 1340 O O . VAL A 1 177 ? -10.305 15.429 -0.085 1.00 96.31 177 VAL A O 1
ATOM 1343 N N . ALA A 1 178 ? -10.689 13.796 -1.574 1.00 94.75 178 ALA A N 1
ATOM 1344 C CA . ALA A 1 178 ? -12.079 13.581 -1.189 1.00 94.75 178 ALA A CA 1
ATOM 1345 C C . ALA A 1 178 ? -12.183 13.092 0.262 1.00 94.75 178 ALA A C 1
ATOM 1347 O O . ALA A 1 178 ? -12.947 13.657 1.044 1.00 94.75 178 ALA A O 1
ATOM 1348 N N . GLY A 1 179 ? -11.373 12.103 0.654 1.00 92.94 179 GLY A N 1
ATOM 1349 C CA . GLY A 1 179 ? -11.309 11.604 2.028 1.00 92.94 179 GLY A CA 1
ATOM 1350 C C . GLY A 1 179 ? -10.937 12.704 3.023 1.00 92.94 179 GLY A C 1
ATOM 1351 O O . GLY A 1 179 ? -11.639 12.912 4.013 1.00 92.94 179 GLY A O 1
ATOM 1352 N N . GLY A 1 180 ? -9.896 13.483 2.724 1.00 92.88 180 GLY A N 1
ATOM 1353 C CA . GLY A 1 180 ? -9.474 14.611 3.549 1.00 92.88 180 GLY A CA 1
ATOM 1354 C C . GLY A 1 180 ? -10.509 15.740 3.619 1.00 92.88 180 GLY A C 1
ATOM 1355 O O . GLY A 1 180 ? -10.774 16.259 4.702 1.00 92.88 180 GLY A O 1
ATOM 1356 N N . ALA A 1 181 ? -11.167 16.082 2.506 1.00 92.88 181 ALA A N 1
ATOM 1357 C CA . ALA A 1 181 ? -12.229 17.088 2.468 1.00 92.88 181 ALA A CA 1
ATOM 1358 C C . ALA A 1 181 ? -13.431 16.671 3.323 1.00 92.88 181 ALA A C 1
ATOM 1360 O O . ALA A 1 181 ? -13.926 17.467 4.121 1.00 92.88 181 ALA A O 1
ATOM 1361 N N . ILE A 1 182 ? -13.847 15.407 3.222 1.00 90.38 182 ILE A N 1
ATOM 1362 C CA . ILE A 1 182 ? -14.914 14.828 4.041 1.00 90.38 182 ILE A CA 1
ATOM 1363 C C . ILE A 1 182 ? -14.570 14.932 5.539 1.00 90.38 182 ILE A C 1
ATOM 1365 O O . ILE A 1 182 ? -15.402 15.376 6.339 1.00 90.38 182 ILE A O 1
ATOM 1369 N N . LEU A 1 183 ? -13.332 14.595 5.919 1.00 87.44 183 LEU A N 1
ATOM 1370 C CA . LEU A 1 183 ? -12.848 14.701 7.300 1.00 87.44 183 LEU A CA 1
ATOM 1371 C C . LEU A 1 183 ? -12.770 16.161 7.790 1.00 87.44 183 LEU A C 1
ATOM 1373 O O . LEU A 1 183 ? -13.151 16.451 8.924 1.00 87.44 183 LEU A O 1
ATOM 1377 N N . CYS A 1 184 ? -12.368 17.104 6.934 1.00 86.69 184 CYS A N 1
ATOM 1378 C CA . CYS A 1 184 ? -12.345 18.539 7.240 1.00 86.69 184 CYS A CA 1
ATOM 1379 C C . CYS A 1 184 ? -13.755 19.140 7.401 1.00 86.69 184 CYS A C 1
ATOM 1381 O O . CYS A 1 184 ? -14.001 19.937 8.313 1.00 86.69 184 CYS A O 1
ATOM 1383 N N . CYS A 1 185 ? -14.706 18.753 6.544 1.00 80.75 185 CYS A N 1
ATOM 1384 C CA . CYS A 1 185 ? -16.096 19.222 6.582 1.00 80.75 185 CYS A CA 1
ATOM 1385 C C . CYS A 1 185 ? -16.806 18.848 7.889 1.00 80.75 185 CYS A C 1
ATOM 1387 O O . CYS A 1 185 ? -17.667 19.593 8.368 1.00 80.75 185 CYS A O 1
ATOM 1389 N N . PHE A 1 186 ? -16.411 17.731 8.499 1.00 68.88 186 PHE A N 1
ATOM 1390 C CA . PHE A 1 186 ? -16.939 17.289 9.781 1.00 68.88 186 PHE A CA 1
ATOM 1391 C C . PHE A 1 186 ? -16.694 18.315 10.905 1.00 68.88 186 PHE A C 1
ATOM 1393 O O . PHE A 1 186 ? -17.608 18.606 11.680 1.00 68.88 186 PHE A O 1
ATOM 1400 N N . CYS A 1 187 ? -15.495 18.909 10.978 1.00 58.62 187 CYS A N 1
ATOM 1401 C CA . CYS A 1 187 ? -15.153 19.884 12.021 1.00 58.62 187 CYS A CA 1
ATOM 1402 C C . CYS A 1 187 ? -16.035 21.145 11.933 1.00 58.62 187 CYS A C 1
ATOM 1404 O O . CYS A 1 187 ? -16.535 21.629 12.948 1.00 58.62 187 CYS A O 1
ATOM 1406 N N . ARG A 1 188 ? -16.321 21.619 10.710 1.00 57.59 188 ARG A N 1
ATOM 1407 C CA . ARG A 1 188 ? -17.185 22.792 10.468 1.00 57.59 188 ARG A CA 1
ATOM 1408 C C . ARG A 1 188 ? -18.657 22.546 10.819 1.00 57.59 188 ARG A C 1
ATOM 1410 O O . ARG A 1 188 ? -19.361 23.478 11.205 1.00 57.59 188 ARG A O 1
ATOM 1417 N N . CYS A 1 189 ? -19.139 21.309 10.685 1.00 52.62 189 CYS A N 1
ATOM 1418 C CA . CYS A 1 189 ? -20.514 20.951 11.049 1.00 52.62 189 CYS A CA 1
ATOM 1419 C C . CYS A 1 189 ? -20.706 20.845 12.570 1.00 52.62 189 CYS A C 1
ATOM 1421 O O . CYS A 1 189 ? -21.772 21.193 13.086 1.00 52.62 189 CYS A O 1
ATOM 1423 N N . ASP A 1 190 ? -19.679 20.399 13.296 1.00 54.31 190 ASP A N 1
ATOM 1424 C CA . ASP A 1 190 ? -19.728 20.304 14.756 1.00 54.31 190 ASP A CA 1
ATOM 1425 C C . ASP A 1 190 ? -19.764 21.690 15.412 1.00 54.31 190 ASP A C 1
ATOM 1427 O O . ASP A 1 190 ? -20.544 21.918 16.333 1.00 54.31 190 ASP A O 1
ATOM 1431 N N . GLU A 1 191 ? -18.995 22.644 14.881 1.00 51.88 191 GLU A N 1
ATOM 1432 C CA . GLU A 1 191 ? -18.950 24.028 15.361 1.00 51.88 191 GLU A CA 1
ATOM 1433 C C . GLU A 1 191 ? -20.307 24.745 15.216 1.00 51.88 191 GLU A C 1
ATOM 1435 O O . GLU A 1 191 ? -20.814 25.318 16.184 1.00 51.88 191 GLU A O 1
ATOM 1440 N N . LYS A 1 192 ? -20.974 24.609 14.057 1.00 46.22 192 LYS A N 1
ATOM 1441 C CA . LYS A 1 192 ? -22.315 25.186 13.819 1.00 46.22 192 LYS A CA 1
ATOM 1442 C C . LYS A 1 192 ? -23.399 24.592 14.721 1.00 46.22 192 LYS A C 1
ATOM 1444 O O . LYS A 1 192 ? -24.288 25.309 15.167 1.00 46.22 192 LYS A O 1
ATOM 1449 N N . THR A 1 193 ? -23.322 23.296 15.021 1.00 47.94 193 THR A N 1
ATOM 1450 C CA . THR A 1 193 ? -24.325 22.614 15.859 1.00 47.94 193 THR A CA 1
ATOM 1451 C C . THR A 1 193 ? -24.156 22.957 17.347 1.00 47.94 193 THR A C 1
ATOM 1453 O O . THR A 1 193 ? -25.120 22.927 18.112 1.00 47.94 193 THR A O 1
ATOM 1456 N N . ARG A 1 194 ? -22.939 23.322 17.774 1.00 45.81 194 ARG A N 1
ATOM 1457 C CA . ARG A 1 194 ? -22.605 23.631 19.175 1.00 45.81 194 ARG A CA 1
ATOM 1458 C C . ARG A 1 194 ? -22.952 25.065 19.576 1.00 45.81 194 ARG A C 1
ATOM 1460 O O . ARG A 1 194 ? -23.267 25.289 20.742 1.00 45.81 194 ARG A O 1
ATOM 1467 N N . SER A 1 195 ? -22.986 25.999 18.620 1.00 42.75 195 SER A N 1
ATOM 1468 C CA . SER A 1 195 ? -23.424 27.388 18.849 1.00 42.75 195 SER A CA 1
ATOM 1469 C C . SER A 1 195 ? -24.857 27.494 19.399 1.00 42.75 195 SER A C 1
ATOM 1471 O O . SER A 1 195 ? -25.191 28.495 20.022 1.00 42.75 195 SER A O 1
ATOM 1473 N N . TYR A 1 196 ? -25.689 26.463 19.216 1.00 42.78 196 TYR A N 1
ATOM 1474 C CA . TYR A 1 196 ? -27.064 26.404 19.727 1.00 42.78 196 TYR A CA 1
ATOM 1475 C C . TYR A 1 196 ? -27.208 25.730 21.101 1.00 42.78 196 TYR A C 1
ATOM 1477 O O . TYR A 1 196 ? -28.319 25.631 21.614 1.00 42.78 196 TYR A O 1
ATOM 1485 N N . ARG A 1 197 ? -26.125 25.231 21.712 1.00 36.16 197 ARG A N 1
ATOM 1486 C CA . ARG A 1 197 ? -26.201 24.452 22.959 1.00 36.16 197 ARG A CA 1
ATOM 1487 C C . ARG A 1 197 ? -25.256 25.012 24.025 1.00 36.16 197 ARG A C 1
ATOM 1489 O O . ARG A 1 197 ? -24.321 24.344 24.454 1.00 36.16 197 ARG A O 1
ATOM 1496 N N . TYR A 1 198 ? -25.524 26.242 24.462 1.00 39.81 198 TYR A N 1
ATOM 1497 C CA . TYR A 1 198 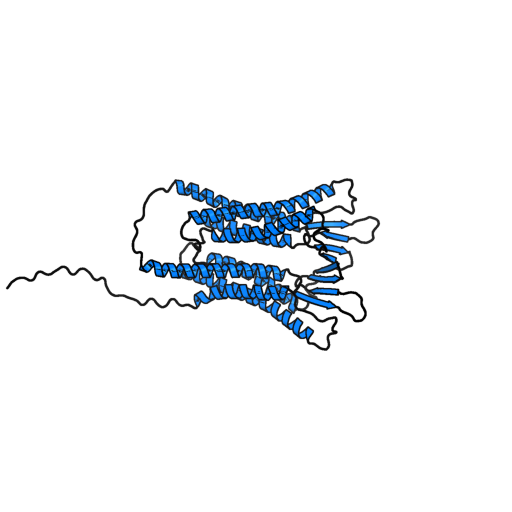? -24.987 26.790 25.709 1.00 39.81 198 TYR A CA 1
ATOM 1498 C C . TYR A 1 198 ? -26.050 26.705 26.803 1.00 39.81 198 TYR A C 1
ATOM 1500 O O . TYR A 1 198 ? -27.021 27.451 26.752 1.00 39.81 198 TYR A O 1
ATOM 1508 N N . SER A 1 199 ? -25.860 25.794 27.764 1.00 37.16 199 SER A N 1
ATOM 1509 C CA . SER A 1 199 ? -26.109 25.945 29.215 1.00 37.16 199 SER A CA 1
ATOM 1510 C C . SER A 1 199 ? -26.341 24.585 29.889 1.00 37.16 199 SER A C 1
ATOM 1512 O O . SER A 1 199 ? -27.279 23.867 29.561 1.00 37.16 199 SER A O 1
ATOM 1514 N N . LEU A 1 200 ? -25.446 24.224 30.816 1.00 30.84 200 LEU A N 1
ATOM 1515 C CA . LEU A 1 200 ? -25.732 23.852 32.215 1.00 30.84 200 LEU A CA 1
ATOM 1516 C C . LEU A 1 200 ? -24.470 23.224 32.848 1.00 30.84 200 LEU A C 1
ATOM 1518 O O . LEU A 1 200 ? -23.875 22.325 32.249 1.00 30.84 200 LEU A O 1
ATOM 1522 N N . PRO A 1 201 ? -24.038 23.678 34.038 1.00 33.12 201 PRO A N 1
ATOM 1523 C CA . PRO A 1 201 ? -22.913 23.086 34.749 1.00 33.12 201 PRO A CA 1
ATOM 1524 C C . PRO A 1 201 ? -23.357 21.827 35.510 1.00 33.12 201 PRO A C 1
ATOM 1526 O O . PRO A 1 201 ? -24.324 21.858 36.267 1.00 33.12 201 PRO A O 1
ATOM 1529 N N . SER A 1 202 ? -22.637 20.717 35.329 1.00 31.67 202 SER A N 1
ATOM 1530 C CA . SER A 1 202 ? -22.851 19.464 36.065 1.00 31.67 202 SER A CA 1
ATOM 1531 C C . SER A 1 202 ? -21.952 19.385 37.305 1.00 31.67 202 SER A C 1
ATOM 1533 O O . SER A 1 202 ? -20.734 19.541 37.198 1.00 31.67 202 SER A O 1
ATOM 1535 N N . GLN A 1 203 ? -22.560 19.117 38.465 1.00 31.58 203 GLN A N 1
ATOM 1536 C CA . GLN A 1 203 ? -21.903 18.915 39.763 1.00 31.58 203 GLN A CA 1
ATOM 1537 C C . GLN A 1 203 ? -20.972 17.681 39.792 1.00 31.58 203 GLN A C 1
ATOM 1539 O O . GLN A 1 203 ? -21.251 16.693 39.111 1.00 31.58 203 GLN A O 1
ATOM 1544 N N . PRO A 1 204 ? -19.907 17.682 40.620 1.00 38.16 204 PRO A N 1
ATOM 1545 C CA . PRO A 1 204 ? -19.016 16.538 40.778 1.00 38.16 204 PRO A CA 1
ATOM 1546 C C . PRO A 1 204 ? -19.445 15.642 41.951 1.00 38.16 204 PRO A C 1
ATOM 1548 O O . PRO A 1 204 ? -19.597 16.117 43.074 1.00 38.16 204 PRO A O 1
ATOM 1551 N N . THR A 1 205 ? -19.550 14.328 41.735 1.00 38.19 205 THR A N 1
ATOM 1552 C CA . THR A 1 205 ? -19.563 13.341 42.830 1.00 38.19 205 THR A CA 1
ATOM 1553 C C . THR A 1 205 ? -18.611 12.165 42.561 1.00 38.19 205 THR A C 1
ATOM 1555 O O . THR A 1 205 ? -18.415 11.742 41.424 1.00 38.19 205 THR A O 1
ATOM 1558 N N . THR A 1 206 ? -17.979 11.725 43.662 1.00 40.25 206 THR A N 1
ATOM 1559 C CA . THR A 1 206 ? -17.225 10.474 43.929 1.00 40.25 206 THR A CA 1
ATOM 1560 C C . THR A 1 206 ? -15.950 10.162 43.111 1.00 40.25 206 THR A C 1
ATOM 1562 O O . THR A 1 206 ? -15.936 9.425 42.130 1.00 40.25 206 THR A O 1
ATOM 1565 N N . TYR A 1 207 ? -14.800 10.650 43.610 1.00 46.66 207 TYR A N 1
ATOM 1566 C CA . TYR A 1 207 ? -13.502 10.667 42.907 1.00 46.66 207 TYR A CA 1
ATOM 1567 C C . TYR A 1 207 ? -12.564 9.459 43.155 1.00 46.66 207 TYR A C 1
ATOM 1569 O O . TYR A 1 207 ? -11.649 9.252 42.370 1.00 46.66 207 TYR A O 1
ATOM 1577 N N . ARG A 1 208 ? -12.713 8.646 44.218 1.00 40.78 208 ARG A N 1
ATOM 1578 C CA . ARG A 1 208 ? -11.599 7.764 44.665 1.00 40.78 208 ARG A CA 1
ATOM 1579 C C . ARG A 1 208 ? -11.632 6.305 44.175 1.00 40.78 208 ARG A C 1
ATOM 1581 O O . ARG A 1 208 ? -10.581 5.803 43.795 1.00 40.78 208 ARG A O 1
ATOM 1588 N N . SER A 1 209 ? -12.798 5.655 44.101 1.00 40.81 209 SER A N 1
ATOM 1589 C CA . SER A 1 209 ? -12.931 4.282 43.551 1.00 40.81 209 SER A CA 1
ATOM 1590 C C . SER A 1 209 ? -12.911 4.269 42.008 1.00 40.81 209 SER A C 1
ATOM 1592 O O . SER A 1 209 ? -12.234 3.462 41.373 1.00 40.81 209 SER A O 1
ATOM 1594 N N . HIS A 1 210 ? -13.512 5.291 41.390 1.00 47.84 210 HIS A N 1
ATOM 1595 C CA . HIS A 1 210 ? -13.546 5.494 39.936 1.00 47.84 210 HIS A CA 1
ATOM 1596 C C . HIS A 1 210 ? -12.167 5.650 39.272 1.00 47.84 210 HIS A C 1
ATOM 1598 O O . HIS A 1 210 ? -12.045 5.440 38.065 1.00 47.84 210 HIS A O 1
ATOM 1604 N N . ASN A 1 211 ? -11.147 6.073 40.025 1.00 46.03 211 ASN A N 1
ATOM 1605 C CA . ASN A 1 211 ? -9.821 6.363 39.482 1.00 46.03 211 ASN A CA 1
ATOM 1606 C C . ASN A 1 211 ? -8.981 5.101 39.259 1.00 46.03 211 ASN A C 1
ATOM 1608 O O . ASN A 1 211 ? -8.157 5.108 38.352 1.00 46.03 211 ASN A O 1
ATOM 1612 N N . ILE A 1 212 ? -9.194 4.025 40.026 1.00 52.62 212 ILE A N 1
ATOM 1613 C CA . ILE A 1 212 ? -8.493 2.743 39.828 1.00 52.62 212 ILE A CA 1
ATOM 1614 C C . ILE A 1 212 ? -9.100 2.005 38.624 1.00 52.62 212 ILE A C 1
ATOM 1616 O O . ILE A 1 212 ? -8.362 1.631 37.712 1.00 52.62 212 ILE A O 1
ATOM 1620 N N . GLN A 1 213 ? -10.438 1.946 38.545 1.00 50.88 213 GLN A N 1
ATOM 1621 C CA . GLN A 1 213 ? -11.184 1.405 37.398 1.00 50.88 213 GLN A CA 1
ATOM 1622 C C . GLN A 1 213 ? -10.829 2.136 36.084 1.00 50.88 213 GLN A C 1
ATOM 1624 O O . GLN A 1 213 ? -10.437 1.504 35.105 1.00 50.88 213 GLN A O 1
ATOM 1629 N N . ARG A 1 214 ? -10.834 3.484 36.072 1.00 51.19 214 ARG A N 1
ATOM 1630 C CA . ARG A 1 214 ? -10.444 4.282 34.887 1.00 51.19 214 ARG A CA 1
ATOM 1631 C C . ARG A 1 214 ? -8.987 4.082 34.467 1.00 51.19 214 ARG A C 1
ATOM 1633 O O . ARG A 1 214 ? -8.675 4.202 33.282 1.00 51.19 214 ARG A O 1
ATOM 1640 N N . ARG A 1 215 ? -8.073 3.814 35.409 1.00 52.00 215 ARG A N 1
ATOM 1641 C CA . ARG A 1 215 ? -6.648 3.595 35.103 1.00 52.00 215 ARG A CA 1
ATOM 1642 C C . ARG A 1 215 ? -6.436 2.246 34.414 1.00 52.00 215 ARG A C 1
ATOM 1644 O O . ARG A 1 215 ? -5.678 2.192 33.447 1.00 52.00 215 ARG A O 1
ATOM 1651 N N . ALA A 1 216 ? -7.151 1.208 34.854 1.00 52.88 216 ALA A N 1
ATOM 1652 C CA . ALA A 1 216 ? -7.166 -0.108 34.215 1.00 52.88 216 ALA A CA 1
ATOM 1653 C C . ALA A 1 216 ? -7.828 -0.069 32.821 1.00 52.88 216 ALA A C 1
ATOM 1655 O O . ALA A 1 216 ? -7.254 -0.563 31.851 1.00 52.88 216 ALA A O 1
ATOM 1656 N N . GLU A 1 217 ? -8.970 0.614 32.677 1.00 58.56 217 GLU A N 1
ATOM 1657 C CA . GLU A 1 217 ? -9.645 0.819 31.383 1.00 58.56 217 GLU A CA 1
ATOM 1658 C C . GLU A 1 217 ? -8.786 1.620 30.387 1.00 58.56 217 GLU A C 1
ATOM 1660 O O . GLU A 1 217 ? -8.728 1.292 29.198 1.00 58.56 217 GLU A O 1
ATOM 1665 N N . SER A 1 218 ? -8.069 2.643 30.868 1.00 57.53 218 SER A N 1
ATOM 1666 C CA . SER A 1 218 ? -7.154 3.449 30.051 1.00 57.53 218 SER A CA 1
ATOM 1667 C C . SER A 1 218 ? -5.926 2.658 29.590 1.00 57.53 218 SER A C 1
ATOM 1669 O O . SER A 1 218 ? -5.503 2.807 28.444 1.00 57.53 218 SER A O 1
ATOM 1671 N N . ALA A 1 219 ? -5.360 1.797 30.441 1.00 62.19 219 ALA A N 1
ATOM 1672 C CA . ALA A 1 219 ? -4.255 0.919 30.055 1.00 62.19 219 ALA A CA 1
ATOM 1673 C C . ALA A 1 219 ? -4.696 -0.101 28.991 1.00 62.19 219 ALA A C 1
ATOM 1675 O O . ALA A 1 219 ? -4.029 -0.266 27.971 1.00 62.19 219 ALA A O 1
ATOM 1676 N N . TYR A 1 220 ? -5.870 -0.705 29.175 1.00 67.69 220 TYR A N 1
ATOM 1677 C CA . TYR A 1 220 ? -6.453 -1.672 28.246 1.00 67.69 220 TYR A CA 1
ATOM 1678 C C . TYR A 1 220 ? -6.722 -1.068 26.857 1.00 67.69 220 TYR A C 1
ATOM 1680 O O . TYR A 1 220 ? -6.383 -1.652 25.830 1.00 67.69 220 TYR A O 1
ATOM 1688 N N . SER A 1 221 ? -7.264 0.151 26.817 1.00 67.31 221 SER A N 1
ATOM 1689 C CA . SER A 1 221 ? -7.495 0.918 25.587 1.00 67.31 221 SER A CA 1
ATOM 1690 C C . SER A 1 221 ? -6.202 1.210 24.808 1.00 67.31 221 SER A C 1
ATOM 1692 O O . SER A 1 221 ? -6.194 1.123 23.579 1.00 67.31 221 SER A O 1
ATOM 1694 N N . LYS A 1 222 ? -5.099 1.512 25.503 1.00 72.69 222 LYS A N 1
ATOM 1695 C CA . LYS A 1 222 ? -3.791 1.752 24.872 1.00 72.69 222 LYS A CA 1
ATOM 1696 C C . LYS A 1 222 ? -3.202 0.478 24.272 1.00 72.69 222 LYS A C 1
ATOM 1698 O O . LYS A 1 222 ? -2.660 0.526 23.173 1.00 72.69 222 LYS A O 1
ATOM 1703 N N . ILE A 1 223 ? -3.346 -0.655 24.959 1.00 78.25 223 ILE A N 1
ATOM 1704 C CA . ILE A 1 223 ? -2.879 -1.955 24.459 1.00 78.25 223 ILE A CA 1
ATOM 1705 C C . ILE A 1 223 ? -3.663 -2.362 23.200 1.00 78.25 223 ILE A C 1
ATOM 1707 O O . ILE A 1 223 ? -3.053 -2.817 22.236 1.00 78.25 223 ILE A O 1
ATOM 1711 N N . GLN A 1 224 ? -4.982 -2.130 23.156 1.00 79.06 224 GLN A N 1
ATOM 1712 C CA . GLN A 1 224 ? -5.791 -2.353 21.946 1.00 79.06 224 GLN A CA 1
ATOM 1713 C C . GLN A 1 224 ? -5.332 -1.490 20.762 1.00 79.06 224 GLN A C 1
ATOM 1715 O O . GLN A 1 224 ? -5.224 -1.990 19.646 1.00 79.06 224 GLN A O 1
ATOM 1720 N N . ALA A 1 225 ? -5.037 -0.208 20.999 1.00 79.94 225 ALA A N 1
ATOM 1721 C CA . ALA A 1 225 ? -4.532 0.686 19.959 1.00 79.94 225 ALA A CA 1
ATOM 1722 C C . ALA A 1 225 ? -3.143 0.256 19.459 1.00 79.94 225 ALA A C 1
ATOM 1724 O O . ALA A 1 225 ? -2.889 0.268 18.258 1.00 79.94 225 ALA A O 1
ATOM 1725 N N . MET A 1 226 ? -2.262 -0.179 20.365 1.00 83.25 226 MET A N 1
ATOM 1726 C CA . MET A 1 226 ? -0.953 -0.727 20.010 1.00 83.25 226 MET A CA 1
ATOM 1727 C C . MET A 1 226 ? -1.096 -1.990 19.150 1.00 83.25 226 MET A C 1
ATOM 1729 O O . MET A 1 226 ? -0.495 -2.060 18.082 1.00 83.25 226 MET A O 1
ATOM 1733 N N . ALA A 1 227 ? -1.944 -2.942 19.556 1.00 86.00 227 ALA A N 1
ATOM 1734 C CA . ALA A 1 227 ? -2.232 -4.157 18.787 1.00 86.00 227 ALA A CA 1
ATOM 1735 C C . ALA A 1 227 ? -2.771 -3.842 17.382 1.00 86.00 227 ALA A C 1
ATOM 1737 O O . ALA A 1 227 ? -2.376 -4.470 16.401 1.00 86.00 227 ALA A O 1
ATOM 1738 N N . TRP A 1 228 ? -3.629 -2.827 17.275 1.00 86.81 228 TRP A N 1
ATOM 1739 C CA . TRP A 1 228 ? -4.164 -2.364 16.000 1.00 86.81 228 TRP A CA 1
ATOM 1740 C C . TRP A 1 228 ? -3.076 -1.775 15.088 1.00 86.81 228 TRP A C 1
ATOM 1742 O O . TRP A 1 228 ? -3.003 -2.126 13.912 1.00 86.81 228 TRP A O 1
ATOM 1752 N N . LEU A 1 229 ? -2.184 -0.940 15.634 1.00 85.81 229 LEU A N 1
ATOM 1753 C CA . LEU A 1 229 ? -1.045 -0.384 14.894 1.00 85.81 229 LEU A CA 1
ATOM 1754 C C . LEU A 1 229 ? -0.091 -1.481 14.402 1.00 85.81 229 LEU A C 1
ATOM 1756 O O . LEU A 1 229 ? 0.326 -1.452 13.247 1.00 85.81 229 LEU A O 1
ATOM 1760 N N . LEU A 1 230 ? 0.205 -2.471 15.248 1.00 88.69 230 LEU A N 1
ATOM 1761 C CA . LEU A 1 230 ? 0.973 -3.662 14.875 1.00 88.69 230 LEU A CA 1
ATOM 1762 C C . LEU A 1 230 ? 0.317 -4.422 13.712 1.00 88.69 230 LEU A C 1
ATOM 1764 O O . LEU A 1 230 ? 0.997 -4.772 12.748 1.00 88.69 230 LEU A O 1
ATOM 1768 N N . GLY A 1 231 ? -1.007 -4.603 13.758 1.00 89.62 231 GLY A N 1
ATOM 1769 C CA . GLY A 1 231 ? -1.777 -5.218 12.675 1.00 89.62 231 GLY A CA 1
ATOM 1770 C C . GLY A 1 231 ? -1.711 -4.437 11.359 1.00 89.62 231 GLY A C 1
ATOM 1771 O O . GLY A 1 231 ? -1.577 -5.040 10.297 1.00 89.62 231 GLY A O 1
ATOM 1772 N N . ILE A 1 232 ? -1.736 -3.101 11.403 1.00 86.75 232 ILE A N 1
ATOM 1773 C CA . ILE A 1 232 ? -1.586 -2.251 10.208 1.00 86.75 232 ILE A CA 1
ATOM 1774 C C . ILE A 1 232 ? -0.193 -2.376 9.607 1.00 86.75 232 ILE A C 1
ATOM 1776 O O . ILE A 1 232 ? -0.066 -2.548 8.396 1.00 86.75 232 ILE A O 1
ATOM 1780 N N . VAL A 1 233 ? 0.848 -2.299 10.439 1.00 88.94 233 VAL A N 1
ATOM 1781 C CA . VAL A 1 233 ? 2.236 -2.467 9.988 1.00 88.94 233 VAL A CA 1
ATOM 1782 C C . VAL A 1 233 ? 2.413 -3.845 9.347 1.00 88.94 233 VAL A C 1
ATOM 1784 O O . VAL A 1 233 ? 2.977 -3.946 8.259 1.00 88.94 233 VAL A O 1
ATOM 1787 N N . GLY A 1 234 ? 1.856 -4.890 9.964 1.00 90.69 234 GLY A N 1
ATOM 1788 C CA . GLY A 1 234 ? 1.821 -6.238 9.404 1.00 90.69 234 GLY A CA 1
ATOM 1789 C C . GLY A 1 234 ? 1.053 -6.335 8.078 1.00 90.69 234 GLY A C 1
ATOM 1790 O O . GLY A 1 234 ? 1.523 -6.992 7.151 1.00 90.69 234 GLY A O 1
ATOM 1791 N N . MET A 1 235 ? -0.082 -5.641 7.943 1.00 90.75 235 MET A N 1
ATOM 1792 C CA . MET A 1 235 ? -0.883 -5.602 6.711 1.00 90.75 235 MET A CA 1
ATOM 1793 C C . MET A 1 235 ? -0.111 -4.946 5.560 1.00 90.75 235 MET A C 1
ATOM 1795 O O . MET A 1 235 ? 0.036 -5.558 4.503 1.00 90.75 235 MET A O 1
ATOM 1799 N N . PHE A 1 236 ? 0.468 -3.759 5.777 1.00 86.81 236 PHE A N 1
ATOM 1800 C CA . PHE A 1 236 ? 1.310 -3.106 4.769 1.00 86.81 236 PHE A CA 1
ATOM 1801 C C . PHE A 1 236 ? 2.534 -3.958 4.418 1.00 86.81 236 PHE A C 1
ATOM 1803 O O . PHE A 1 236 ? 2.848 -4.116 3.240 1.00 86.81 236 PHE A O 1
ATOM 1810 N N . GLY A 1 237 ? 3.187 -4.562 5.416 1.00 88.19 237 GLY A N 1
ATOM 1811 C CA . GLY A 1 237 ? 4.296 -5.490 5.195 1.00 88.19 237 GLY A CA 1
ATOM 1812 C C . GLY A 1 237 ? 3.897 -6.685 4.324 1.00 88.19 237 GLY A C 1
ATOM 1813 O O . GLY A 1 237 ? 4.613 -7.021 3.386 1.00 88.19 237 GLY A O 1
ATOM 1814 N N . THR A 1 238 ? 2.720 -7.266 4.560 1.00 90.81 238 THR A N 1
ATOM 1815 C CA . THR A 1 238 ? 2.202 -8.400 3.776 1.00 90.81 238 THR A CA 1
ATOM 1816 C C . THR A 1 238 ? 1.924 -8.008 2.326 1.00 90.81 238 THR A C 1
ATOM 1818 O O . THR A 1 238 ? 2.290 -8.743 1.405 1.00 90.81 238 THR A O 1
ATOM 1821 N N . VAL A 1 239 ? 1.340 -6.826 2.097 1.00 88.31 239 VAL A N 1
ATOM 1822 C CA . VAL A 1 239 ? 1.128 -6.288 0.744 1.00 88.31 239 VAL A CA 1
ATOM 1823 C C . VAL A 1 239 ? 2.466 -6.099 0.026 1.00 88.31 239 VAL A C 1
ATOM 1825 O O . VAL A 1 239 ? 2.616 -6.536 -1.113 1.00 88.31 239 VAL A O 1
ATOM 1828 N N . ILE A 1 240 ? 3.464 -5.519 0.701 1.00 86.94 240 ILE A N 1
ATOM 1829 C CA . ILE A 1 240 ? 4.805 -5.310 0.136 1.00 86.94 240 ILE A CA 1
ATOM 1830 C C . ILE A 1 240 ? 5.460 -6.648 -0.232 1.00 86.94 240 ILE A C 1
ATOM 1832 O O . ILE A 1 240 ? 5.939 -6.801 -1.353 1.00 86.94 240 ILE A O 1
ATOM 1836 N N . VAL A 1 241 ? 5.443 -7.633 0.669 1.00 90.56 241 VAL A N 1
ATOM 1837 C CA . VAL A 1 241 ? 6.027 -8.968 0.439 1.00 90.56 241 VAL A CA 1
ATOM 1838 C C . VAL A 1 241 ? 5.350 -9.681 -0.733 1.00 90.56 241 VAL A C 1
ATOM 1840 O O . VAL A 1 241 ? 6.029 -10.290 -1.559 1.00 90.56 241 VAL A O 1
ATOM 1843 N N . THR A 1 242 ? 4.025 -9.557 -0.853 1.00 88.50 242 THR A N 1
ATOM 1844 C CA . THR A 1 242 ? 3.248 -10.149 -1.955 1.00 88.50 242 THR A CA 1
ATOM 1845 C C . THR A 1 242 ? 3.659 -9.585 -3.316 1.00 88.50 242 THR A C 1
ATOM 1847 O O . THR A 1 242 ? 3.637 -10.313 -4.306 1.00 88.50 242 THR A O 1
ATOM 1850 N N . LEU A 1 243 ? 4.032 -8.304 -3.375 1.00 84.31 243 LEU A N 1
ATOM 1851 C CA . LEU A 1 243 ? 4.422 -7.621 -4.612 1.00 84.31 243 LEU A CA 1
ATOM 1852 C C . LEU A 1 243 ? 5.927 -7.716 -4.910 1.00 84.31 243 LEU A C 1
ATOM 1854 O O . LEU A 1 243 ? 6.334 -7.541 -6.056 1.00 84.31 243 LEU A O 1
ATOM 1858 N N . MET A 1 244 ? 6.762 -7.975 -3.903 1.00 83.88 244 MET A N 1
ATOM 1859 C CA . MET A 1 244 ? 8.215 -7.944 -4.047 1.00 83.88 244 MET A CA 1
ATOM 1860 C C . MET A 1 244 ? 8.732 -9.129 -4.890 1.00 83.88 244 MET A C 1
ATOM 1862 O O . MET A 1 244 ? 8.364 -10.275 -4.627 1.00 83.88 244 MET A O 1
ATOM 1866 N N . PRO A 1 245 ? 9.639 -8.902 -5.862 1.00 82.19 245 PRO A N 1
ATOM 1867 C CA . PRO A 1 245 ? 10.169 -9.963 -6.720 1.00 82.19 245 PRO A CA 1
ATOM 1868 C C . PRO A 1 245 ? 11.344 -10.751 -6.109 1.00 82.19 245 PRO A C 1
ATOM 1870 O O . PRO A 1 245 ? 11.906 -11.619 -6.762 1.00 82.19 245 PRO A O 1
ATOM 1873 N N . GLN A 1 246 ? 11.750 -10.452 -4.872 1.00 85.06 246 GLN A N 1
ATOM 1874 C CA . GLN A 1 246 ? 12.954 -11.002 -4.238 1.00 85.06 246 GLN A CA 1
ATOM 1875 C C . GLN A 1 246 ? 12.623 -12.136 -3.258 1.00 85.06 246 GLN A C 1
ATOM 1877 O O . GLN A 1 246 ? 12.940 -12.028 -2.073 1.00 85.06 246 GLN A O 1
ATOM 1882 N N . TRP A 1 247 ? 11.952 -13.196 -3.714 1.00 88.44 247 TRP A N 1
ATOM 1883 C CA . TRP A 1 247 ? 11.654 -14.354 -2.858 1.00 88.44 247 TRP A CA 1
ATOM 1884 C C . TRP A 1 247 ? 12.791 -15.371 -2.867 1.00 88.44 247 TRP A C 1
ATOM 1886 O O . TRP A 1 247 ? 13.243 -15.793 -1.806 1.00 88.44 247 TRP A O 1
ATOM 1896 N N . LYS A 1 248 ? 13.288 -15.718 -4.055 1.00 87.25 248 LYS A N 1
ATOM 1897 C CA . LYS A 1 248 ? 14.463 -16.577 -4.243 1.00 87.25 248 LYS A CA 1
ATOM 1898 C C . LYS A 1 248 ? 15.539 -15.790 -4.981 1.00 87.25 248 LYS A C 1
ATOM 1900 O O . LYS A 1 248 ? 15.209 -15.019 -5.881 1.00 87.25 248 LYS A O 1
ATOM 1905 N N . VAL A 1 249 ? 16.802 -15.973 -4.614 1.00 85.12 249 VAL A N 1
ATOM 1906 C CA . VAL A 1 249 ? 17.950 -15.355 -5.297 1.00 85.12 249 VAL A CA 1
ATOM 1907 C C . VAL A 1 249 ? 18.889 -16.460 -5.744 1.00 85.12 249 VAL A C 1
ATOM 1909 O O . VAL A 1 249 ? 19.127 -17.386 -4.988 1.00 85.12 249 VAL A O 1
ATOM 1912 N N . SER A 1 250 ? 19.446 -16.406 -6.943 1.00 79.25 250 SER A N 1
ATOM 1913 C CA . SER A 1 250 ? 20.512 -17.328 -7.350 1.00 79.25 250 SER A CA 1
ATOM 1914 C C . SER A 1 250 ? 21.583 -16.573 -8.117 1.00 79.25 250 SER A C 1
ATOM 1916 O O . SER A 1 250 ? 21.250 -15.830 -9.040 1.00 79.25 250 SER A O 1
ATOM 1918 N N . ALA A 1 251 ? 22.851 -16.769 -7.759 1.00 70.38 251 ALA A N 1
ATOM 1919 C CA . ALA A 1 251 ? 23.993 -16.157 -8.431 1.00 70.38 251 ALA A CA 1
ATOM 1920 C C . ALA A 1 251 ? 24.806 -17.230 -9.170 1.00 70.38 251 ALA A C 1
ATOM 1922 O O . ALA A 1 251 ? 25.462 -18.069 -8.551 1.00 70.38 251 ALA A O 1
ATOM 1923 N N . PHE A 1 252 ? 24.780 -17.204 -10.504 1.00 67.62 252 PHE A N 1
ATOM 1924 C CA . PHE A 1 252 ? 25.567 -18.129 -11.316 1.00 67.62 252 PHE A CA 1
ATOM 1925 C C . PHE A 1 252 ? 27.018 -17.640 -11.387 1.00 67.62 252 PHE A C 1
ATOM 1927 O O . PHE A 1 252 ? 27.309 -16.631 -12.027 1.00 67.62 252 PHE A O 1
ATOM 1934 N N . THR A 1 253 ? 27.938 -18.378 -10.755 1.00 56.06 253 THR A N 1
ATOM 1935 C CA . THR A 1 253 ? 29.391 -18.191 -10.916 1.00 56.06 253 THR A CA 1
ATOM 1936 C C . THR A 1 253 ? 29.961 -19.433 -11.600 1.00 56.06 253 THR A C 1
ATOM 1938 O O . THR A 1 253 ? 30.257 -20.434 -10.952 1.00 56.06 253 THR A O 1
ATOM 1941 N N . GLY A 1 254 ? 30.021 -19.434 -12.932 1.00 55.53 254 GLY A N 1
ATOM 1942 C CA . GLY A 1 254 ? 30.623 -20.537 -13.687 1.00 55.53 254 GLY A CA 1
ATOM 1943 C C . GLY A 1 254 ? 32.147 -20.411 -13.755 1.00 55.53 254 GLY A C 1
ATOM 1944 O O . GLY A 1 254 ? 32.660 -19.310 -13.921 1.00 55.53 254 GLY A O 1
ATOM 1945 N N . ASN A 1 255 ? 32.875 -21.536 -13.730 1.00 56.03 255 ASN A N 1
ATOM 1946 C CA . ASN A 1 255 ? 34.346 -21.550 -13.831 1.00 56.03 255 ASN A CA 1
ATOM 1947 C C . ASN A 1 255 ? 34.897 -20.974 -15.155 1.00 56.03 255 ASN A C 1
ATOM 1949 O O . ASN A 1 255 ? 36.086 -20.696 -15.221 1.00 56.03 255 ASN A O 1
ATOM 1953 N N . ASN A 1 256 ? 34.058 -20.788 -16.187 1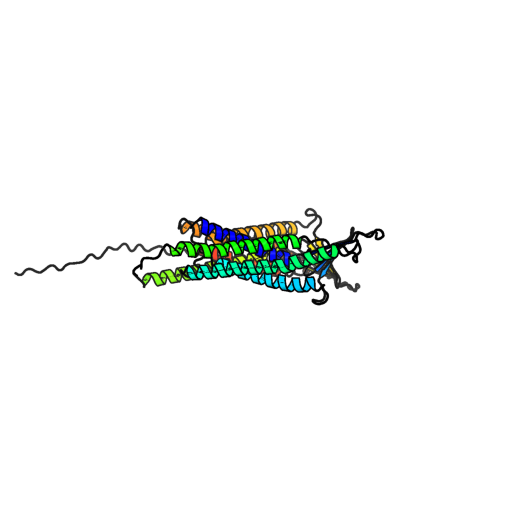.00 53.81 256 ASN A N 1
ATOM 1954 C CA . ASN A 1 256 ? 34.472 -20.361 -17.532 1.00 53.81 256 ASN A CA 1
ATOM 1955 C C . ASN A 1 256 ? 33.578 -19.276 -18.175 1.00 53.81 256 ASN A C 1
ATOM 1957 O O . ASN A 1 256 ? 33.591 -19.137 -19.396 1.00 53.81 256 ASN A O 1
ATOM 1961 N N . ILE A 1 257 ? 32.783 -18.505 -17.417 1.00 52.06 257 ILE A N 1
ATOM 1962 C CA . ILE A 1 257 ? 31.944 -17.446 -18.015 1.00 52.06 257 ILE A CA 1
ATOM 1963 C C . ILE A 1 257 ? 32.055 -16.151 -17.205 1.00 52.06 257 ILE A C 1
ATOM 1965 O O . ILE A 1 257 ? 31.736 -16.105 -16.025 1.00 52.06 257 ILE A O 1
ATOM 1969 N N . ILE A 1 258 ? 32.481 -15.086 -17.887 1.00 53.78 258 ILE A N 1
ATOM 1970 C CA . ILE A 1 258 ? 32.764 -13.719 -17.404 1.00 53.78 258 ILE A CA 1
ATOM 1971 C C . ILE A 1 258 ? 31.459 -12.947 -17.060 1.00 53.78 258 ILE A C 1
ATOM 1973 O O . ILE A 1 258 ? 31.431 -11.722 -16.995 1.00 53.78 258 ILE A O 1
ATOM 1977 N N . VAL A 1 259 ? 30.340 -13.645 -16.843 1.00 55.06 259 VAL A N 1
ATOM 1978 C CA . VAL A 1 259 ? 29.016 -13.039 -16.650 1.00 55.06 259 VAL A CA 1
ATOM 1979 C C . VAL A 1 259 ? 28.456 -13.477 -15.302 1.00 55.06 259 VAL A C 1
ATOM 1981 O O . VAL A 1 259 ? 28.046 -14.621 -15.138 1.00 55.06 259 VAL A O 1
ATOM 1984 N N . PHE A 1 260 ? 28.432 -12.551 -14.342 1.00 60.06 260 PHE A N 1
ATOM 1985 C CA . PHE A 1 260 ? 27.671 -12.705 -13.104 1.00 60.06 260 PHE A CA 1
ATOM 1986 C C . PHE A 1 260 ? 26.188 -12.486 -13.428 1.00 60.06 260 PHE A C 1
ATOM 1988 O O . PHE A 1 260 ? 25.767 -11.359 -13.707 1.00 60.06 260 PHE A O 1
ATOM 1995 N N . GLU A 1 261 ? 25.413 -13.567 -13.443 1.00 71.06 261 GLU A N 1
ATOM 1996 C CA . GLU A 1 261 ? 23.962 -13.535 -13.634 1.00 71.06 261 GLU A CA 1
ATOM 1997 C C . GLU A 1 261 ? 23.278 -13.775 -12.284 1.00 71.06 261 GLU A C 1
ATOM 1999 O O . GLU A 1 261 ? 23.445 -14.834 -11.673 1.00 71.06 261 GLU A O 1
ATOM 2004 N N . THR A 1 262 ? 22.538 -12.778 -11.790 1.00 75.44 262 THR A N 1
ATOM 2005 C CA . THR A 1 262 ? 21.771 -12.886 -10.538 1.00 75.44 262 THR A CA 1
ATOM 2006 C C . THR A 1 262 ? 20.289 -12.974 -10.855 1.00 75.44 262 THR A C 1
ATOM 2008 O O . THR A 1 262 ? 19.691 -11.994 -11.291 1.00 75.44 262 THR A O 1
ATOM 2011 N N . ILE A 1 263 ? 19.678 -14.128 -10.632 1.00 78.19 263 ILE A N 1
ATOM 2012 C CA . ILE A 1 263 ? 18.251 -14.345 -10.871 1.00 78.19 263 ILE A CA 1
ATOM 2013 C C . ILE A 1 263 ? 17.489 -14.139 -9.564 1.00 78.19 263 ILE A C 1
ATOM 2015 O O . ILE A 1 263 ? 17.837 -14.712 -8.538 1.00 78.19 263 ILE A O 1
ATOM 2019 N N . TRP A 1 264 ? 16.447 -13.320 -9.616 1.00 82.31 264 TRP A N 1
ATOM 2020 C CA . TRP A 1 264 ? 15.488 -13.062 -8.554 1.00 82.31 264 TRP A CA 1
ATOM 2021 C C . TRP A 1 264 ? 14.157 -13.671 -8.975 1.00 82.31 264 TRP A C 1
ATOM 2023 O O . TRP A 1 264 ? 13.535 -13.216 -9.935 1.00 82.31 264 TRP A O 1
ATOM 2033 N N . GLU A 1 265 ? 13.708 -14.705 -8.283 1.00 83.50 265 GLU A N 1
ATOM 2034 C CA . GLU A 1 265 ? 12.388 -15.277 -8.522 1.00 83.50 265 GLU A CA 1
ATOM 2035 C C . GLU A 1 265 ? 11.421 -14.681 -7.506 1.00 83.50 265 GLU A C 1
ATOM 2037 O O . GLU A 1 265 ? 11.601 -14.805 -6.292 1.00 83.50 265 GLU A O 1
ATOM 2042 N N . GLY A 1 266 ? 10.401 -14.003 -8.013 1.00 84.94 266 GLY A N 1
ATOM 2043 C CA . GLY A 1 266 ? 9.300 -13.462 -7.244 1.00 84.94 266 GLY A CA 1
ATOM 2044 C C . GLY A 1 266 ? 8.054 -14.318 -7.362 1.00 84.94 266 GLY A C 1
ATOM 2045 O O . GLY A 1 266 ? 7.972 -15.258 -8.158 1.00 84.94 266 GLY A O 1
ATOM 2046 N N . LEU A 1 267 ? 7.032 -13.925 -6.608 1.00 82.62 267 LEU A N 1
ATOM 2047 C CA . LEU A 1 267 ? 5.737 -14.585 -6.654 1.00 82.62 267 LEU A CA 1
ATOM 2048 C C . LEU A 1 267 ? 5.026 -14.365 -8.000 1.00 82.62 267 LEU A C 1
ATOM 2050 O O . LEU A 1 267 ? 4.411 -15.288 -8.523 1.00 82.62 267 LEU A O 1
ATOM 2054 N N . TRP A 1 268 ? 5.145 -13.175 -8.595 1.00 80.06 268 TRP A N 1
ATOM 2055 C CA . TRP A 1 268 ? 4.445 -12.789 -9.836 1.00 80.06 268 TRP A CA 1
ATOM 2056 C C . TRP A 1 268 ? 5.354 -12.662 -11.057 1.00 80.06 268 TRP A C 1
ATOM 2058 O O . TRP A 1 268 ? 4.878 -12.716 -12.191 1.00 80.06 268 TRP A O 1
ATOM 2068 N N . MET A 1 269 ? 6.656 -12.510 -10.832 1.00 78.38 269 MET A N 1
ATOM 2069 C CA . MET A 1 269 ? 7.630 -12.227 -11.878 1.00 78.38 269 MET A CA 1
ATOM 2070 C C . MET A 1 269 ? 8.986 -12.847 -11.552 1.00 78.38 269 MET A C 1
ATOM 2072 O O . MET A 1 269 ? 9.347 -12.945 -10.382 1.00 78.38 269 MET A O 1
ATOM 2076 N N . VAL A 1 270 ? 9.741 -13.224 -12.580 1.00 81.12 270 VAL A N 1
ATOM 2077 C CA . VAL A 1 270 ? 11.154 -13.621 -12.477 1.00 81.12 270 VAL A CA 1
ATOM 2078 C C . VAL A 1 270 ? 11.995 -12.532 -13.099 1.00 81.12 270 VAL A C 1
ATOM 2080 O O . VAL A 1 270 ? 11.767 -12.187 -14.252 1.00 81.12 270 VAL A O 1
ATOM 2083 N N . CYS A 1 271 ? 12.973 -12.029 -12.359 1.00 78.62 271 CYS A N 1
ATOM 2084 C CA . CYS A 1 271 ? 13.905 -11.000 -12.780 1.00 78.62 271 CYS A CA 1
ATOM 2085 C C . CYS A 1 271 ? 15.319 -11.562 -12.893 1.00 78.62 271 CYS A C 1
ATOM 2087 O O . CYS A 1 271 ? 15.916 -11.936 -11.898 1.00 78.62 271 CYS A O 1
ATOM 2089 N N . VAL A 1 272 ? 15.898 -11.571 -14.085 1.00 79.50 272 VAL A N 1
ATOM 2090 C CA . VAL A 1 272 ? 17.299 -11.952 -14.307 1.00 79.50 272 VAL A CA 1
ATOM 2091 C C . VAL A 1 272 ? 18.156 -10.697 -14.371 1.00 79.50 272 VAL A C 1
ATOM 2093 O O . VAL A 1 272 ? 17.895 -9.845 -15.198 1.00 79.50 272 VAL A O 1
ATOM 2096 N N . SER A 1 273 ? 19.173 -10.550 -13.534 1.00 71.81 273 SER A N 1
ATOM 2097 C CA . SER A 1 273 ? 20.114 -9.428 -13.567 1.00 71.81 273 SER A CA 1
ATOM 2098 C C . SER A 1 273 ? 21.399 -9.828 -14.286 1.00 71.81 273 SER A C 1
ATOM 2100 O O . SER A 1 273 ? 22.187 -10.605 -13.752 1.00 71.81 273 SER A O 1
ATOM 2102 N N . HIS A 1 274 ? 21.644 -9.246 -15.457 1.00 69.56 274 HIS A N 1
ATOM 2103 C CA . HIS A 1 274 ? 22.914 -9.300 -16.177 1.00 69.56 274 HIS A CA 1
ATOM 2104 C C . HIS A 1 274 ? 23.671 -7.985 -15.985 1.00 69.56 274 HIS A C 1
ATOM 2106 O O . HIS A 1 274 ? 23.358 -7.018 -16.674 1.00 69.56 274 HIS A O 1
ATOM 2112 N N . ILE A 1 275 ? 24.673 -7.946 -15.097 1.00 70.12 275 ILE A N 1
ATOM 2113 C CA . ILE A 1 275 ? 25.584 -6.811 -14.795 1.00 70.12 275 ILE A CA 1
ATOM 2114 C C . ILE A 1 275 ? 24.884 -5.453 -14.526 1.00 70.12 275 ILE A C 1
ATOM 2116 O O . ILE A 1 275 ? 24.972 -4.938 -13.419 1.00 70.12 275 ILE A O 1
ATOM 2120 N N . LYS A 1 276 ? 24.223 -4.850 -15.521 1.00 60.66 276 LYS A N 1
ATOM 2121 C CA . LYS A 1 276 ? 23.472 -3.583 -15.453 1.00 60.66 276 LYS A CA 1
ATOM 2122 C C . LYS A 1 276 ? 22.045 -3.649 -16.008 1.00 60.66 276 LYS A C 1
ATOM 2124 O O . LYS A 1 276 ? 21.338 -2.654 -15.930 1.00 60.66 276 LYS A O 1
ATOM 2129 N N . ASN A 1 277 ? 21.612 -4.762 -16.593 1.00 62.53 277 ASN A N 1
ATOM 2130 C CA . ASN A 1 277 ? 20.267 -4.919 -17.146 1.00 62.53 277 ASN A CA 1
ATOM 2131 C C . ASN A 1 277 ? 19.537 -5.979 -16.325 1.00 62.53 277 ASN A C 1
ATOM 2133 O O . ASN A 1 277 ? 20.075 -7.070 -16.160 1.00 62.53 277 ASN A O 1
ATOM 2137 N N . TYR A 1 278 ? 18.329 -5.698 -15.836 1.00 68.44 278 TYR A N 1
ATOM 2138 C CA . TYR A 1 278 ? 17.462 -6.750 -15.305 1.00 68.44 278 TYR A CA 1
ATOM 2139 C C . TYR A 1 278 ? 16.503 -7.187 -16.419 1.00 68.44 278 TYR A C 1
ATOM 2141 O O . TYR A 1 278 ? 16.238 -6.459 -17.371 1.00 68.44 278 TYR A O 1
ATOM 2149 N N . GLN A 1 279 ? 15.998 -8.404 -16.351 1.00 70.06 279 GLN A N 1
ATOM 2150 C CA . GLN A 1 279 ? 15.008 -8.940 -17.261 1.00 70.06 279 GLN A CA 1
ATOM 2151 C C . GLN A 1 279 ? 13.909 -9.581 -16.448 1.00 70.06 279 GLN A C 1
ATOM 2153 O O . GLN A 1 279 ? 14.040 -10.722 -16.020 1.00 70.06 279 GLN A O 1
ATOM 2158 N N . CYS A 1 280 ? 12.862 -8.803 -16.187 1.00 73.88 280 CYS A N 1
ATOM 2159 C CA . CYS A 1 280 ? 11.729 -9.200 -15.376 1.00 73.88 280 CYS A CA 1
ATOM 2160 C C . CYS A 1 280 ? 10.557 -9.656 -16.237 1.00 73.88 280 CYS A C 1
ATOM 2162 O O . CYS A 1 280 ? 9.842 -8.825 -16.787 1.00 73.88 280 CYS A O 1
ATOM 2164 N N . GLU A 1 281 ? 10.305 -10.958 -16.304 1.00 69.94 281 GLU A N 1
ATOM 2165 C CA . GLU A 1 281 ? 9.136 -11.520 -16.976 1.00 69.94 281 GLU A CA 1
ATOM 2166 C C . GLU A 1 281 ? 8.037 -11.852 -15.970 1.00 69.94 281 GLU A C 1
ATOM 2168 O O . GLU A 1 281 ? 8.287 -12.516 -14.965 1.00 69.94 281 GLU A O 1
ATOM 2173 N N . PHE A 1 282 ? 6.802 -11.446 -16.266 1.00 70.81 282 PHE A N 1
ATOM 2174 C CA . PHE A 1 282 ? 5.638 -12.040 -15.615 1.00 70.81 282 PHE A CA 1
ATOM 2175 C C . PHE A 1 282 ? 5.477 -13.480 -16.093 1.00 70.81 282 PHE A C 1
ATOM 2177 O O . PHE A 1 282 ? 5.644 -13.768 -17.282 1.00 70.81 282 PHE A O 1
ATOM 2184 N N . TYR A 1 283 ? 5.124 -14.384 -15.184 1.00 68.81 283 TYR A N 1
ATOM 2185 C CA . TYR A 1 283 ? 4.875 -15.773 -15.556 1.00 68.81 283 TYR A CA 1
ATOM 2186 C C . TYR A 1 283 ? 3.706 -15.847 -16.554 1.00 68.81 283 TYR A C 1
ATOM 2188 O O . TYR A 1 283 ? 2.569 -15.526 -16.218 1.00 68.81 283 TYR A O 1
ATOM 2196 N N . LYS A 1 284 ? 3.994 -16.263 -17.795 1.00 57.53 284 LYS A N 1
ATOM 2197 C CA . LYS A 1 284 ? 3.042 -16.273 -18.924 1.00 57.53 284 LYS A CA 1
ATOM 2198 C C . LYS A 1 284 ? 1.885 -17.265 -18.774 1.00 57.53 284 LYS A C 1
ATOM 2200 O O . LYS A 1 284 ? 0.864 -17.104 -19.437 1.00 57.53 284 LYS A O 1
ATOM 2205 N N . SER A 1 285 ? 2.024 -18.311 -17.960 1.00 54.62 285 SER A N 1
ATOM 2206 C CA . SER A 1 285 ? 0.997 -19.351 -17.839 1.00 54.62 285 SER A CA 1
ATOM 2207 C C . SER A 1 285 ? 0.896 -19.870 -16.411 1.00 54.62 285 SER A C 1
ATOM 2209 O O . SER A 1 285 ? 1.823 -20.485 -15.893 1.00 54.62 285 SER A O 1
ATOM 2211 N N . ILE A 1 286 ? -0.266 -19.629 -15.804 1.00 52.66 286 ILE A N 1
ATOM 2212 C CA . ILE A 1 286 ? -0.626 -20.044 -14.440 1.00 52.66 286 ILE A CA 1
ATOM 2213 C C . ILE A 1 286 ? -0.688 -21.576 -14.310 1.00 52.66 286 ILE A C 1
ATOM 2215 O O . ILE A 1 286 ? -0.465 -22.092 -13.234 1.00 52.66 286 ILE A O 1
ATOM 2219 N N . LEU A 1 287 ? -0.914 -22.323 -15.398 1.00 50.50 287 LEU A N 1
ATOM 2220 C CA . LEU A 1 287 ? -0.989 -23.794 -15.359 1.00 50.50 287 LEU A CA 1
ATOM 2221 C C . LEU A 1 287 ? 0.368 -24.514 -15.503 1.00 50.50 287 LEU A C 1
ATOM 2223 O O . LEU A 1 287 ? 0.412 -25.735 -15.394 1.00 50.50 287 LEU A O 1
ATOM 2227 N N . ALA A 1 288 ? 1.462 -23.796 -15.779 1.00 48.28 288 ALA A N 1
ATOM 2228 C CA . ALA A 1 288 ? 2.779 -24.395 -16.038 1.00 48.28 288 ALA A CA 1
ATOM 2229 C C . ALA A 1 288 ? 3.771 -24.228 -14.871 1.00 48.28 288 ALA A C 1
ATOM 2231 O O . ALA A 1 288 ? 4.955 -24.535 -15.017 1.00 48.28 288 ALA A O 1
ATOM 2232 N N . LEU A 1 289 ? 3.315 -23.694 -13.735 1.00 63.66 289 LEU A N 1
ATOM 2233 C CA . LEU A 1 289 ? 4.164 -23.284 -12.621 1.00 63.66 289 LEU A CA 1
ATOM 2234 C C . LEU A 1 289 ? 4.133 -24.316 -11.479 1.00 63.66 289 LEU A C 1
ATOM 2236 O O . LEU A 1 289 ? 3.153 -25.052 -11.362 1.00 63.66 289 LEU A O 1
ATOM 2240 N N . PRO A 1 290 ? 5.186 -24.431 -10.640 1.00 74.69 290 PRO A N 1
ATOM 2241 C CA . PRO A 1 290 ? 5.197 -25.410 -9.561 1.00 74.69 290 PRO A CA 1
ATOM 2242 C C . PRO A 1 290 ? 4.003 -25.205 -8.616 1.00 74.69 290 PRO A C 1
ATOM 2244 O O . PRO A 1 290 ? 3.741 -24.064 -8.220 1.00 74.69 290 PRO A O 1
ATOM 2247 N N . PRO A 1 291 ? 3.321 -26.281 -8.182 1.00 77.56 291 PRO A N 1
ATOM 2248 C CA . PRO A 1 291 ? 2.088 -26.188 -7.393 1.00 77.56 291 PRO A CA 1
ATOM 2249 C C . PRO A 1 291 ? 2.274 -25.422 -6.072 1.00 77.56 291 PRO A C 1
ATOM 2251 O O . PRO A 1 291 ? 1.350 -24.766 -5.594 1.00 77.56 291 PRO A O 1
ATOM 2254 N N . LEU A 1 292 ? 3.487 -25.445 -5.508 1.00 79.12 292 LEU A N 1
ATOM 2255 C CA . LEU A 1 292 ? 3.860 -24.678 -4.317 1.00 79.12 292 LEU A CA 1
ATOM 2256 C C . LEU A 1 292 ? 3.740 -23.157 -4.528 1.00 79.12 292 LEU A C 1
ATOM 2258 O O . LEU A 1 292 ? 3.327 -22.440 -3.618 1.00 79.12 292 LEU A O 1
ATOM 2262 N N . LEU A 1 293 ? 4.081 -22.655 -5.720 1.00 80.31 293 LEU A N 1
ATOM 2263 C CA . LEU A 1 293 ? 4.088 -21.220 -6.010 1.00 80.31 293 LEU A CA 1
ATOM 2264 C C . LEU A 1 293 ? 2.671 -20.681 -6.252 1.00 80.31 293 LEU A C 1
ATOM 2266 O O . LEU A 1 293 ? 2.348 -19.578 -5.810 1.00 80.31 293 LEU A O 1
ATOM 2270 N N . ASP A 1 294 ? 1.802 -21.471 -6.882 1.00 80.44 294 ASP A N 1
ATOM 2271 C CA . ASP A 1 294 ? 0.391 -21.105 -7.047 1.00 80.44 294 ASP A CA 1
ATOM 2272 C C . ASP A 1 294 ? -0.375 -21.160 -5.724 1.00 80.44 294 ASP A C 1
ATOM 2274 O O . ASP A 1 294 ? -1.155 -20.252 -5.422 1.00 80.44 294 ASP A O 1
ATOM 2278 N N . ALA A 1 295 ? -0.084 -22.156 -4.880 1.00 85.94 295 ALA A N 1
ATOM 2279 C CA . ALA A 1 295 ? -0.582 -22.176 -3.511 1.00 85.94 295 ALA A CA 1
ATOM 2280 C C . ALA A 1 295 ? -0.108 -20.933 -2.739 1.00 85.94 295 ALA A C 1
ATOM 2282 O O . ALA A 1 295 ? -0.922 -20.250 -2.120 1.00 85.94 295 ALA A O 1
ATOM 2283 N N . ALA A 1 296 ? 1.176 -20.567 -2.838 1.00 87.50 296 ALA A N 1
ATOM 2284 C CA . ALA A 1 296 ? 1.711 -19.378 -2.179 1.00 87.50 296 ALA A CA 1
ATOM 2285 C C . ALA A 1 296 ? 1.003 -18.083 -2.613 1.00 87.50 296 ALA A C 1
ATOM 2287 O O . ALA A 1 296 ? 0.682 -17.258 -1.761 1.00 87.50 296 ALA A O 1
ATOM 2288 N N . ARG A 1 297 ? 0.676 -17.915 -3.902 1.00 86.69 297 ARG A N 1
ATOM 2289 C CA . ARG A 1 297 ? -0.114 -16.767 -4.397 1.00 86.69 297 ARG A CA 1
ATOM 2290 C C . ARG A 1 297 ? -1.469 -16.671 -3.723 1.00 86.69 297 ARG A C 1
ATOM 2292 O O . ARG A 1 297 ? -1.823 -15.616 -3.199 1.00 86.69 297 ARG A O 1
ATOM 2299 N N . ALA A 1 298 ? -2.207 -17.777 -3.717 1.00 86.50 298 ALA A N 1
ATOM 2300 C CA . ALA A 1 298 ? -3.525 -17.830 -3.106 1.00 86.50 298 ALA A CA 1
ATOM 2301 C C . ALA A 1 298 ? -3.452 -17.529 -1.599 1.00 86.50 298 ALA A C 1
ATOM 2303 O O . ALA A 1 298 ? -4.235 -16.723 -1.093 1.00 86.50 298 ALA A O 1
ATOM 2304 N N . LEU A 1 299 ? -2.477 -18.102 -0.888 1.00 90.62 299 LEU A N 1
ATOM 2305 C CA . LEU A 1 299 ? -2.274 -17.861 0.543 1.00 90.62 299 LEU A CA 1
ATOM 2306 C C . LEU A 1 299 ? -1.917 -16.397 0.844 1.00 90.62 299 LEU A C 1
ATOM 2308 O O . LEU A 1 299 ? -2.509 -15.791 1.733 1.00 90.62 299 LEU A O 1
ATOM 2312 N N . MET A 1 300 ? -1.029 -15.783 0.061 1.00 91.12 300 MET A N 1
ATOM 2313 C CA . MET A 1 300 ? -0.648 -14.379 0.252 1.00 91.12 300 MET A CA 1
ATOM 2314 C C . MET A 1 300 ? -1.806 -13.417 -0.066 1.00 91.12 300 MET A C 1
ATOM 2316 O O . MET A 1 300 ? -2.082 -12.497 0.705 1.00 91.12 300 MET A O 1
ATOM 2320 N N . CYS A 1 301 ? -2.553 -13.643 -1.154 1.00 88.12 301 CYS A N 1
ATOM 2321 C CA . CYS A 1 301 ? -3.727 -12.829 -1.492 1.00 88.12 301 CYS A CA 1
ATOM 2322 C C . CYS A 1 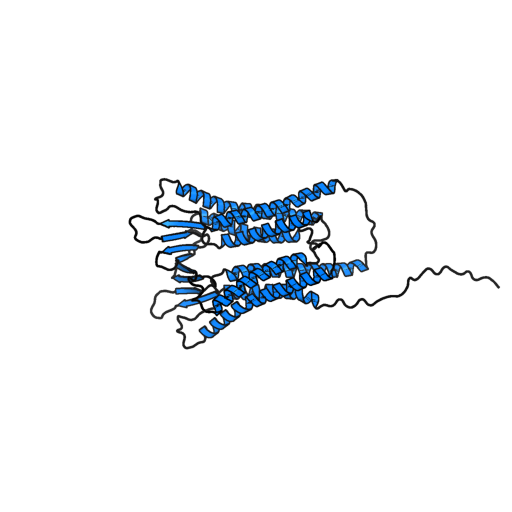301 ? -4.847 -12.956 -0.448 1.00 88.12 301 CYS A C 1
ATOM 2324 O O . CYS A 1 301 ? -5.465 -11.955 -0.075 1.00 88.12 301 CYS A O 1
ATOM 2326 N N . THR A 1 302 ? -5.099 -14.168 0.050 1.00 87.94 302 THR A N 1
ATOM 2327 C CA . THR A 1 302 ? -6.097 -14.399 1.105 1.00 87.94 302 THR A CA 1
ATOM 2328 C C . THR A 1 302 ? -5.664 -13.782 2.434 1.00 87.94 302 THR A C 1
ATOM 2330 O O . THR A 1 302 ? -6.493 -13.164 3.099 1.00 87.94 302 THR A O 1
ATOM 2333 N N . ALA A 1 303 ? -4.376 -13.832 2.788 1.00 92.56 303 ALA A N 1
ATOM 2334 C CA . ALA A 1 303 ? -3.836 -13.138 3.956 1.00 92.56 303 ALA A CA 1
ATOM 2335 C C . ALA A 1 303 ? -3.993 -11.608 3.861 1.00 92.56 303 ALA A C 1
ATOM 2337 O O . ALA A 1 303 ? -4.399 -10.961 4.831 1.00 92.56 303 ALA A O 1
ATOM 2338 N N . CYS A 1 304 ? -3.749 -11.018 2.686 1.00 89.19 304 CYS A N 1
ATOM 2339 C CA . CYS A 1 304 ? -4.017 -9.600 2.428 1.00 89.19 304 CYS A CA 1
ATOM 2340 C C . CYS A 1 304 ? -5.502 -9.259 2.636 1.00 89.19 304 CYS A C 1
ATOM 2342 O O . CYS A 1 304 ? -5.829 -8.332 3.374 1.00 89.19 304 CYS A O 1
ATOM 2344 N N . ALA A 1 305 ? -6.417 -10.033 2.047 1.00 88.25 305 ALA A N 1
ATOM 2345 C CA . ALA A 1 305 ? -7.852 -9.797 2.203 1.00 88.25 305 ALA A CA 1
ATOM 2346 C C . ALA A 1 305 ? -8.307 -9.935 3.669 1.00 88.25 305 ALA A C 1
ATOM 2348 O O . ALA A 1 305 ? -9.022 -9.074 4.187 1.00 88.25 305 ALA A O 1
ATOM 2349 N N . LEU A 1 306 ? -7.848 -10.982 4.361 1.00 89.75 306 LEU A N 1
ATOM 2350 C CA . LEU A 1 306 ? -8.175 -11.228 5.764 1.00 89.75 306 LEU A CA 1
ATOM 2351 C C . LEU A 1 306 ? -7.620 -10.146 6.689 1.00 89.75 306 LEU A C 1
ATOM 2353 O O . LEU A 1 306 ? -8.334 -9.721 7.587 1.00 89.75 306 LEU A O 1
ATOM 2357 N N . SER A 1 307 ? -6.397 -9.658 6.469 1.00 90.50 307 SER A N 1
ATOM 2358 C CA . SER A 1 307 ? -5.811 -8.586 7.290 1.00 90.50 307 SER A CA 1
ATOM 2359 C C . SER A 1 307 ? -6.517 -7.237 7.102 1.00 90.50 307 SER A C 1
ATOM 2361 O O . SER A 1 307 ? -6.703 -6.501 8.074 1.00 90.50 307 SER A O 1
ATOM 2363 N N . VAL A 1 308 ? -6.995 -6.927 5.891 1.00 86.56 308 VAL A N 1
ATOM 2364 C CA . VAL A 1 308 ? -7.837 -5.743 5.644 1.00 86.56 308 VAL A CA 1
ATOM 2365 C C . VAL A 1 308 ? -9.176 -5.870 6.374 1.00 86.56 308 VAL A C 1
ATOM 2367 O O . VAL A 1 308 ? -9.568 -4.952 7.099 1.00 86.56 308 VAL A O 1
ATOM 2370 N N . LEU A 1 309 ? -9.855 -7.015 6.250 1.00 86.44 309 LEU A N 1
ATOM 2371 C CA . LEU A 1 309 ? -11.106 -7.278 6.970 1.00 86.44 309 LEU A CA 1
ATOM 2372 C C . LEU A 1 309 ? -10.900 -7.234 8.491 1.00 86.44 309 LEU A C 1
ATOM 2374 O O . LEU A 1 309 ? -11.676 -6.591 9.194 1.00 86.44 309 LEU A O 1
ATOM 2378 N N . ALA A 1 310 ? -9.819 -7.833 8.993 1.00 88.50 310 ALA A N 1
ATOM 2379 C CA . ALA A 1 310 ? -9.437 -7.813 10.401 1.00 88.50 310 ALA A CA 1
ATOM 2380 C C . ALA A 1 310 ? -9.259 -6.385 10.921 1.00 88.50 310 ALA A C 1
ATOM 2382 O O . ALA A 1 310 ? -9.743 -6.053 12.002 1.00 88.50 310 ALA A O 1
ATOM 2383 N N . CYS A 1 311 ? -8.622 -5.514 10.134 1.00 86.06 311 CYS A N 1
ATOM 2384 C CA . CYS A 1 311 ? -8.431 -4.112 10.482 1.00 86.06 311 CYS A CA 1
ATOM 2385 C C . CYS A 1 311 ? -9.770 -3.371 10.614 1.00 86.06 311 CYS A C 1
ATOM 2387 O O . CYS A 1 311 ? -9.976 -2.651 11.592 1.00 86.06 311 CYS A O 1
ATOM 2389 N N . LEU A 1 312 ? -10.708 -3.598 9.687 1.00 83.62 312 LEU A N 1
ATOM 2390 C CA . LEU A 1 312 ? -12.049 -3.003 9.728 1.00 83.62 312 LEU A CA 1
ATOM 2391 C C . LEU A 1 312 ? -12.877 -3.514 10.916 1.00 83.62 312 LEU A C 1
ATOM 2393 O O . LEU A 1 312 ? -13.543 -2.734 11.598 1.00 83.62 312 LEU A O 1
ATOM 2397 N N . ILE A 1 313 ? -12.810 -4.815 11.199 1.00 85.06 313 ILE A N 1
ATOM 2398 C CA . ILE A 1 313 ? -13.511 -5.432 12.331 1.00 85.06 313 ILE A CA 1
ATOM 2399 C C . ILE A 1 313 ? -12.903 -4.952 13.661 1.00 85.06 313 ILE A C 1
ATOM 2401 O O . ILE A 1 313 ? -13.641 -4.610 14.586 1.00 85.06 313 ILE A O 1
ATOM 2405 N N . ALA A 1 314 ? -11.572 -4.843 13.752 1.00 83.88 314 ALA A N 1
ATOM 2406 C CA . ALA A 1 314 ? -10.884 -4.289 14.918 1.00 83.88 314 ALA A CA 1
ATOM 2407 C C . ALA A 1 314 ? -11.292 -2.831 15.157 1.00 83.88 314 ALA A C 1
ATOM 2409 O O . ALA A 1 314 ? -11.623 -2.468 16.286 1.00 83.88 314 ALA A O 1
ATOM 2410 N N . LEU A 1 315 ? -11.358 -2.019 14.093 1.00 80.19 315 LEU A N 1
ATOM 2411 C CA . LEU A 1 315 ? -11.863 -0.645 14.149 1.00 80.19 315 LEU A CA 1
ATOM 2412 C C . LEU A 1 315 ? -13.289 -0.562 14.703 1.00 80.19 315 LEU A C 1
ATOM 2414 O O . LEU A 1 315 ? -13.592 0.381 15.421 1.00 80.19 315 LEU A O 1
ATOM 2418 N N . ALA A 1 316 ? -14.159 -1.530 14.424 1.00 76.38 316 ALA A N 1
ATOM 2419 C CA . ALA A 1 316 ? -15.503 -1.564 15.002 1.00 76.38 316 ALA A CA 1
ATOM 2420 C C . ALA A 1 316 ? -15.528 -2.065 16.465 1.00 76.38 316 ALA A C 1
ATOM 2422 O O . ALA A 1 316 ? -16.417 -1.687 17.232 1.00 76.38 316 ALA A O 1
ATOM 2423 N N . GLY A 1 317 ? -14.569 -2.916 16.853 1.00 73.12 317 GLY A N 1
ATOM 2424 C CA . GLY A 1 317 ? -14.524 -3.608 18.147 1.00 73.12 317 GLY A CA 1
ATOM 2425 C C . GLY A 1 317 ? -13.732 -2.917 19.265 1.00 73.12 317 GLY A C 1
ATOM 2426 O O . GLY A 1 317 ? -13.936 -3.249 20.435 1.00 73.12 317 GLY A O 1
ATOM 2427 N N . MET A 1 318 ? -12.833 -1.970 18.961 1.00 75.50 318 MET A N 1
ATOM 2428 C CA . MET A 1 318 ? -12.030 -1.298 19.998 1.00 75.50 318 MET A CA 1
ATOM 2429 C C . MET A 1 318 ? -12.916 -0.585 21.033 1.00 75.50 318 MET A C 1
ATOM 2431 O O . MET A 1 318 ? -13.895 0.076 20.691 1.00 75.50 318 MET A O 1
ATOM 2435 N N . LYS A 1 319 ? -12.538 -0.628 22.321 1.00 65.38 319 LYS A N 1
ATOM 2436 C CA . LYS A 1 319 ? -13.273 0.074 23.397 1.00 65.38 319 LYS A CA 1
ATOM 2437 C C . LYS A 1 319 ? -13.235 1.595 23.237 1.00 65.38 319 LYS A C 1
ATOM 2439 O O . LYS A 1 319 ? -14.154 2.283 23.673 1.00 65.38 319 LYS A O 1
ATOM 2444 N N . CYS A 1 320 ? -12.215 2.102 22.540 1.00 63.22 320 CYS A N 1
ATOM 2445 C CA . CYS A 1 320 ? -12.141 3.487 22.086 1.00 63.22 320 CYS A CA 1
ATOM 2446 C C . CYS A 1 320 ? -13.318 3.875 21.163 1.00 63.22 320 CYS A C 1
ATOM 2448 O O . CYS A 1 320 ? -13.577 5.065 21.001 1.00 63.22 320 CYS A O 1
ATOM 2450 N N . VAL A 1 321 ? -14.039 2.908 20.583 1.00 67.88 321 VAL A N 1
ATOM 2451 C CA . VAL A 1 321 ? -15.052 3.119 19.547 1.00 67.88 321 VAL A CA 1
ATOM 2452 C C . VAL A 1 321 ? -16.466 3.104 20.102 1.00 67.88 321 VAL A C 1
ATOM 2454 O O . VAL A 1 321 ? -16.954 2.147 20.711 1.00 67.88 321 VAL A O 1
ATOM 2457 N N . ARG A 1 322 ? -17.156 4.232 19.900 1.00 61.66 322 ARG A N 1
ATOM 2458 C CA . ARG A 1 322 ? -18.546 4.440 20.305 1.00 61.66 322 ARG A CA 1
ATOM 2459 C C . ARG A 1 322 ? -19.479 3.807 19.265 1.00 61.66 322 ARG A C 1
ATOM 2461 O O . ARG A 1 322 ? -19.930 4.479 18.346 1.00 61.66 322 ARG A O 1
ATOM 2468 N N . SER A 1 323 ? -19.759 2.513 19.417 1.00 58.28 323 SER A N 1
ATOM 2469 C CA . SER A 1 323 ? -20.754 1.805 18.599 1.00 58.28 323 SER A CA 1
ATOM 2470 C C . SER A 1 323 ? -22.193 2.060 19.102 1.00 58.28 323 SER A C 1
ATOM 2472 O O . SER A 1 323 ? -22.385 2.182 20.320 1.00 58.28 323 SER A O 1
ATOM 2474 N N . PRO A 1 324 ? -23.211 2.167 18.221 1.00 46.25 324 PRO A N 1
ATOM 2475 C CA . PRO A 1 324 ? -24.613 2.288 18.619 1.00 46.25 324 PRO A CA 1
ATOM 2476 C C . PRO A 1 324 ? -25.097 0.964 19.229 1.00 46.25 324 PRO A C 1
ATOM 2478 O O . PRO A 1 324 ? -25.122 -0.058 18.553 1.00 46.25 324 PRO A O 1
ATOM 2481 N N . GLY A 1 325 ? -25.477 0.979 20.509 1.00 54.78 325 GLY A N 1
ATOM 2482 C CA . GLY A 1 325 ? -25.795 -0.234 21.275 1.00 54.78 325 GLY A CA 1
ATOM 2483 C C . GLY A 1 325 ? -24.570 -0.724 22.044 1.00 54.78 325 GLY A C 1
ATOM 2484 O O . GLY A 1 325 ? -23.759 -1.496 21.541 1.00 54.78 325 GLY A O 1
ATOM 2485 N N . ASN A 1 326 ? -24.403 -0.234 23.275 1.00 58.03 326 ASN A N 1
ATOM 2486 C CA . ASN A 1 326 ? -23.209 -0.458 24.092 1.00 58.03 326 ASN A CA 1
ATOM 2487 C C . ASN A 1 326 ? -23.207 -1.846 24.761 1.00 58.03 326 ASN A C 1
ATOM 2489 O O . ASN A 1 326 ? -23.125 -1.960 25.980 1.00 58.03 326 ASN A O 1
ATOM 2493 N N . ASN A 1 327 ? -23.317 -2.904 23.958 1.00 70.50 327 ASN A N 1
ATOM 2494 C CA . ASN A 1 327 ? -23.191 -4.271 24.439 1.00 70.50 327 ASN A CA 1
ATOM 2495 C C . ASN A 1 327 ? -21.706 -4.643 24.459 1.00 70.50 327 ASN A C 1
ATOM 2497 O O . ASN A 1 327 ? -21.134 -5.004 23.429 1.00 70.50 327 ASN A O 1
ATOM 2501 N N . GLU A 1 328 ? -21.085 -4.598 25.638 1.00 71.88 328 GLU A N 1
ATOM 2502 C CA . GLU A 1 328 ? -19.681 -4.998 25.842 1.00 71.88 328 GLU A CA 1
ATOM 2503 C C . GLU A 1 328 ? -19.397 -6.416 25.313 1.00 71.88 328 GLU A C 1
ATOM 2505 O O . GLU A 1 328 ? -18.318 -6.695 24.795 1.00 71.88 328 GLU A O 1
ATOM 2510 N N . LYS A 1 329 ? -20.396 -7.311 25.350 1.00 73.88 329 LYS A N 1
ATOM 2511 C CA . LYS A 1 329 ? -20.322 -8.654 24.746 1.00 73.88 329 LYS A CA 1
ATOM 2512 C C . LYS A 1 329 ? -20.111 -8.612 23.226 1.00 73.88 329 LYS A C 1
ATOM 2514 O O . LYS A 1 329 ? -19.288 -9.352 22.704 1.00 73.88 329 LYS A O 1
ATOM 2519 N N . VAL A 1 330 ? -20.802 -7.721 22.518 1.00 78.38 330 VAL A N 1
ATOM 2520 C CA . VAL A 1 330 ? -20.712 -7.603 21.054 1.00 78.38 330 VAL A CA 1
ATOM 2521 C C . VAL A 1 330 ? -19.359 -7.019 20.637 1.00 78.38 330 VAL A C 1
ATOM 2523 O O . VAL A 1 330 ? -18.719 -7.545 19.732 1.00 78.38 330 VAL A O 1
ATOM 2526 N N . LYS A 1 331 ? -18.870 -5.987 21.339 1.00 76.00 331 LYS A N 1
ATOM 2527 C CA . LYS A 1 331 ? -17.529 -5.417 21.103 1.00 76.00 331 LYS A CA 1
ATOM 2528 C C . LYS A 1 331 ? -16.414 -6.435 21.341 1.00 76.00 331 LYS A C 1
ATOM 2530 O O . LYS A 1 331 ? -15.484 -6.518 20.544 1.00 76.00 331 LYS A O 1
ATOM 2535 N N . ARG A 1 332 ? -16.540 -7.249 22.396 1.00 76.50 332 ARG A N 1
ATOM 2536 C CA . ARG A 1 332 ? -15.620 -8.359 22.688 1.00 76.50 332 ARG A CA 1
ATOM 2537 C C . ARG A 1 332 ? -15.597 -9.383 21.552 1.00 76.50 332 ARG A C 1
ATOM 2539 O O . ARG A 1 332 ? -14.516 -9.763 21.122 1.00 76.50 332 ARG A O 1
ATOM 2546 N N . ASN A 1 333 ? -16.761 -9.755 21.014 1.00 83.06 333 ASN A N 1
ATOM 2547 C CA . ASN A 1 333 ? -16.851 -10.677 19.879 1.00 83.06 333 ASN A CA 1
ATOM 2548 C C . ASN A 1 333 ? -16.212 -10.097 18.610 1.00 83.06 333 ASN A C 1
ATOM 2550 O O . ASN A 1 333 ? -15.506 -10.819 17.909 1.00 83.06 333 ASN A O 1
ATOM 2554 N N . PHE A 1 334 ? -16.405 -8.804 18.325 1.00 85.44 334 PHE A N 1
ATOM 2555 C CA . PHE A 1 334 ? -15.728 -8.138 17.208 1.00 85.44 334 PHE A CA 1
ATOM 2556 C C . PHE A 1 334 ? -14.210 -8.143 17.383 1.00 85.44 334 PHE A C 1
ATOM 2558 O O . PHE A 1 334 ? -13.493 -8.520 16.462 1.00 85.44 334 PHE A O 1
ATOM 2565 N N . LEU A 1 335 ? -13.714 -7.791 18.571 1.00 83.44 335 LEU A N 1
ATOM 2566 C CA . LEU A 1 335 ? -12.281 -7.792 18.852 1.00 83.44 335 LEU A CA 1
ATOM 2567 C C . LEU A 1 335 ? -11.672 -9.196 18.752 1.00 83.44 335 LEU A C 1
ATOM 2569 O O . LEU A 1 335 ? -10.602 -9.359 18.176 1.00 83.44 335 LEU A O 1
ATOM 2573 N N . PHE A 1 336 ? -12.376 -10.207 19.263 1.00 85.88 336 PHE A N 1
ATOM 2574 C CA . PHE A 1 336 ? -11.970 -11.604 19.160 1.00 85.88 336 PHE A CA 1
ATOM 2575 C C . PHE A 1 336 ? -11.934 -12.069 17.704 1.00 85.88 336 PHE A C 1
ATOM 2577 O O . PHE A 1 336 ? -10.938 -12.628 17.261 1.00 85.88 336 PHE A O 1
ATOM 2584 N N . THR A 1 337 ? -12.981 -11.769 16.932 1.00 86.62 337 THR A N 1
ATOM 2585 C CA . THR A 1 337 ? -13.049 -12.112 15.503 1.00 86.62 337 THR A CA 1
ATOM 2586 C C . THR A 1 337 ? -11.919 -11.435 14.730 1.00 86.62 337 THR A C 1
ATOM 2588 O O . THR A 1 337 ? -11.247 -12.089 13.936 1.00 86.62 337 THR A O 1
ATOM 2591 N N . ALA A 1 338 ? -11.653 -10.156 15.013 1.00 88.56 338 ALA A N 1
ATOM 2592 C CA . ALA A 1 338 ? -10.537 -9.424 14.428 1.00 88.56 338 ALA A CA 1
ATOM 2593 C C . ALA A 1 338 ? -9.182 -10.050 14.798 1.00 88.56 338 ALA A C 1
ATOM 2595 O O . ALA A 1 338 ? -8.342 -10.255 13.923 1.00 88.56 338 ALA A O 1
ATOM 2596 N N . GLY A 1 339 ? -8.989 -10.411 16.069 1.00 88.81 339 GLY A N 1
ATOM 2597 C CA . GLY A 1 339 ? -7.784 -11.082 16.554 1.00 88.81 339 GLY A CA 1
ATOM 2598 C C . GLY A 1 339 ? -7.538 -12.423 15.873 1.00 88.81 339 GLY A C 1
ATOM 2599 O O . GLY A 1 339 ? -6.442 -12.655 15.367 1.00 88.81 339 GLY A O 1
ATOM 2600 N N . VAL A 1 340 ? -8.573 -13.262 15.768 1.00 92.06 340 VAL A N 1
ATOM 2601 C CA . VAL A 1 340 ? -8.513 -14.550 15.062 1.00 92.06 340 VAL A CA 1
ATOM 2602 C C . VAL A 1 340 ? -8.184 -14.337 13.587 1.00 92.06 340 VAL A C 1
ATOM 2604 O O . VAL A 1 340 ? -7.331 -15.037 13.054 1.00 92.06 340 VAL A O 1
ATOM 2607 N N . SER A 1 341 ? -8.792 -13.345 12.930 1.00 91.00 341 SER A N 1
ATOM 2608 C CA . SER A 1 341 ? -8.493 -13.048 11.525 1.00 91.00 341 SER A CA 1
ATOM 2609 C C . SER A 1 341 ? -7.077 -12.504 11.301 1.00 91.00 341 SER A C 1
ATOM 2611 O O . SER A 1 341 ? -6.443 -12.901 10.328 1.00 91.00 341 SER A O 1
ATOM 2613 N N . PHE A 1 342 ? -6.535 -11.669 12.200 1.00 93.69 342 PHE A N 1
ATOM 2614 C CA . PHE A 1 342 ? -5.138 -11.218 12.134 1.00 93.69 342 PHE A CA 1
ATOM 2615 C C . PHE A 1 342 ? -4.156 -12.360 12.389 1.00 93.69 342 PHE A C 1
ATOM 2617 O O . PHE A 1 342 ? -3.157 -12.481 11.683 1.00 93.69 342 PHE A O 1
ATOM 2624 N N . PHE A 1 343 ? -4.459 -13.222 13.359 1.00 94.31 343 PHE A N 1
ATOM 2625 C CA . PHE A 1 343 ? -3.657 -14.402 13.650 1.00 94.31 343 PHE A CA 1
ATOM 2626 C C . PHE A 1 343 ? -3.652 -15.369 12.462 1.00 94.31 343 PHE A C 1
ATOM 2628 O O . PHE A 1 343 ? -2.586 -15.779 12.010 1.00 94.31 343 PHE A O 1
ATOM 2635 N N . LEU A 1 344 ? -4.830 -15.672 11.902 1.00 94.88 344 LEU A N 1
ATOM 2636 C CA . LEU A 1 344 ? -4.966 -16.515 10.718 1.00 94.88 344 LEU A CA 1
ATOM 2637 C C . LEU A 1 344 ? -4.223 -15.905 9.527 1.00 94.88 344 LEU A C 1
ATOM 2639 O O . LEU A 1 344 ? -3.449 -16.607 8.892 1.00 94.88 344 LEU A O 1
ATOM 2643 N N . ALA A 1 345 ? -4.384 -14.604 9.265 1.00 94.31 345 ALA A N 1
ATOM 2644 C CA . ALA A 1 345 ? -3.643 -13.916 8.210 1.00 94.31 345 ALA A CA 1
ATOM 2645 C C . ALA A 1 345 ? -2.124 -14.040 8.409 1.00 94.31 345 ALA A C 1
ATOM 2647 O O . ALA A 1 345 ? -1.420 -14.376 7.465 1.00 94.31 345 ALA A O 1
ATOM 2648 N N . GLY A 1 346 ? -1.617 -13.850 9.631 1.00 94.50 346 GLY A N 1
ATOM 2649 C CA . GLY A 1 346 ? -0.195 -14.019 9.936 1.00 94.50 346 GLY A CA 1
ATOM 2650 C C . GLY A 1 346 ? 0.308 -15.449 9.708 1.00 94.50 346 GLY A C 1
ATOM 2651 O O . GLY A 1 346 ? 1.362 -15.635 9.105 1.00 94.50 346 GLY A O 1
ATOM 2652 N N . VAL A 1 347 ? -0.468 -16.466 10.099 1.00 95.75 347 VAL A N 1
ATOM 2653 C CA . VAL A 1 347 ? -0.151 -17.877 9.811 1.00 95.75 347 VAL A CA 1
ATOM 2654 C C . VAL A 1 347 ? -0.138 -18.142 8.303 1.00 95.75 347 VAL A C 1
ATOM 2656 O O . VAL A 1 347 ? 0.792 -18.769 7.802 1.00 95.75 347 VAL A O 1
ATOM 2659 N N . LEU A 1 348 ? -1.116 -17.615 7.561 1.00 94.50 348 LEU A N 1
ATOM 2660 C CA . LEU A 1 348 ? -1.182 -17.744 6.104 1.00 94.50 348 LEU A CA 1
ATOM 2661 C C . LEU A 1 348 ? -0.021 -17.048 5.378 1.00 94.50 348 LEU A C 1
ATOM 2663 O O . LEU A 1 348 ? 0.315 -17.477 4.280 1.00 94.50 348 LEU A O 1
ATOM 2667 N N . VAL A 1 349 ? 0.606 -16.024 5.971 1.00 94.50 349 VAL A N 1
ATOM 2668 C CA . VAL A 1 349 ? 1.864 -15.437 5.467 1.00 94.50 349 VAL A CA 1
ATOM 2669 C C . VAL A 1 349 ? 3.057 -16.331 5.800 1.00 94.50 349 VAL A C 1
ATOM 2671 O O . VAL A 1 349 ? 3.908 -16.571 4.947 1.00 94.50 349 VAL A O 1
ATOM 2674 N N . LEU A 1 350 ? 3.132 -16.862 7.023 1.00 95.25 350 LEU A N 1
ATOM 2675 C CA . LEU A 1 350 ? 4.276 -17.668 7.453 1.00 95.25 350 LEU A CA 1
ATOM 2676 C C . LEU A 1 350 ? 4.367 -19.030 6.763 1.00 95.25 350 LEU A C 1
ATOM 2678 O O . LEU A 1 350 ? 5.485 -19.492 6.548 1.00 95.25 350 LEU A O 1
ATOM 2682 N N . ILE A 1 351 ? 3.242 -19.660 6.407 1.00 95.06 351 ILE A N 1
ATOM 2683 C CA . ILE A 1 351 ? 3.223 -20.955 5.704 1.00 95.06 351 ILE A CA 1
ATOM 2684 C C . ILE A 1 351 ? 4.008 -20.887 4.379 1.00 95.06 351 ILE A C 1
ATOM 2686 O O . ILE A 1 351 ? 5.028 -21.568 4.276 1.00 95.06 351 ILE A O 1
ATOM 2690 N N . PRO A 1 352 ? 3.622 -20.071 3.376 1.00 93.69 352 PRO A N 1
ATOM 2691 C CA . PRO A 1 352 ? 4.320 -20.037 2.096 1.00 93.69 352 PRO A CA 1
ATOM 2692 C C . PRO A 1 352 ? 5.755 -19.531 2.236 1.00 93.69 352 PRO A C 1
ATOM 2694 O O . PRO A 1 352 ? 6.645 -20.066 1.583 1.00 93.69 352 PRO A O 1
ATOM 2697 N N . VAL A 1 353 ? 6.006 -18.553 3.112 1.00 93.88 353 VAL A N 1
ATOM 2698 C CA . VAL A 1 353 ? 7.356 -18.018 3.332 1.00 93.88 353 VAL A CA 1
ATOM 2699 C C . VAL A 1 353 ? 8.280 -19.087 3.928 1.00 93.88 353 VAL A C 1
ATOM 2701 O O . VAL A 1 353 ? 9.403 -19.252 3.460 1.00 93.88 353 VAL A O 1
ATOM 2704 N N . SER A 1 354 ? 7.812 -19.853 4.917 1.00 94.69 354 SER A N 1
ATOM 2705 C CA . SER A 1 354 ? 8.602 -20.918 5.552 1.00 94.69 354 SER A CA 1
ATOM 2706 C C . SER A 1 354 ? 8.765 -22.143 4.653 1.00 94.69 354 SER A C 1
ATOM 2708 O O . SER A 1 354 ? 9.855 -22.702 4.599 1.00 94.69 354 SER A O 1
ATOM 2710 N N . CYS A 1 355 ? 7.727 -22.541 3.909 1.00 92.88 355 CYS A N 1
ATOM 2711 C CA . CYS A 1 355 ? 7.827 -23.643 2.949 1.00 92.88 355 CYS A CA 1
ATOM 2712 C C . CYS A 1 355 ? 8.820 -23.321 1.828 1.00 92.88 355 CYS A C 1
ATOM 2714 O O . CYS A 1 355 ? 9.661 -24.153 1.506 1.00 92.88 355 CYS A O 1
ATOM 2716 N N . ILE A 1 356 ? 8.763 -22.106 1.270 1.00 90.44 356 ILE A N 1
ATOM 2717 C CA . ILE A 1 356 ? 9.714 -21.658 0.245 1.00 90.44 356 ILE A CA 1
ATOM 2718 C C . ILE A 1 356 ? 11.130 -21.550 0.823 1.00 90.44 356 ILE A C 1
ATOM 2720 O O . ILE A 1 356 ? 12.082 -21.931 0.152 1.00 90.44 356 ILE A O 1
ATOM 2724 N N . ALA A 1 357 ? 11.290 -21.074 2.060 1.00 91.50 357 ALA A N 1
ATOM 2725 C CA . ALA A 1 357 ? 12.595 -21.048 2.715 1.00 91.50 357 ALA A CA 1
ATOM 2726 C C . ALA A 1 357 ? 13.171 -22.461 2.917 1.00 91.50 357 ALA A C 1
ATOM 2728 O O . ALA A 1 357 ? 14.345 -22.672 2.634 1.00 91.50 357 ALA A O 1
ATOM 2729 N N . ASN A 1 358 ? 12.356 -23.427 3.357 1.00 93.00 358 ASN A N 1
ATOM 2730 C CA . ASN A 1 358 ? 12.790 -24.814 3.538 1.00 93.00 358 ASN A CA 1
ATOM 2731 C C . ASN A 1 358 ? 13.201 -25.465 2.209 1.00 93.00 358 ASN A C 1
ATOM 2733 O O . ASN A 1 358 ? 14.264 -26.066 2.143 1.00 93.00 358 ASN A O 1
ATOM 2737 N N . ASP A 1 359 ? 12.413 -25.265 1.149 1.00 89.56 359 ASP A N 1
ATOM 2738 C CA . ASP A 1 359 ? 12.721 -25.706 -0.222 1.00 89.56 359 ASP A CA 1
ATOM 2739 C C . ASP A 1 359 ? 14.083 -25.167 -0.700 1.00 89.56 359 ASP A C 1
ATOM 2741 O O . ASP A 1 359 ? 14.920 -25.914 -1.196 1.00 89.56 359 ASP A O 1
ATOM 2745 N N . ILE A 1 360 ? 14.365 -23.879 -0.460 1.00 87.88 360 ILE A N 1
ATOM 2746 C CA . ILE A 1 360 ? 15.663 -23.265 -0.793 1.00 87.88 360 ILE A CA 1
ATOM 2747 C C . ILE A 1 360 ? 16.805 -23.889 0.018 1.00 87.88 360 ILE A C 1
ATOM 2749 O O . ILE A 1 360 ? 17.887 -24.120 -0.520 1.00 87.88 360 ILE A O 1
ATOM 2753 N N . ILE A 1 361 ? 16.588 -24.131 1.312 1.00 89.50 361 ILE A N 1
ATOM 2754 C CA . ILE A 1 361 ? 17.602 -24.707 2.200 1.00 89.50 361 ILE A CA 1
ATOM 2755 C C . ILE A 1 361 ? 17.918 -26.149 1.780 1.00 89.50 361 ILE A C 1
ATOM 2757 O O . ILE A 1 361 ? 19.091 -26.504 1.674 1.00 89.50 361 ILE A O 1
ATOM 2761 N N . GLU A 1 362 ? 16.899 -26.962 1.497 1.00 87.81 362 GLU A N 1
ATOM 2762 C CA . GLU A 1 362 ? 17.065 -28.333 1.004 1.00 87.81 362 GLU A CA 1
ATOM 2763 C C . GLU A 1 362 ? 17.814 -28.357 -0.337 1.00 87.81 362 GLU A C 1
ATOM 2765 O O . GLU A 1 362 ? 18.804 -29.082 -0.472 1.00 87.81 362 GLU A O 1
ATOM 2770 N N . ASP A 1 363 ? 17.431 -27.492 -1.283 1.00 84.75 363 ASP A N 1
ATOM 2771 C CA . ASP A 1 363 ? 18.128 -27.319 -2.564 1.00 84.75 363 ASP A CA 1
ATOM 2772 C C . ASP A 1 363 ? 19.603 -26.915 -2.371 1.00 84.75 363 ASP A C 1
ATOM 2774 O O . ASP A 1 363 ? 20.486 -27.354 -3.109 1.00 84.75 363 ASP A O 1
ATOM 2778 N N . PHE A 1 364 ? 19.909 -26.077 -1.378 1.00 84.62 364 PHE A N 1
ATOM 2779 C CA . PHE A 1 364 ? 21.270 -25.593 -1.142 1.00 84.62 364 PHE A CA 1
ATOM 2780 C C . PHE A 1 364 ? 22.223 -26.696 -0.647 1.00 84.62 364 PHE A C 1
ATOM 2782 O O . PHE A 1 364 ? 23.409 -26.711 -1.019 1.00 84.62 364 PHE A O 1
ATOM 2789 N N . TYR A 1 365 ? 21.713 -27.611 0.186 1.00 85.88 365 TYR A N 1
ATOM 2790 C CA . TYR A 1 365 ? 22.467 -28.735 0.750 1.00 85.88 365 TYR A CA 1
ATOM 279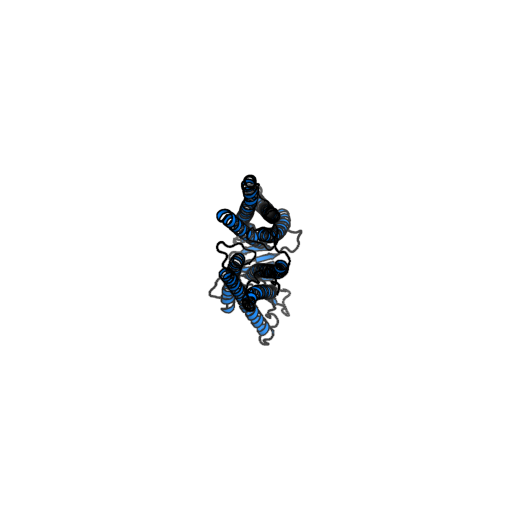1 C C . TYR A 1 365 ? 22.478 -29.984 -0.136 1.00 85.88 365 TYR A C 1
ATOM 2793 O O . TYR A 1 365 ? 23.296 -30.873 0.105 1.00 85.88 365 TYR A O 1
ATOM 2801 N N . ASN A 1 366 ? 21.629 -30.057 -1.164 1.00 85.62 366 ASN A N 1
ATOM 2802 C CA . ASN A 1 366 ? 21.601 -31.194 -2.075 1.00 85.62 366 ASN A CA 1
ATOM 2803 C C . ASN A 1 366 ? 22.913 -31.281 -2.895 1.00 85.62 366 ASN A C 1
ATOM 2805 O O . ASN A 1 366 ? 23.217 -30.366 -3.671 1.00 85.62 366 ASN A O 1
ATOM 2809 N N . PRO A 1 367 ? 23.707 -32.363 -2.753 1.00 80.19 367 PRO A N 1
ATOM 2810 C CA . PRO A 1 367 ? 24.992 -32.501 -3.435 1.00 80.19 367 PRO A CA 1
ATOM 2811 C C . PRO A 1 367 ? 24.866 -32.724 -4.950 1.00 80.19 367 PRO A C 1
ATOM 2813 O O . PRO A 1 367 ? 25.853 -32.540 -5.660 1.00 80.19 367 PRO A O 1
ATOM 2816 N N . GLU A 1 368 ? 23.685 -33.095 -5.459 1.00 78.19 368 GLU A N 1
ATOM 2817 C CA . GLU A 1 368 ? 23.456 -33.293 -6.899 1.00 78.19 368 GLU A CA 1
ATOM 2818 C C . GLU A 1 368 ? 23.347 -31.972 -7.677 1.00 78.19 368 GLU A C 1
ATOM 2820 O O . GLU A 1 368 ? 23.517 -31.938 -8.898 1.00 78.19 368 GLU A O 1
ATOM 2825 N N . ILE A 1 369 ? 23.079 -30.861 -6.985 1.00 74.88 369 ILE A N 1
ATOM 2826 C CA . ILE A 1 369 ? 22.871 -29.562 -7.619 1.00 74.88 369 ILE A CA 1
ATOM 2827 C C . ILE A 1 369 ? 24.220 -28.862 -7.811 1.00 74.88 369 ILE A C 1
ATOM 2829 O O . ILE A 1 369 ? 24.945 -28.560 -6.860 1.00 74.88 369 ILE A O 1
ATOM 2833 N N . GLN A 1 370 ? 24.543 -28.555 -9.072 1.00 71.12 370 GLN A N 1
ATOM 2834 C CA . GLN A 1 370 ? 25.739 -27.797 -9.444 1.00 71.12 370 GLN A CA 1
ATOM 2835 C C . GLN A 1 370 ? 25.829 -26.498 -8.625 1.00 71.12 370 GLN A C 1
ATOM 2837 O O . GLN A 1 370 ? 24.850 -25.758 -8.536 1.00 71.12 370 GLN A O 1
ATOM 2842 N N . ALA A 1 371 ? 27.020 -26.161 -8.116 1.00 66.69 371 ALA A N 1
ATOM 2843 C CA . ALA A 1 371 ? 27.246 -24.953 -7.310 1.00 66.69 371 ALA A CA 1
ATOM 2844 C C . ALA A 1 371 ? 26.726 -23.654 -7.964 1.00 66.69 371 ALA A C 1
ATOM 2846 O O . ALA A 1 371 ? 26.295 -22.748 -7.261 1.00 66.69 371 ALA A O 1
ATOM 2847 N N . ALA A 1 372 ? 26.693 -23.589 -9.300 1.00 61.00 372 ALA A N 1
ATOM 2848 C CA . ALA A 1 372 ? 26.176 -22.444 -10.045 1.00 61.00 372 ALA A CA 1
ATOM 2849 C C . ALA A 1 372 ? 24.645 -22.268 -9.965 1.00 61.00 372 ALA A C 1
ATOM 2851 O O . ALA A 1 372 ? 24.165 -21.177 -10.230 1.00 61.00 372 ALA A O 1
ATOM 2852 N N . ARG A 1 373 ? 23.871 -23.308 -9.617 1.00 65.62 373 ARG A N 1
ATOM 2853 C CA . ARG A 1 373 ? 22.394 -23.273 -9.563 1.00 65.62 373 ARG A CA 1
ATOM 2854 C C . ARG A 1 373 ? 21.852 -23.199 -8.128 1.00 65.62 373 ARG A C 1
ATOM 2856 O O . ARG A 1 373 ? 20.654 -23.368 -7.913 1.00 65.62 373 ARG A O 1
ATOM 2863 N N . LYS A 1 374 ? 22.720 -22.972 -7.141 1.00 77.56 374 LYS A N 1
ATOM 2864 C CA . LYS A 1 374 ? 22.303 -22.863 -5.742 1.00 77.56 374 LYS A CA 1
ATOM 2865 C C . LYS A 1 374 ? 21.470 -21.600 -5.525 1.00 77.56 374 LYS A C 1
ATOM 2867 O O . LYS A 1 374 ? 21.783 -20.534 -6.057 1.00 77.56 374 LYS A O 1
ATOM 2872 N N . ARG A 1 375 ? 20.393 -21.752 -4.757 1.00 82.62 375 ARG A N 1
ATOM 2873 C CA . ARG A 1 375 ? 19.448 -20.689 -4.408 1.00 82.62 375 ARG A CA 1
ATOM 2874 C C . ARG A 1 375 ? 19.730 -20.194 -2.993 1.00 82.62 375 ARG A C 1
ATOM 2876 O O . ARG A 1 375 ? 20.047 -20.977 -2.106 1.00 82.62 375 ARG A O 1
ATOM 2883 N N . GLU A 1 376 ? 19.575 -18.899 -2.795 1.00 86.50 376 GLU A N 1
ATOM 2884 C CA . GLU A 1 376 ? 19.700 -18.176 -1.539 1.00 86.50 376 GLU A CA 1
ATOM 2885 C C . GLU A 1 376 ? 18.361 -17.524 -1.170 1.00 86.50 376 GLU A C 1
ATOM 2887 O O . GLU A 1 376 ? 17.475 -17.303 -2.008 1.00 86.50 376 GLU A O 1
ATOM 2892 N N . LEU A 1 377 ? 18.216 -17.214 0.117 1.00 87.25 377 LEU A N 1
ATOM 2893 C CA . LEU A 1 377 ? 17.028 -16.583 0.681 1.00 87.25 377 LEU A CA 1
ATOM 2894 C C . LEU A 1 377 ? 16.921 -15.127 0.204 1.00 87.25 377 LEU A C 1
ATOM 2896 O O . LEU A 1 377 ? 17.835 -14.328 0.405 1.00 87.25 377 LEU A O 1
ATOM 2900 N N . GLY A 1 378 ? 15.788 -14.759 -0.393 1.00 86.88 378 GLY A N 1
ATOM 2901 C CA . GLY A 1 378 ? 15.532 -13.383 -0.811 1.00 86.88 378 GLY A CA 1
ATOM 2902 C C . GLY A 1 378 ? 15.004 -12.476 0.304 1.00 86.88 378 GLY A C 1
ATOM 2903 O O . GLY A 1 378 ? 14.438 -12.930 1.301 1.00 86.88 378 GLY A O 1
ATOM 2904 N N . ALA A 1 379 ? 15.147 -11.158 0.118 1.00 87.62 379 ALA A N 1
ATOM 2905 C CA . ALA A 1 379 ? 14.707 -10.137 1.078 1.00 87.62 379 ALA A CA 1
ATOM 2906 C C . ALA A 1 379 ? 13.206 -10.222 1.419 1.00 87.62 379 ALA A C 1
ATOM 2908 O O . ALA A 1 379 ? 12.808 -9.928 2.550 1.00 87.62 379 ALA A O 1
ATOM 2909 N N . ALA A 1 380 ? 12.375 -10.664 0.468 1.00 89.62 380 ALA A N 1
ATOM 2910 C CA . ALA A 1 380 ? 10.939 -10.812 0.676 1.00 89.62 380 ALA A CA 1
ATOM 2911 C C . ALA A 1 380 ? 10.615 -11.858 1.755 1.00 89.62 380 ALA A C 1
ATOM 2913 O O . ALA A 1 380 ? 9.641 -11.682 2.482 1.00 89.62 380 ALA A O 1
ATOM 2914 N N . LEU A 1 381 ? 11.444 -12.899 1.919 1.00 92.44 381 LEU A N 1
ATOM 2915 C CA . LEU A 1 381 ? 11.220 -13.930 2.936 1.00 92.44 381 LEU A CA 1
ATOM 2916 C C . LEU A 1 381 ? 11.415 -13.374 4.352 1.00 92.44 381 LEU A C 1
ATOM 2918 O O . LEU A 1 381 ? 10.574 -13.583 5.224 1.00 92.44 381 LEU A O 1
ATOM 2922 N N . TYR A 1 382 ? 12.470 -12.585 4.563 1.00 93.25 382 TYR A N 1
ATOM 2923 C CA . TYR A 1 382 ? 12.716 -11.919 5.845 1.00 93.25 382 TYR A CA 1
ATOM 2924 C C . TYR A 1 382 ? 11.594 -10.936 6.196 1.00 93.25 382 TYR A C 1
ATOM 2926 O O . TYR A 1 382 ? 11.075 -10.953 7.313 1.00 93.25 382 TYR A O 1
ATOM 2934 N N . LEU A 1 383 ? 11.168 -10.112 5.232 1.00 92.06 383 LEU A N 1
ATOM 2935 C CA . LEU A 1 383 ? 10.023 -9.216 5.413 1.00 92.06 383 LEU A CA 1
ATOM 2936 C C . LEU A 1 383 ? 8.717 -9.992 5.652 1.00 92.06 383 LEU A C 1
ATOM 2938 O O . LEU A 1 383 ? 7.869 -9.540 6.422 1.00 92.06 383 LEU A O 1
ATOM 2942 N N . GLY A 1 384 ? 8.561 -11.171 5.045 1.00 93.25 384 GLY A N 1
ATOM 2943 C CA . GLY A 1 384 ? 7.448 -12.092 5.269 1.00 93.25 384 GLY A CA 1
ATOM 2944 C C . GLY A 1 384 ? 7.393 -12.606 6.707 1.00 93.25 384 GLY A C 1
ATOM 2945 O O . GLY A 1 384 ? 6.343 -12.552 7.342 1.00 93.25 384 GLY A O 1
ATOM 2946 N N . TRP A 1 385 ? 8.530 -13.018 7.270 1.00 96.44 385 TRP A N 1
ATOM 2947 C CA . TRP A 1 385 ? 8.611 -13.422 8.677 1.00 96.44 385 TRP A CA 1
ATOM 2948 C C . TRP A 1 385 ? 8.312 -12.268 9.632 1.00 96.44 385 TRP A C 1
ATOM 2950 O O . TRP A 1 385 ? 7.530 -12.431 10.567 1.00 96.44 385 TRP A O 1
ATOM 2960 N N . VAL A 1 386 ? 8.880 -11.087 9.374 1.00 95.56 386 VAL A N 1
ATOM 2961 C CA . VAL A 1 386 ? 8.652 -9.892 10.200 1.00 95.56 386 VAL A CA 1
ATOM 2962 C C . VAL A 1 386 ? 7.183 -9.452 10.150 1.00 95.56 386 VAL A C 1
ATOM 2964 O O . VAL A 1 386 ? 6.576 -9.201 11.191 1.00 95.56 386 VAL A O 1
ATOM 2967 N N . SER A 1 387 ? 6.581 -9.395 8.960 1.00 93.19 387 SER A N 1
ATOM 2968 C CA . SER A 1 387 ? 5.168 -9.022 8.793 1.00 93.19 387 SER A CA 1
ATOM 2969 C C . SER A 1 387 ? 4.218 -10.054 9.405 1.00 93.19 387 SER A C 1
ATOM 2971 O O . SER A 1 387 ? 3.307 -9.669 10.141 1.00 93.19 387 SER A O 1
ATOM 2973 N N . GLY A 1 388 ? 4.469 -11.350 9.194 1.00 94.19 388 GLY A N 1
ATOM 2974 C CA . GLY A 1 388 ? 3.727 -12.439 9.830 1.00 94.19 388 GLY A CA 1
ATOM 2975 C C . GLY A 1 388 ? 3.807 -12.385 11.358 1.00 94.19 388 GLY A C 1
ATOM 2976 O O . GLY A 1 388 ? 2.781 -12.495 12.029 1.00 94.19 388 GLY A O 1
ATOM 2977 N N . ALA A 1 389 ? 4.991 -12.115 11.918 1.00 94.50 389 ALA A N 1
ATOM 2978 C CA . ALA A 1 389 ? 5.176 -11.945 13.357 1.00 94.50 389 ALA A CA 1
ATOM 2979 C C . ALA A 1 389 ? 4.385 -10.747 13.902 1.00 94.50 389 ALA A C 1
ATOM 2981 O O . ALA A 1 389 ? 3.711 -10.877 14.922 1.00 94.50 389 ALA A O 1
ATOM 2982 N N . PHE A 1 390 ? 4.395 -9.598 13.219 1.00 93.31 390 PHE A N 1
ATOM 2983 C CA . PHE A 1 390 ? 3.596 -8.444 13.639 1.00 93.31 390 PHE A CA 1
ATOM 2984 C C . PHE A 1 390 ? 2.086 -8.712 13.587 1.00 93.31 390 PHE A C 1
ATOM 2986 O O . PHE A 1 390 ? 1.374 -8.313 14.512 1.00 93.31 390 PHE A O 1
ATOM 2993 N N . LEU A 1 391 ? 1.600 -9.434 12.571 1.00 93.31 391 LEU A N 1
ATOM 2994 C CA . LEU A 1 391 ? 0.198 -9.857 12.482 1.00 93.31 391 LEU A CA 1
ATOM 2995 C C . LEU A 1 391 ? -0.184 -10.834 13.603 1.00 93.31 391 LEU A C 1
ATOM 2997 O O . LEU A 1 391 ? -1.232 -10.664 14.226 1.00 93.31 391 LEU A O 1
ATOM 3001 N N . ILE A 1 392 ? 0.671 -11.815 13.907 1.00 94.25 392 ILE A N 1
ATOM 3002 C CA . ILE A 1 392 ? 0.444 -12.786 14.988 1.00 94.25 392 ILE A CA 1
ATOM 3003 C C . ILE A 1 392 ? 0.495 -12.107 16.355 1.00 94.25 392 ILE A C 1
ATOM 3005 O O . ILE A 1 392 ? -0.375 -12.361 17.181 1.00 94.25 392 ILE A O 1
ATOM 3009 N N . CYS A 1 393 ? 1.460 -11.219 16.597 1.00 92.06 393 CYS A N 1
ATOM 3010 C CA . CYS A 1 393 ? 1.544 -10.456 17.840 1.00 92.06 393 CYS A CA 1
ATOM 3011 C C . CYS A 1 393 ? 0.315 -9.554 18.014 1.00 92.06 393 CYS A C 1
ATOM 3013 O O . CYS A 1 393 ? -0.313 -9.578 19.071 1.00 92.06 393 CYS A O 1
ATOM 3015 N N . GLY A 1 394 ? -0.087 -8.817 16.972 1.00 86.62 394 GLY A N 1
ATOM 3016 C CA . GLY A 1 394 ? -1.301 -7.996 16.997 1.00 86.62 394 GLY A CA 1
ATOM 3017 C C . GLY A 1 394 ? -2.572 -8.825 17.221 1.00 86.62 394 GLY A C 1
ATOM 3018 O O . GLY A 1 394 ? -3.395 -8.485 18.072 1.00 86.62 394 GLY A O 1
ATOM 3019 N N . GLY A 1 395 ? -2.711 -9.955 16.521 1.00 87.56 395 GLY A N 1
ATOM 3020 C CA . GLY A 1 395 ? -3.836 -10.881 16.669 1.00 87.56 395 GLY A CA 1
ATOM 3021 C C . GLY A 1 395 ? -3.879 -11.561 18.038 1.00 87.56 395 GLY A C 1
ATOM 3022 O O . GLY A 1 395 ? -4.926 -11.602 18.678 1.00 87.56 395 GLY A O 1
ATOM 3023 N N . GLY A 1 396 ? -2.731 -12.020 18.536 1.00 85.56 396 GLY A N 1
ATOM 3024 C CA . GLY A 1 396 ? -2.571 -12.639 19.850 1.00 85.56 396 GLY A CA 1
ATOM 3025 C C . GLY A 1 396 ? -2.891 -11.676 20.988 1.00 85.56 396 GLY A C 1
ATOM 3026 O O . GLY A 1 396 ? -3.564 -12.064 21.939 1.00 85.56 396 GLY A O 1
ATOM 3027 N N . MET A 1 397 ? -2.513 -10.401 20.862 1.00 84.25 397 MET A N 1
ATOM 3028 C CA . MET A 1 397 ? -2.933 -9.363 21.803 1.00 84.25 397 MET A CA 1
ATOM 3029 C C . MET A 1 397 ? -4.457 -9.187 21.810 1.00 84.25 397 MET A C 1
ATOM 3031 O O . MET A 1 397 ? -5.038 -9.074 22.883 1.00 84.25 397 MET A O 1
ATOM 3035 N N . PHE A 1 398 ? -5.127 -9.223 20.652 1.00 80.56 398 PHE A N 1
ATOM 3036 C CA . PHE A 1 398 ? -6.594 -9.167 20.585 1.00 80.56 398 PHE A CA 1
ATOM 3037 C C . PHE A 1 398 ? -7.287 -10.430 21.123 1.00 80.56 398 PHE A C 1
ATOM 3039 O O . PHE A 1 398 ? -8.318 -10.313 21.785 1.00 80.56 398 PHE A O 1
ATOM 3046 N N . CYS A 1 399 ? -6.722 -11.618 20.897 1.00 76.62 399 CYS A N 1
ATOM 3047 C CA . CYS A 1 399 ? -7.256 -12.894 21.386 1.00 76.62 399 CYS A CA 1
ATOM 3048 C C . CYS A 1 399 ? -7.007 -13.115 22.887 1.00 76.62 399 CYS A C 1
ATOM 3050 O O . CYS A 1 399 ? -7.885 -13.617 23.586 1.00 76.62 399 CYS A O 1
ATOM 3052 N N . GLY A 1 400 ? -5.845 -12.704 23.406 1.00 64.75 400 GLY A N 1
ATOM 3053 C CA . GLY A 1 400 ? -5.479 -12.828 24.822 1.00 64.75 400 GLY A CA 1
ATOM 3054 C C . GLY A 1 400 ? -6.430 -12.073 25.751 1.00 64.75 400 GLY A C 1
ATOM 3055 O O . GLY A 1 400 ? -6.636 -12.471 26.895 1.00 64.75 400 GLY A O 1
ATOM 3056 N N . PHE A 1 401 ? -7.115 -11.057 25.228 1.00 58.66 401 PHE A N 1
ATOM 3057 C CA . PHE A 1 401 ? -8.171 -10.342 25.933 1.00 58.66 401 PHE A CA 1
ATOM 3058 C C . PHE A 1 401 ? -9.453 -11.149 26.184 1.00 58.66 401 PHE A C 1
ATOM 3060 O O . PHE A 1 401 ? -10.248 -10.733 27.025 1.00 58.66 401 PHE A O 1
ATOM 3067 N N . CYS A 1 402 ? -9.658 -12.286 25.510 1.00 47.31 402 CYS A N 1
ATOM 3068 C CA . CYS A 1 402 ? -10.706 -13.250 25.863 1.00 47.31 402 CYS A CA 1
ATOM 3069 C C . CYS A 1 402 ? -10.267 -14.231 26.962 1.00 47.31 402 CYS A C 1
ATOM 3071 O O . CYS A 1 402 ? -11.126 -14.751 27.669 1.00 47.31 402 CYS A O 1
ATOM 3073 N N . CYS A 1 403 ? -8.961 -14.479 27.118 1.00 40.12 403 CYS A N 1
ATOM 3074 C CA . CYS A 1 403 ? -8.425 -15.475 28.053 1.00 40.12 403 CYS A CA 1
ATOM 3075 C C . CYS A 1 403 ? -8.142 -14.933 29.460 1.00 40.12 403 CYS A C 1
ATOM 3077 O O . CYS A 1 403 ? -7.825 -15.720 30.347 1.00 40.12 403 CYS A O 1
ATOM 3079 N N . CYS A 1 404 ? -8.275 -13.624 29.691 1.00 35.34 404 CYS A N 1
ATOM 3080 C CA . CYS A 1 404 ? -8.409 -13.087 31.042 1.00 35.34 404 CYS A CA 1
ATOM 3081 C C . CYS A 1 404 ? -9.904 -13.030 31.389 1.00 35.34 404 CYS A C 1
ATOM 3083 O O . CYS A 1 404 ? -10.572 -12.074 30.978 1.00 35.34 404 CYS A O 1
ATOM 3085 N N . PRO A 1 405 ? -10.464 -14.032 32.093 1.00 31.69 405 PRO A N 1
ATOM 3086 C CA . PRO A 1 405 ? -11.768 -13.868 32.709 1.00 31.69 405 PRO A CA 1
ATOM 3087 C C . PRO A 1 405 ? -11.713 -12.656 33.646 1.00 31.69 405 PRO A C 1
ATOM 3089 O O . PRO A 1 405 ? -10.751 -12.484 34.395 1.00 31.69 405 PRO A O 1
ATOM 3092 N N . GLU A 1 406 ? -12.741 -11.808 33.577 1.00 34.59 406 GLU A N 1
ATOM 3093 C CA . GLU A 1 406 ? -13.118 -10.981 34.722 1.00 34.59 406 GLU A CA 1
ATOM 3094 C C . GLU A 1 406 ? -13.179 -11.916 35.928 1.00 34.59 406 GLU A C 1
ATOM 3096 O O . GLU A 1 406 ? -13.910 -12.910 35.915 1.00 34.59 406 GLU A O 1
ATOM 3101 N N . GLU A 1 407 ? -12.356 -11.630 36.931 1.00 29.33 407 GLU A N 1
ATOM 3102 C CA . GLU A 1 407 ? -12.498 -12.233 38.245 1.00 29.33 407 GLU A CA 1
ATOM 3103 C C . GLU A 1 407 ? -13.962 -12.034 38.665 1.00 29.33 407 GLU A C 1
ATOM 3105 O O . GLU A 1 407 ? -14.480 -10.920 38.513 1.00 29.33 407 GLU A O 1
ATOM 3110 N N . PRO A 1 408 ? -14.681 -13.100 39.057 1.00 30.91 408 PRO A N 1
ATOM 3111 C CA . PRO A 1 408 ? -16.112 -13.009 39.282 1.00 30.91 408 PRO A CA 1
ATOM 3112 C C . PRO A 1 408 ? -16.377 -11.934 40.333 1.00 30.91 408 PRO A C 1
ATOM 3114 O O . PRO A 1 408 ? -15.741 -11.928 41.387 1.00 30.91 408 PRO A O 1
ATOM 3117 N N . GLU A 1 409 ? -17.316 -11.031 40.033 1.00 31.34 409 GLU A N 1
ATOM 3118 C CA . GLU A 1 409 ? -17.900 -10.124 41.015 1.00 31.34 409 GLU A CA 1
ATOM 3119 C C . GLU A 1 409 ? -18.260 -10.936 42.263 1.00 31.34 409 GLU A C 1
ATOM 3121 O O . GLU A 1 409 ? -19.220 -11.712 42.274 1.00 31.34 409 GLU A O 1
ATOM 3126 N N . ILE A 1 410 ? -17.470 -10.777 43.326 1.00 28.41 410 ILE A N 1
ATOM 3127 C CA . ILE A 1 410 ? -17.877 -11.213 44.652 1.00 28.41 410 ILE A CA 1
ATOM 3128 C C . ILE A 1 410 ? -19.075 -10.337 44.999 1.00 28.41 410 ILE A C 1
ATOM 3130 O O . ILE A 1 410 ? -18.941 -9.152 45.302 1.00 28.41 410 ILE A O 1
ATOM 3134 N N . TYR A 1 411 ? -20.257 -10.940 44.902 1.00 29.12 411 TYR A N 1
ATOM 3135 C CA . TYR A 1 411 ? -21.509 -10.452 45.456 1.00 29.12 411 TYR A CA 1
ATOM 3136 C C . TYR A 1 411 ? -21.279 -9.971 46.896 1.00 29.12 411 TYR A C 1
ATOM 3138 O O . TYR A 1 411 ? -21.278 -10.763 47.835 1.00 29.12 411 TYR A O 1
ATOM 3146 N N . GLN A 1 412 ? -21.132 -8.663 47.091 1.00 28.81 412 GLN A N 1
ATOM 3147 C CA . GLN A 1 412 ? -21.276 -8.037 48.402 1.00 28.81 412 GLN A CA 1
ATOM 3148 C C . GLN A 1 412 ? -22.694 -7.477 48.512 1.00 28.81 412 GLN A C 1
ATOM 3150 O O . GLN A 1 412 ? -22.946 -6.275 48.512 1.00 28.81 412 GLN A O 1
ATOM 3155 N N . HIS A 1 413 ? -23.650 -8.403 48.596 1.00 31.72 413 HIS A N 1
ATOM 3156 C CA . HIS A 1 413 ? -24.946 -8.114 49.189 1.00 31.72 413 HIS A CA 1
ATOM 3157 C C . HIS A 1 413 ? -24.744 -8.025 50.708 1.00 31.72 413 HIS A C 1
ATOM 3159 O O . HIS A 1 413 ? -24.740 -9.033 51.405 1.00 31.72 413 HIS A O 1
ATOM 3165 N N . SER A 1 414 ? -24.585 -6.814 51.240 1.00 27.59 414 SER A N 1
ATOM 3166 C CA . SER A 1 414 ? -24.827 -6.549 52.661 1.00 27.59 414 SER A CA 1
ATOM 3167 C C . SER A 1 414 ? -25.324 -5.116 52.849 1.00 27.59 414 SER A C 1
ATOM 3169 O O . SER A 1 414 ? -24.535 -4.179 52.880 1.00 27.59 414 SER A O 1
ATOM 3171 N N . ALA A 1 415 ? -26.657 -5.026 52.890 1.00 28.67 415 ALA A N 1
ATOM 3172 C CA . ALA A 1 415 ? -27.571 -4.059 53.507 1.00 28.67 415 ALA A CA 1
ATOM 3173 C C . ALA A 1 415 ? -27.176 -2.567 53.683 1.00 28.67 415 ALA A C 1
ATOM 3175 O O . ALA A 1 415 ? -26.088 -2.244 54.156 1.00 28.67 415 ALA A O 1
ATOM 3176 N N . PRO A 1 416 ? -28.121 -1.632 53.446 1.00 29.19 416 PRO A N 1
ATOM 3177 C CA . PRO A 1 416 ? -27.969 -0.245 53.869 1.00 29.19 416 PRO A CA 1
ATOM 3178 C C . PRO A 1 416 ? -27.967 -0.167 55.402 1.00 29.19 416 PRO A C 1
ATOM 3180 O O . PRO A 1 416 ? -28.918 -0.594 56.054 1.00 29.19 416 PRO A O 1
ATOM 3183 N N . CYS A 1 417 ? -26.913 0.407 55.985 1.00 28.53 417 CYS A N 1
ATOM 3184 C CA . CYS A 1 417 ? -26.934 0.821 57.383 1.00 28.53 417 CYS A CA 1
ATOM 3185 C C . CYS A 1 417 ? -27.807 2.082 57.477 1.00 28.53 417 CYS A C 1
ATOM 3187 O O . CYS A 1 417 ? -27.343 3.200 57.256 1.00 28.53 417 CYS A O 1
ATOM 3189 N N . SER A 1 418 ? -29.105 1.876 57.691 1.00 32.09 418 SER A N 1
ATOM 3190 C CA . SER A 1 418 ? -30.058 2.921 58.045 1.00 32.09 418 SER A CA 1
ATOM 3191 C C . SER A 1 418 ? -29.738 3.479 59.430 1.00 32.09 418 SER A C 1
ATOM 3193 O O . SER A 1 418 ? -29.459 2.727 60.363 1.00 32.09 418 SER A O 1
ATOM 3195 N N . GLU A 1 419 ? -29.82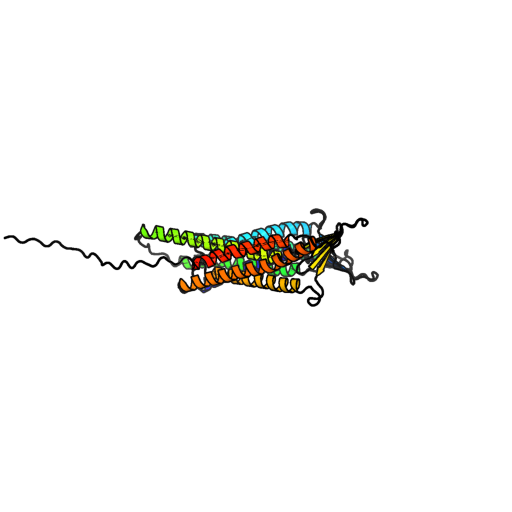4 4.801 59.533 1.00 31.23 419 GLU A N 1
ATOM 3196 C CA . GLU A 1 419 ? -29.786 5.621 60.742 1.00 31.23 419 GLU A CA 1
ATOM 3197 C C . GLU A 1 419 ? -30.406 4.946 61.978 1.00 31.23 419 GLU A C 1
ATOM 3199 O O . GLU A 1 419 ? -31.604 4.664 62.023 1.00 31.23 419 GLU A O 1
ATOM 3204 N N . ILE A 1 420 ? -29.610 4.782 63.036 1.00 31.34 420 ILE A N 1
ATOM 3205 C CA . ILE A 1 420 ? -30.128 4.566 64.389 1.00 31.34 420 ILE A CA 1
ATOM 3206 C C . ILE A 1 420 ? -30.289 5.950 65.029 1.00 31.34 420 ILE A C 1
ATOM 3208 O O . ILE A 1 420 ? -29.312 6.593 65.410 1.00 31.34 420 ILE A O 1
ATOM 3212 N N . LYS A 1 421 ? -31.537 6.422 65.126 1.00 30.47 421 LYS A N 1
ATOM 3213 C CA . LYS A 1 421 ? -31.933 7.554 65.982 1.00 30.47 421 LYS A CA 1
ATOM 3214 C C . LYS A 1 421 ? -31.816 7.153 67.467 1.00 30.47 421 LYS A C 1
ATOM 3216 O O . LYS A 1 421 ? -32.087 5.999 67.797 1.00 30.47 421 LYS A O 1
ATOM 3221 N N . PRO A 1 422 ? -31.470 8.081 68.377 1.00 32.06 422 PRO A N 1
ATOM 3222 C CA . PRO A 1 422 ? -31.270 7.781 69.794 1.00 32.06 422 PRO A CA 1
ATOM 3223 C C . PRO A 1 422 ? -32.606 7.530 70.515 1.00 32.06 422 PRO A C 1
ATOM 3225 O O . PRO A 1 422 ? -33.517 8.355 70.450 1.00 32.06 422 PRO A O 1
ATOM 3228 N N . MET A 1 423 ? -32.716 6.410 71.237 1.00 31.92 423 MET A N 1
ATOM 3229 C CA . MET A 1 423 ? -33.786 6.186 72.216 1.00 31.92 423 MET A CA 1
ATOM 3230 C C . MET A 1 423 ? -33.380 6.795 73.559 1.00 31.92 423 MET A C 1
ATOM 3232 O O . MET A 1 423 ? -32.409 6.373 74.185 1.00 31.92 423 MET A O 1
ATOM 3236 N N . ALA A 1 424 ? -34.147 7.795 73.986 1.00 33.94 424 ALA A N 1
ATOM 3237 C CA . ALA A 1 424 ? -34.105 8.367 75.321 1.00 33.94 424 ALA A CA 1
ATOM 3238 C C . ALA A 1 424 ? -34.449 7.299 76.374 1.00 33.94 424 ALA A C 1
ATOM 3240 O O . ALA A 1 424 ? -35.491 6.647 76.292 1.00 33.94 424 ALA A O 1
ATOM 3241 N N . MET A 1 425 ? -33.582 7.141 77.372 1.00 32.06 425 MET A N 1
ATOM 3242 C CA . MET A 1 425 ? -33.835 6.298 78.535 1.00 32.06 425 MET A CA 1
ATOM 3243 C C . MET A 1 425 ? -34.699 7.087 79.529 1.00 32.06 425 MET A C 1
ATOM 3245 O O . MET A 1 425 ? -34.328 8.173 79.974 1.00 32.06 425 MET A O 1
ATOM 3249 N N . ARG A 1 426 ? -35.892 6.558 79.810 1.00 28.77 426 ARG A N 1
ATOM 3250 C CA . ARG A 1 426 ? -36.863 7.090 80.770 1.00 28.77 426 ARG A CA 1
ATOM 3251 C C . ARG A 1 426 ? -36.449 6.660 82.180 1.00 28.77 426 ARG A C 1
ATOM 3253 O O . ARG A 1 426 ? -36.146 5.492 82.398 1.00 28.77 426 ARG A O 1
ATOM 3260 N N . SER A 1 427 ? -36.450 7.626 83.088 1.00 34.00 427 SER A N 1
ATOM 3261 C CA . SER A 1 427 ? -36.265 7.512 84.536 1.00 34.00 427 SER A CA 1
ATOM 3262 C C . SER A 1 427 ? -37.128 6.428 85.189 1.00 34.00 427 SER A C 1
ATOM 3264 O O . SER A 1 427 ? -38.331 6.372 84.916 1.00 34.00 427 SER A O 1
ATOM 3266 N N . TYR A 1 428 ? -36.528 5.692 86.122 1.00 35.28 428 TYR A N 1
ATOM 3267 C CA . TYR A 1 428 ? -37.184 5.178 87.324 1.00 35.28 428 TYR A CA 1
ATOM 3268 C C . TYR A 1 428 ? -36.347 5.554 88.537 1.00 35.28 428 TYR A C 1
ATOM 3270 O O . TYR A 1 428 ? -35.102 5.477 88.416 1.00 35.28 428 TYR A O 1
#

Radius of gyration: 29.21 Å; chains: 1; bounding box: 72×61×129 Å